Protein 4TND (pdb70)

B-factor: mean 36.07, std 17.12, range [12.35, 117.29]

CATH classification: 3.30.200.20 (+2 more: 1.10.167.10, 1.10.510.10)

GO terms:
  GO:0051726 regulation of cell cycle (P, IMP)
  GO:0008284 positive regulation of cell population proliferation (P, IMP)
  GO:0047696 beta-adrenergic receptor kinase activity (F, IMP)
  GO:0004674 protein serine/threonine kinase activity (F, IDA)
  GO:0005886 plasma membrane (C, IDA)
  GO:0043066 negative regulation of apoptotic process (P, IDA)
  GO:0005515 protein binding (F, IPI)
  GO:0005080 protein kinase C binding (F, TAS)
  GO:0005543 phospholipid binding (F, TAS)
  GO:0005737 cytoplasm (C, TAS)
  GO:0007188 adenylate cyclase-modulating G protein-coupled receptor signaling pathway (P, TAS)
  GO:0008277 regulation of G protein-coupled receptor signaling pathway (P, TAS)
  GO:0005886 plasma membrane (C, TAS)
  GO:0007186 G protein-coupled receptor signaling pathway (P, TAS)
  GO:0047696 beta-adrenergic receptor kinase activity (F, TAS)
  GO:0007217 tachykinin receptor signaling pathway (P, IDA)
  GO:0031965 nuclear membrane (C, IDA)
  GO:0016607 nuclear speck (C, IDA)

Secondary structure (DSSP, 8-state):
-----S---S-S-TTHHHHTPPPPGGGGHHHHHH----HHIIIIISHHHHHHHHHHHTT-HHHHHHHHHHHHHHHHHTS-GGGHHHHHHHHHHHHSSTTSTT--TTS-HHHHHHHHHHHHS---TTTTHHHHHHHHHHHTTHHHHHHHTSHHHHHHHHHHHHHTSPP-TTSEEEEEEEEEETTEEEEEEEETTT--EEEEEEEEHHHHHHTT-HHHHHHHHHHHHH---TTB--EEEEEE-SSEEEEEE----SEEHHHHHHHSSS-S--HHHHHHHHHHHHHHHHHHHHTTEE-----GGGEEE-TTS-EEE--GGG-EEPPTT--B----S-TTS--HHHHTT--B-STHHHHHHHHHHHHHHHSS-SS--SS----HHHHHHHHHH------TTS-HHHHHHHHHHT-SSGGGSTT-STTTHHHHHTSGGGTT--HHHHHTT-S--S--PPPP--------------PPP-SSS--HHHHHHHHH--EE-HHHHHHHHHHTTHHHHH----SSS---GGG-TTS--

Solvent-accessible surface area: 25940 Å² total; per-residue (Å²): 89,158,100,28,36,21,55,46,171,101,52,55,26,205,133,14,113,110,97,15,140,16,5,11,0,50,91,0,83,91,32,48,176,103,30,111,108,61,14,62,31,2,5,64,120,18,20,0,0,84,52,0,4,42,47,6,0,109,74,95,113,52,15,48,16,12,10,62,0,21,61,10,10,58,92,0,45,25,18,44,59,149,127,0,28,111,37,0,137,125,3,12,77,94,2,6,50,93,188,19,142,20,57,1,65,95,3,38,136,120,39,23,74,108,1,78,94,84,20,141,120,152,22,65,42,85,1,1,46,41,0,16,110,18,0,44,98,67,0,130,25,118,4,8,100,63,1,11,130,20,37,26,0,18,0,1,0,0,3,23,66,10,2,100,79,96,13,53,115,78,30,15,66,57,21,131,4,16,10,133,46,50,31,4,6,41,1,2,0,0,8,78,7,3,3,41,3,5,7,0,46,14,6,31,20,153,74,2,119,169,118,168,6,45,89,83,5,31,42,13,7,68,12,3,45,143,6,70,8,86,8,1,6,33,1,1,7,0,4,4,0,128,93,0,0,0,0,0,16,30,25,17,15,1,4,34,0,90,103,7,0,37,91,76,63,113,40,8,13,97,48,118,6,0,37,10,0,0,0,0,0,0,3,0,0,63,53,0,18,157,60,32,3,0,0,36,15,5,33,0,64,7,0,43,0,28,48,121,0,43,1,26,0,9,60,0,14,35,0,40,126,4,79,157,78,77,83,26,151,19,96,44,28,36,35,2,32,7,2,6,10,5,18,77,56,100,146,5,17,36,13,10,1,6,0,2,0,0,0,0,0,10,4,0,5,32,0,56,12,17,8,73,24,135,177,74,208,35,153,100,106,52,1,15,95,47,1,64,120,45,128,14,116,35,42,168,84,20,41,143,48,0,86,31,0,0,86,89,0,6,36,62,80,23,162,132,0,14,2,39,56,163,80,97,3,47,34,0,42,156,11,70,3,2,150,134,30,29,16,42,74,2,66,55,51,101,46,134,22,54,64,101,7,124,86,108,84,44,194,33,172,75,97,57,71,10,96,36,89,77,29,121,70,46,114,100,186,103,91,92,34,26,74,14,22,66,114,0,34,64,12,7,7,32,35,12,13,2,51,0,2,40,38,13,52,0,12,146,90,22,15,89,51,12,134,133,64,58,94,9,111,32,3,37,123,124,132,82,140

InterPro domains:
  IPR000239 GPCR kinase [PR00717] (167-179)
  IPR000239 GPCR kinase [PR00717] (225-243)
  IPR000239 GPCR kinase [PR00717] (463-480)
  IPR000239 GPCR kinase [PR00717] (486-499)
  IPR000239 GPCR kinase [PR00717] (501-518)
  IPR000719 Protein kinase domain [PF00069] (187-448)
  IPR000719 Protein kinase domain [PS50011] (186-448)
  IPR000719 Protein kinase domain [SM00220] (186-448)
  IPR000961 AGC-kinase, C-terminal [PS51285] (449-514)
  IPR000961 AGC-kinase, C-terminal [SM00133] (449-528)
  IPR011009 Protein kinase-like domain superfamily [SSF56112] (184-537)
  IPR016137 RGS domain [PF00615] (53-170)
  IPR016137 RGS domain [PS50132] (59-171)
  IPR016137 RGS domain [SM00315] (52-171)
  IPR017441 Protein kinase, ATP binding site [PS00107] (192-224)
  IPR036305 RGS domain superfamily [SSF48097] (32-181)
  IPR044926 RGS, subdomain 2 [G3DSA:1.10.167.10] (74-153)

Foldseek 3Di:
DADDDPPLPDFAAPCLCVLLPFFFLVVLVVVLVPPDLFCCVQCPLFVLSVVLLQVLQVVPLLSVLLVVLVVLLLVLLPDPQVCNLVSLVVSCVAAVDPVHPSHDPQQDVVLSVVLVVCSVPRHDSCSCVVVNVSSSVVCSPVVSVVSCVDVSVSVVSRVVVSQQDFAFLQQKDWDAWLAADDQGTWTWMAGRRLSHIWIKDKGFLVSCVVVVCLVLVLQLLVLLLPFDAPAAKHFFFWFDDPGTTITTIHDFQQAWQLCVQCVVVQGADALLQLLLQLLSLLRQLVSCCVQQKAQQEQDRRQWGHHQQGHIHGHDRSVIDRDDPPAWDWDQDYDQLLFALCSLVGHTHGNLSVLLSSLQSSQCNQNRAGQQDGPPDDDDSVVSSCCLVPHDGDDDPSDDPQSVVSSCQSSPRDSDRHQLSDPCRSVRVCVRPSNVVPSSSCSRVVNDGRPDGGDGDDDDDPDDDDPGGDQDDADPDVDGVSVVSNVSRGSTGRRNVVSVSCVNSCVCVVSVAFDDVVTHDPSHDPVDRD

Structure (mmCIF, N/CA/C/O backbone):
data_4TND
#
_entry.id   4TND
#
_cell.length_a   62.975
_cell.length_b   62.975
_cell.length_c   292.644
_cell.angle_alpha   90.00
_cell.angle_beta   90.00
_cell.angle_gamma   90.00
#
_symmetry.space_group_name_H-M   'P 43 21 2'
#
loop_
_entity.id
_entity.type
_entity.pdbx_description
1 polymer 'G protein-coupled receptor kinase 5'
2 non-polymer 'PHOSPHOAMINOPHOSPHONIC ACID-ADENYLATE ESTER'
3 non-polymer 'MAGNESIUM ION'
4 water water
#
loop_
_atom_site.group_PDB
_atom_site.id
_atom_site.type_symbol
_atom_site.label_atom_id
_atom_site.label_alt_id
_atom_site.label_comp_id
_atom_site.label_asym_id
_atom_site.label_entity_id
_atom_site.label_seq_id
_atom_site.pdbx_PDB_ins_code
_atom_site.Cartn_x
_atom_site.Cartn_y
_atom_site.Cartn_z
_atom_site.occupancy
_atom_site.B_iso_or_equiv
_atom_site.auth_seq_id
_atom_site.auth_comp_id
_atom_site.auth_asym_id
_atom_site.auth_atom_id
_atom_site.pdbx_PDB_model_num
ATOM 1 N N . ALA A 1 15 ? 21.662 -11.257 24.892 1.00 89.30 15 ALA A N 1
ATOM 2 C CA . ALA A 1 15 ? 22.081 -10.716 26.182 1.00 95.05 15 ALA A CA 1
ATOM 3 C C . ALA A 1 15 ? 22.151 -11.808 27.249 1.00 102.95 15 ALA A C 1
ATOM 4 O O . ALA A 1 15 ? 22.562 -11.549 28.384 1.00 103.81 15 ALA A O 1
ATOM 6 N N . ARG A 1 16 ? 21.740 -13.021 26.879 1.00 107.65 16 ARG A N 1
ATOM 7 C CA . ARG A 1 16 ? 21.837 -14.185 27.757 1.00 112.56 16 ARG A CA 1
ATOM 8 C C . ARG A 1 16 ? 23.247 -14.755 27.784 1.00 113.61 16 ARG A C 1
ATOM 9 O O . ARG A 1 16 ? 23.893 -14.895 26.740 1.00 115.18 16 ARG A O 1
ATOM 17 N N . GLU A 1 17 ? 23.740 -15.078 28.975 1.00 110.56 17 GLU A N 1
ATOM 18 C CA . GLU A 1 17 ? 24.873 -15.982 29.027 1.00 105.96 17 GLU A CA 1
ATOM 19 C C . GLU A 1 17 ? 24.988 -16.758 30.325 1.00 102.99 17 GLU A C 1
ATOM 20 O O . GLU A 1 17 ? 24.730 -16.246 31.404 1.00 108.56 17 GLU A O 1
ATOM 26 N N . GLY A 1 18 ? 25.497 -17.972 30.189 1.00 96.61 18 GLY A N 1
ATOM 27 C CA . GLY A 1 18 ? 25.951 -18.753 31.308 1.00 98.73 18 GLY A CA 1
ATOM 28 C C . GLY A 1 18 ? 27.188 -19.493 30.858 1.00 97.35 18 GLY A C 1
ATOM 29 O O . GLY A 1 18 ? 27.475 -19.559 29.667 1.00 90.38 18 GLY A O 1
ATOM 30 N N . GLY A 1 19 ? 27.960 -19.991 31.816 1.00 103.21 19 GLY A N 1
ATOM 31 C CA . GLY A 1 19 ? 29.274 -20.514 31.512 1.00 100.58 19 GLY A CA 1
ATOM 32 C C . GLY A 1 19 ? 29.385 -22.004 31.291 1.00 100.09 19 GLY A C 1
ATOM 33 O O . GLY A 1 19 ? 28.582 -22.802 31.779 1.00 102.03 19 GLY A O 1
ATOM 34 N N . GLY A 1 20 ? 30.403 -22.362 30.524 1.00 94.52 20 GLY A N 1
ATOM 35 C CA . GLY A 1 20 ? 30.971 -23.686 30.555 1.00 90.96 20 GLY A CA 1
ATOM 36 C C . GLY A 1 20 ? 32.225 -23.538 31.386 1.00 95.61 20 GLY A C 1
ATOM 37 O O . GLY A 1 20 ? 33.153 -24.338 31.277 1.00 99.06 20 GLY A O 1
ATOM 38 N N . GLY A 1 21 ? 32.233 -22.527 32.253 1.00 96.41 21 GLY A N 1
ATOM 39 C CA . GLY A 1 21 ? 33.479 -21.998 32.766 1.00 96.22 21 GLY A CA 1
ATOM 40 C C . GLY A 1 21 ? 34.209 -21.167 31.722 1.00 96.98 21 GLY A C 1
ATOM 41 O O . GLY A 1 21 ? 35.293 -21.553 31.278 1.00 97.82 21 GLY A O 1
ATOM 42 N N . LYS A 1 22 ? 33.625 -20.040 31.306 1.00 97.33 22 LYS A N 1
ATOM 43 C CA . LYS A 1 22 ? 34.257 -19.234 30.265 1.00 91.74 22 LYS A CA 1
ATOM 44 C C . LYS A 1 22 ? 35.274 -18.347 30.955 1.00 97.70 22 LYS A C 1
ATOM 45 O O . LYS A 1 22 ? 34.918 -17.311 31.515 1.00 102.31 22 LYS A O 1
ATOM 51 N N . ARG A 1 23 ? 36.546 -18.730 30.877 1.00 95.10 23 ARG A N 1
ATOM 52 C CA . ARG A 1 23 ? 37.569 -18.001 31.609 1.00 87.94 23 ARG A CA 1
ATOM 53 C C . ARG A 1 23 ? 38.041 -16.799 30.795 1.00 80.25 23 ARG A C 1
ATOM 54 O O . ARG A 1 23 ? 38.272 -15.727 31.358 1.00 84.62 23 ARG A O 1
ATOM 62 N N . LYS A 1 24 ? 38.182 -16.965 29.482 1.00 73.70 24 LYS A N 1
ATOM 63 C CA . LYS A 1 24 ? 38.443 -15.833 28.603 1.00 70.96 24 LYS A CA 1
ATOM 64 C C . LYS A 1 24 ? 37.109 -15.327 28.062 1.00 65.17 24 LYS A C 1
ATOM 65 O O . LYS A 1 24 ? 36.192 -16.119 27.861 1.00 65.90 24 LYS A O 1
ATOM 71 N N . GLY A 1 25 ? 36.988 -14.015 27.864 1.00 57.59 25 GLY A N 1
ATOM 72 C CA . GLY A 1 25 ? 35.799 -13.437 27.260 1.00 52.74 25 GLY A CA 1
ATOM 73 C C . GLY A 1 25 ? 35.997 -13.331 25.758 1.00 53.84 25 GLY A C 1
ATOM 74 O O . GLY A 1 25 ? 36.826 -14.044 25.202 1.00 56.57 25 GLY A O 1
ATOM 75 N N . LYS A 1 26 ? 35.270 -12.430 25.105 1.00 47.19 26 LYS A N 1
ATOM 76 C CA . LYS A 1 26 ? 35.456 -12.198 23.670 1.00 40.11 26 LYS A CA 1
ATOM 77 C C . LYS A 1 26 ? 36.883 -11.803 23.341 1.00 42.09 26 LYS A C 1
ATOM 78 O O . LYS A 1 26 ? 37.607 -11.265 24.182 1.00 41.83 26 LYS A O 1
ATOM 84 N N . SER A 1 27 ? 37.291 -12.105 22.116 1.00 42.32 27 SER A N 1
ATOM 85 C CA . SER A 1 27 ? 38.555 -11.629 21.578 1.00 46.32 27 SER A CA 1
ATOM 86 C C . SER A 1 27 ? 38.616 -10.110 21.677 1.00 43.65 27 SER A C 1
ATOM 87 O O . SER A 1 27 ? 37.623 -9.430 21.413 1.00 43.76 27 SER A O 1
ATOM 90 N N . LYS A 1 28 ? 39.770 -9.577 22.060 1.00 46.61 28 LYS A N 1
ATOM 91 C CA . LYS A 1 28 ? 39.946 -8.129 22.032 1.00 41.68 28 LYS A CA 1
ATOM 92 C C . LYS A 1 28 ? 39.738 -7.595 20.612 1.00 36.53 28 LYS A C 1
ATOM 93 O O . LYS A 1 28 ? 39.292 -6.467 20.427 1.00 44.88 28 LYS A O 1
ATOM 99 N N . LYS A 1 29 ? 40.073 -8.409 19.616 1.00 40.19 29 LYS A N 1
ATOM 100 C CA . LYS A 1 29 ? 39.905 -8.052 18.206 1.00 38.97 29 LYS A CA 1
ATOM 101 C C . LYS A 1 29 ? 38.577 -8.525 17.593 1.00 38.23 29 LYS A C 1
ATOM 102 O O . LYS A 1 29 ? 38.431 -8.549 16.371 1.00 37.14 29 LYS A O 1
ATOM 108 N N . TRP A 1 30 ? 37.644 -8.973 18.425 1.00 32.34 30 TRP A N 1
ATOM 109 C CA . TRP A 1 30 ? 36.413 -9.582 17.921 1.00 29.85 30 TRP A CA 1
ATOM 110 C C . TRP A 1 30 ? 35.665 -8.715 16.907 1.00 31.38 30 TRP A C 1
ATOM 111 O O . TRP A 1 30 ? 35.057 -9.242 15.973 1.00 29.65 30 TRP A O 1
ATOM 122 N N . LYS A 1 31 ? 35.725 -7.396 17.057 1.00 30.47 31 LYS A N 1
ATOM 123 C CA . LYS A 1 31 ? 35.010 -6.530 16.128 1.00 28.96 31 LYS A CA 1
ATOM 124 C C . LYS A 1 31 ? 35.676 -6.526 14.754 1.00 33.37 31 LYS A C 1
ATOM 125 O O . LYS A 1 31 ? 35.024 -6.240 13.748 1.00 30.72 31 LYS A O 1
ATOM 131 N N . GLU A 1 32 ? 36.965 -6.854 14.709 1.00 31.78 32 GLU A N 1
ATOM 132 C CA . GLU A 1 32 ? 37.642 -7.034 13.427 1.00 33.83 32 GLU A CA 1
ATOM 133 C C . GLU A 1 32 ? 37.296 -8.391 12.821 1.00 32.93 32 GLU A C 1
ATOM 134 O O . GLU A 1 32 ? 36.970 -8.483 11.638 1.00 31.77 32 GLU A O 1
ATOM 140 N N . ILE A 1 33 ? 37.356 -9.443 13.635 1.00 32.63 33 ILE A N 1
ATOM 141 C CA . ILE A 1 33 ? 37.015 -10.783 13.173 1.00 28.39 33 ILE A CA 1
ATOM 142 C C . ILE A 1 33 ? 35.612 -10.822 12.566 1.00 29.33 33 ILE A C 1
ATOM 143 O O . ILE A 1 33 ? 35.377 -11.444 11.535 1.00 27.38 33 ILE A O 1
ATOM 148 N N . LEU A 1 34 ? 34.681 -10.161 13.241 1.00 24.09 34 LEU A N 1
ATOM 149 C CA . LEU A 1 34 ? 33.281 -10.125 12.843 1.00 22.61 34 LEU A CA 1
ATOM 150 C C . LEU A 1 34 ? 32.896 -8.883 12.028 1.00 27.62 34 LEU A C 1
ATOM 151 O O . LEU A 1 34 ? 31.713 -8.561 11.927 1.00 28.08 34 LEU A O 1
ATOM 156 N N . LYS A 1 35 ? 33.883 -8.121 11.558 1.00 25.45 35 LYS A N 1
ATOM 157 C CA . LYS A 1 35 ? 33.599 -6.916 10.775 1.00 29.93 35 LYS A CA 1
ATOM 158 C C . LYS A 1 35 ? 32.718 -7.219 9.544 1.00 26.87 35 LYS A C 1
ATOM 159 O O . LYS A 1 35 ? 32.984 -8.160 8.797 1.00 25.51 35 LYS A O 1
ATOM 165 N N . PHE A 1 36 ? 31.657 -6.435 9.362 1.00 25.96 36 PHE A N 1
ATOM 166 C CA . PHE A 1 36 ? 30.744 -6.591 8.214 1.00 24.46 36 PHE A CA 1
ATOM 167 C C . PHE A 1 36 ? 31.484 -6.451 6.900 1.00 21.92 36 PHE A C 1
ATOM 168 O O . PHE A 1 36 ? 32.380 -5.623 6.778 1.00 23.37 36 PHE A O 1
ATOM 176 N N . PRO A 1 37 ? 31.104 -7.252 5.900 1.00 25.03 37 PRO A N 1
ATOM 177 C CA . PRO A 1 37 ? 31.552 -6.964 4.537 1.00 26.40 37 PRO A CA 1
ATOM 178 C C . PRO A 1 37 ? 30.883 -5.689 4.052 1.00 26.69 37 PRO A C 1
ATOM 179 O O . PRO A 1 37 ? 29.803 -5.355 4.544 1.00 27.35 37 PRO A O 1
ATOM 183 N N . HIS A 1 38 ? 31.493 -4.980 3.115 1.00 24.63 38 HIS A N 1
ATOM 184 C CA . HIS A 1 38 ? 30.770 -3.888 2.482 1.00 25.12 38 HIS A CA 1
ATOM 185 C C . HIS A 1 38 ? 29.601 -4.511 1.716 1.00 26.71 38 HIS A C 1
ATOM 186 O O . HIS A 1 38 ? 29.702 -5.647 1.272 1.00 28.49 38 HIS A O 1
ATOM 193 N N . ILE A 1 39 ? 28.495 -3.783 1.583 1.00 25.87 39 ILE A N 1
ATOM 194 C CA . ILE A 1 39 ? 27.272 -4.347 1.013 1.00 25.43 39 ILE A CA 1
ATOM 195 C C . ILE A 1 39 ? 27.502 -4.831 -0.429 1.00 28.26 39 ILE A C 1
ATOM 196 O O . ILE A 1 39 ? 26.823 -5.746 -0.908 1.00 26.67 39 ILE A O 1
ATOM 201 N N . SER A 1 40 ? 28.481 -4.237 -1.101 1.00 26.97 40 SER A N 1
ATOM 202 C CA . SER A 1 40 ? 28.787 -4.620 -2.477 1.00 29.82 40 SER A CA 1
ATOM 203 C C . SER A 1 40 ? 29.350 -6.043 -2.573 1.00 28.80 40 SER A C 1
ATOM 204 O O . SER A 1 40 ? 29.341 -6.641 -3.642 1.00 31.17 40 SER A O 1
ATOM 207 N N . GLN A 1 41 ? 29.839 -6.579 -1.455 1.00 25.72 41 GLN A N 1
ATOM 208 C CA . GLN A 1 41 ? 30.354 -7.952 -1.409 1.00 32.00 41 GLN A CA 1
ATOM 209 C C . GLN A 1 41 ? 29.245 -8.983 -1.139 1.00 26.02 41 GLN A C 1
ATOM 210 O O . GLN A 1 41 ? 29.512 -10.185 -1.072 1.00 28.51 41 GLN A O 1
ATOM 216 N N . CYS A 1 42 ? 28.017 -8.508 -0.951 1.00 24.80 42 CYS A N 1
ATOM 217 C CA . CYS A 1 42 ? 26.867 -9.381 -0.674 1.00 22.70 42 CYS A CA 1
ATOM 218 C C . CYS A 1 42 ? 25.996 -9.676 -1.902 1.00 24.17 42 CYS A C 1
ATOM 219 O O . CYS A 1 42 ? 24.894 -10.222 -1.777 1.00 23.73 42 CYS A O 1
ATOM 222 N N . GLU A 1 43 ? 26.451 -9.251 -3.073 1.00 25.84 43 GLU A N 1
ATOM 223 C CA . GLU A 1 43 ? 25.663 -9.432 -4.293 1.00 28.72 43 GLU A CA 1
ATOM 224 C C . GLU A 1 43 ? 25.340 -10.901 -4.602 1.00 26.53 43 GLU A C 1
ATOM 225 O O . GLU A 1 43 ? 24.222 -11.202 -5.009 1.00 27.03 43 GLU A O 1
ATOM 231 N N . ASP A 1 44 ? 26.301 -11.807 -4.434 1.00 26.71 44 ASP A N 1
ATOM 232 C CA . ASP A 1 44 ? 26.040 -13.227 -4.680 1.00 26.12 44 ASP A CA 1
ATOM 233 C C . ASP A 1 44 ? 24.974 -13.732 -3.706 1.00 26.73 44 ASP A C 1
ATOM 234 O O . ASP A 1 44 ? 24.085 -14.486 -4.102 1.00 23.54 44 ASP A O 1
ATOM 239 N N . LEU A 1 45 ? 25.065 -13.320 -2.436 1.00 24.34 45 LEU A N 1
ATOM 240 C CA . LEU A 1 45 ? 24.068 -13.710 -1.441 1.00 21.98 45 LEU A CA 1
ATOM 241 C C . LEU A 1 45 ? 22.694 -13.209 -1.829 1.00 22.98 45 LEU A C 1
ATOM 242 O O . LEU A 1 45 ? 21.722 -13.951 -1.782 1.00 24.74 45 LEU A O 1
ATOM 247 N N . ARG A 1 46 ? 22.628 -11.940 -2.223 1.00 25.18 46 ARG A N 1
ATOM 248 C CA . ARG A 1 46 ? 21.367 -11.305 -2.578 1.00 25.45 46 ARG A CA 1
ATOM 249 C C . ARG A 1 46 ? 20.688 -12.097 -3.690 1.00 24.69 46 ARG A C 1
ATOM 250 O O . ARG A 1 46 ? 19.469 -12.302 -3.679 1.00 24.86 46 ARG A O 1
ATOM 258 N N . ARG A 1 47 ? 21.501 -12.564 -4.629 1.00 23.10 47 ARG A N 1
ATOM 259 C CA . ARG A 1 47 ? 21.002 -13.271 -5.800 1.00 30.05 47 ARG A CA 1
ATOM 260 C C . ARG A 1 47 ? 20.546 -14.686 -5.475 1.00 27.22 47 ARG A C 1
ATOM 261 O O . ARG A 1 47 ? 19.565 -15.165 -6.035 1.00 26.97 47 ARG A O 1
ATOM 269 N N . THR A 1 48 ? 21.261 -15.365 -4.582 1.00 26.44 48 THR A N 1
ATOM 270 C CA . THR A 1 48 ? 20.967 -16.776 -4.326 1.00 24.86 48 THR A CA 1
ATOM 271 C C . THR A 1 48 ? 20.041 -17.066 -3.150 1.00 28.35 48 THR A C 1
ATOM 272 O O . THR A 1 48 ? 19.573 -18.194 -2.996 1.00 25.98 48 THR A O 1
ATOM 276 N N . ILE A 1 49 ? 19.767 -16.065 -2.324 1.00 22.93 49 ILE A N 1
ATOM 277 C CA . ILE A 1 49 ? 19.030 -16.324 -1.090 1.00 20.53 49 ILE A CA 1
ATOM 278 C C . ILE A 1 49 ? 17.550 -16.567 -1.413 1.00 25.66 49 ILE A C 1
ATOM 279 O O . ILE A 1 49 ? 16.968 -15.914 -2.290 1.00 23.64 49 ILE A O 1
ATOM 284 N N . ASP A 1 50 ? 16.963 -17.550 -0.734 1.00 22.33 50 ASP A N 1
ATOM 285 C CA . ASP A 1 50 ? 15.554 -17.882 -0.892 1.00 27.09 50 ASP A CA 1
ATOM 286 C C . ASP A 1 50 ? 14.724 -16.876 -0.109 1.00 22.64 50 ASP A C 1
ATOM 287 O O . ASP A 1 50 ? 14.816 -16.816 1.114 1.00 22.96 50 ASP A O 1
ATOM 292 N N . ARG A 1 51 ? 13.870 -16.119 -0.793 1.00 25.09 51 ARG A N 1
ATOM 293 C CA . ARG A 1 51 ? 13.194 -15.050 -0.087 1.00 24.58 51 ARG A CA 1
ATOM 294 C C . ARG A 1 51 ? 11.894 -15.633 0.434 1.00 28.24 51 ARG A C 1
ATOM 295 O O . ARG A 1 51 ? 10.815 -15.481 -0.142 1.00 29.11 51 ARG A O 1
ATOM 303 N N . ASP A 1 52 ? 12.006 -16.154 1.641 1.00 24.87 52 ASP A N 1
ATOM 304 C CA . ASP A 1 52 ? 10.959 -16.943 2.251 1.00 26.75 52 ASP A CA 1
ATOM 305 C C . ASP A 1 52 ? 10.688 -16.298 3.580 1.00 22.05 52 ASP A C 1
ATOM 306 O O . ASP A 1 52 ? 11.564 -16.265 4.454 1.00 23.91 52 ASP A O 1
ATOM 311 N N . TYR A 1 53 ? 9.484 -15.765 3.727 1.00 20.89 53 TYR A N 1
ATOM 312 C CA . TYR A 1 53 ? 9.157 -14.983 4.911 1.00 20.64 53 TYR A CA 1
ATOM 313 C C . TYR A 1 53 ? 9.348 -15.748 6.218 1.00 21.79 53 TYR A C 1
ATOM 314 O O . TYR A 1 53 ? 9.953 -15.236 7.159 1.00 20.60 53 TYR A O 1
ATOM 323 N N . CYS A 1 54 ? 8.829 -16.968 6.284 1.00 21.36 54 CYS A N 1
ATOM 324 C CA . CYS A 1 54 ? 8.908 -17.712 7.539 1.00 26.80 54 CYS A CA 1
ATOM 325 C C . CYS A 1 54 ? 10.355 -17.894 7.983 1.00 29.63 54 CYS A C 1
ATOM 326 O O . CYS A 1 54 ? 10.674 -17.711 9.161 1.00 27.64 54 CYS A O 1
ATOM 329 N N . SER A 1 55 ? 11.229 -18.212 7.035 1.00 22.42 55 SER A N 1
ATOM 330 C CA . SER A 1 55 ? 12.639 -18.403 7.350 1.00 22.67 55 SER A CA 1
ATOM 331 C C . SER A 1 55 ? 13.336 -17.102 7.705 1.00 20.20 55 SER A C 1
ATOM 332 O O . SER A 1 55 ? 13.966 -16.971 8.755 1.00 23.77 55 SER A O 1
ATOM 335 N N . LEU A 1 56 ? 13.214 -16.126 6.818 1.00 19.69 56 LEU A N 1
ATOM 336 C CA . LEU A 1 56 ? 13.957 -14.873 6.938 1.00 17.83 56 LEU A CA 1
ATOM 337 C C . LEU A 1 56 ? 13.470 -13.952 8.040 1.00 21.06 56 LEU A C 1
ATOM 338 O O . LEU A 1 56 ? 14.253 -13.157 8.549 1.00 26.17 56 LEU A O 1
ATOM 343 N N . CYS A 1 57 ? 12.164 -13.946 8.305 1.00 20.22 57 CYS A N 1
ATOM 344 C CA . CYS A 1 57 ? 11.604 -13.009 9.290 1.00 18.90 57 CYS A CA 1
ATOM 345 C C . CYS A 1 57 ? 11.126 -13.607 10.610 1.00 23.33 57 CYS A C 1
ATOM 346 O O . CYS A 1 57 ? 10.674 -12.869 11.505 1.00 23.74 57 CYS A O 1
ATOM 349 N N . ASP A 1 58 ? 11.183 -14.925 10.731 1.00 23.11 58 ASP A N 1
ATOM 350 C CA . ASP A 1 58 ? 10.721 -15.578 11.963 1.00 24.61 58 ASP A CA 1
ATOM 351 C C . ASP A 1 58 ? 11.706 -16.618 12.488 1.00 23.38 58 ASP A C 1
ATOM 352 O O . ASP A 1 58 ? 12.220 -16.480 13.596 1.00 25.18 58 ASP A O 1
ATOM 357 N N . LYS A 1 59 ? 11.945 -17.668 11.705 1.00 20.49 59 LYS A N 1
ATOM 358 C CA . LYS A 1 59 ? 12.769 -18.772 12.180 1.00 21.12 59 LYS A CA 1
ATOM 359 C C . LYS A 1 59 ? 14.226 -18.409 12.417 1.00 22.81 59 LYS A C 1
ATOM 360 O O . LYS A 1 59 ? 14.850 -18.912 13.358 1.00 20.22 59 LYS A O 1
ATOM 366 N N . GLN A 1 60 ? 14.788 -17.557 11.565 1.00 20.55 60 GLN A N 1
ATOM 367 C CA . GLN A 1 60 ? 16.172 -17.118 11.755 1.00 17.67 60 GLN A CA 1
ATOM 368 C C . GLN A 1 60 ? 16.234 -15.932 12.724 1.00 15.66 60 GLN A C 1
ATOM 369 O O . GLN A 1 60 ? 15.733 -14.857 12.417 1.00 16.72 60 GLN A O 1
ATOM 375 N N . PRO A 1 61 ? 16.856 -16.125 13.895 1.00 18.45 61 PRO A N 1
ATOM 376 C CA . PRO A 1 61 ? 16.773 -15.145 14.986 1.00 19.75 61 PRO A CA 1
ATOM 377 C C . PRO A 1 61 ? 17.224 -13.738 14.610 1.00 20.12 61 PRO A C 1
ATOM 378 O O . PRO A 1 61 ? 16.603 -12.774 15.068 1.00 18.75 61 PRO A O 1
ATOM 382 N N . ILE A 1 62 ? 18.288 -13.616 13.820 1.00 17.09 62 ILE A N 1
ATOM 383 C CA . ILE A 1 62 ? 18.767 -12.294 13.442 1.00 19.63 62 ILE A CA 1
ATOM 384 C C . ILE A 1 62 ? 17.835 -11.720 12.381 1.00 18.82 62 ILE A C 1
ATOM 385 O O . ILE A 1 62 ? 17.575 -10.513 12.362 1.00 19.54 62 ILE A O 1
ATOM 390 N N . GLY A 1 63 ? 17.324 -12.587 11.513 1.00 17.59 63 GLY A N 1
ATOM 391 C CA . GLY A 1 63 ? 16.357 -12.154 10.514 1.00 19.22 63 GLY A CA 1
ATOM 392 C C . GLY A 1 63 ? 15.094 -11.635 11.194 1.00 20.85 63 GLY A C 1
ATOM 393 O O . GLY A 1 63 ? 14.535 -10.613 10.805 1.00 21.89 63 GLY A O 1
ATOM 394 N N . ARG A 1 64 ? 14.644 -12.345 12.221 1.00 19.31 64 ARG A N 1
ATOM 395 C CA . ARG A 1 64 ? 13.472 -11.900 12.986 1.00 18.26 64 ARG A CA 1
ATOM 396 C C . ARG A 1 64 ? 13.714 -10.538 13.640 1.00 21.86 64 ARG A C 1
ATOM 397 O O . ARG A 1 64 ? 12.844 -9.659 13.623 1.00 24.11 64 ARG A O 1
ATOM 405 N N . LEU A 1 65 ? 14.902 -10.352 14.205 1.00 19.01 65 LEU A N 1
ATOM 406 C CA . LEU A 1 65 ? 15.238 -9.086 14.854 1.00 18.47 65 LEU A CA 1
ATOM 407 C C . LEU A 1 65 ? 15.291 -7.927 13.873 1.00 23.51 65 LEU A C 1
ATOM 408 O O . LEU A 1 65 ? 14.809 -6.836 14.166 1.00 23.75 65 LEU A O 1
ATOM 413 N N . LEU A 1 66 ? 15.864 -8.160 12.701 1.00 21.09 66 LEU A N 1
ATOM 414 C CA . LEU A 1 66 ? 15.977 -7.085 11.738 1.00 20.78 66 LEU A CA 1
ATOM 415 C C . LEU A 1 66 ? 14.642 -6.755 11.077 1.00 18.12 66 LEU A C 1
ATOM 416 O O . LEU A 1 66 ? 14.384 -5.594 10.770 1.00 22.15 66 LEU A O 1
ATOM 421 N N . PHE A 1 67 ? 13.808 -7.764 10.845 1.00 19.25 67 PHE A N 1
ATOM 422 C CA . PHE A 1 67 ? 12.466 -7.501 10.349 1.00 20.53 67 PHE A CA 1
ATOM 423 C C . PHE A 1 67 ? 11.683 -6.652 11.355 1.00 25.36 67 PHE A C 1
ATOM 424 O O . PHE A 1 67 ? 10.965 -5.729 10.983 1.00 23.11 67 PHE A O 1
ATOM 432 N N . ARG A 1 68 ? 11.827 -6.956 12.642 1.00 26.45 68 ARG A N 1
ATOM 433 C CA . ARG A 1 68 ? 11.137 -6.168 13.658 1.00 24.14 68 ARG A CA 1
ATOM 434 C C . ARG A 1 68 ? 11.665 -4.742 13.760 1.00 26.19 68 ARG A C 1
ATOM 435 O O . ARG A 1 68 ? 10.899 -3.818 14.042 1.00 27.49 68 ARG A O 1
ATOM 443 N N . GLN A 1 69 ? 12.962 -4.553 13.526 1.00 23.88 69 GLN A N 1
ATOM 444 C CA . GLN A 1 69 ? 13.534 -3.218 13.505 1.00 28.47 69 GLN A CA 1
ATOM 445 C C . GLN A 1 69 ? 12.958 -2.437 12.336 1.00 31.44 69 GLN A C 1
ATOM 446 O O . GLN A 1 69 ? 12.724 -1.240 12.447 1.00 33.46 69 GLN A O 1
ATOM 452 N N . PHE A 1 70 ? 12.737 -3.118 11.215 1.00 27.01 70 PHE A N 1
ATOM 453 C CA . PHE A 1 70 ? 12.114 -2.483 10.057 1.00 30.00 70 PHE A CA 1
ATOM 454 C C . PHE A 1 70 ? 10.672 -2.087 10.374 1.00 29.55 70 PHE A C 1
ATOM 455 O O . PHE A 1 70 ? 10.257 -0.959 10.113 1.00 31.76 70 PHE A O 1
ATOM 463 N N . CYS A 1 71 ? 9.917 -3.014 10.954 1.00 27.22 71 CYS A N 1
ATOM 464 C CA . CYS A 1 71 ? 8.527 -2.745 11.311 1.00 31.23 71 CYS A CA 1
ATOM 465 C C . CYS A 1 71 ? 8.366 -1.581 12.283 1.00 36.39 71 CYS A C 1
ATOM 466 O O . CYS A 1 71 ? 7.417 -0.818 12.170 1.00 37.06 71 CYS A O 1
ATOM 469 N N . GLU A 1 72 ? 9.289 -1.436 13.230 1.00 35.25 72 GLU A N 1
ATOM 470 C CA . GLU A 1 72 ? 9.189 -0.357 14.207 1.00 40.27 72 GLU A CA 1
ATOM 471 C C . GLU A 1 72 ? 9.516 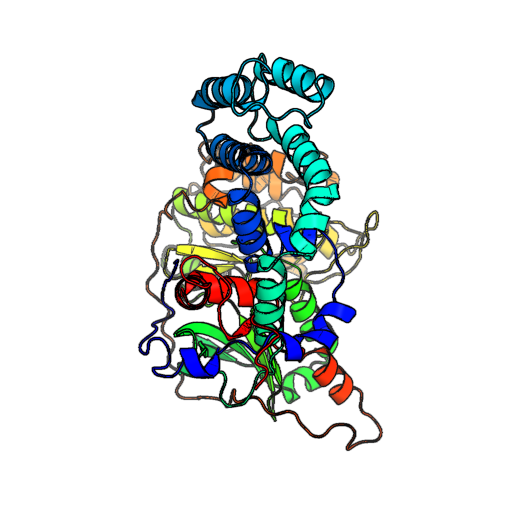1.007 13.602 1.00 39.88 72 GLU A C 1
ATOM 472 O O . GLU A 1 72 ? 9.366 2.023 14.267 1.00 46.38 72 GLU A O 1
ATOM 478 N N . THR A 1 73 ? 9.965 1.038 12.350 1.00 33.31 73 THR A N 1
ATOM 479 C CA . THR A 1 73 ? 10.105 2.314 11.651 1.00 38.25 73 THR A CA 1
ATOM 480 C C . THR A 1 73 ? 8.789 2.722 11.009 1.00 42.29 73 THR A C 1
ATOM 481 O O . THR A 1 73 ? 8.614 3.877 10.632 1.00 46.61 73 THR A O 1
ATOM 485 N N . ARG A 1 74 ? 7.866 1.775 10.884 1.00 37.93 74 ARG A N 1
ATOM 486 C CA . ARG A 1 74 ? 6.535 2.070 10.373 1.00 38.93 74 ARG A CA 1
ATOM 487 C C . ARG A 1 74 ? 5.484 1.866 11.462 1.00 43.37 74 ARG A C 1
ATOM 488 O O . ARG A 1 74 ? 5.176 0.731 11.810 1.00 37.63 74 ARG A O 1
ATOM 496 N N . PRO A 1 75 ? 4.931 2.961 12.017 1.00 53.72 75 PRO A N 1
ATOM 497 C CA . PRO A 1 75 ? 3.820 2.837 12.972 1.00 52.14 75 PRO A CA 1
ATOM 498 C C . PRO A 1 75 ? 2.657 1.961 12.476 1.00 52.43 75 PRO A C 1
ATOM 499 O O . PRO A 1 75 ? 1.984 1.335 13.301 1.00 52.08 75 PRO A O 1
ATOM 503 N N . GLY A 1 76 ? 2.440 1.912 11.161 1.00 49.13 76 GLY A N 1
ATOM 504 C CA . GLY A 1 76 ? 1.419 1.057 10.574 1.00 43.73 76 GLY A CA 1
ATOM 505 C C . GLY A 1 76 ? 1.716 -0.440 10.621 1.00 42.09 76 GLY A C 1
ATOM 506 O O . GLY A 1 76 ? 0.799 -1.257 10.620 1.00 46.92 76 GLY A O 1
ATOM 507 N N . LEU A 1 77 ? 2.988 -0.820 10.594 1.00 34.51 77 LEU A N 1
ATOM 508 C CA . LEU A 1 77 ? 3.341 -2.216 10.835 1.00 34.54 77 LEU A CA 1
ATOM 509 C C . LEU A 1 77 ? 3.618 -2.522 12.304 1.00 31.65 77 LEU A C 1
ATOM 510 O O . LEU A 1 77 ? 3.482 -3.660 12.745 1.00 28.60 77 LEU A O 1
ATOM 515 N N . GLU A 1 78 ? 3.949 -1.497 13.080 1.00 32.11 78 GLU A N 1
ATOM 516 C CA . GLU A 1 78 ? 4.408 -1.741 14.439 1.00 32.57 78 GLU A CA 1
ATOM 517 C C . GLU A 1 78 ? 3.278 -2.333 15.277 1.00 30.81 78 GLU A C 1
ATOM 518 O O . GLU A 1 78 ? 3.528 -3.128 16.185 1.00 30.28 78 GLU A O 1
ATOM 524 N N . CYS A 1 79 ? 2.037 -1.976 14.948 1.00 29.19 79 CYS A N 1
ATOM 525 C CA . CYS A 1 79 ? 0.882 -2.485 15.683 1.00 29.69 79 CYS A CA 1
ATOM 526 C C . CYS A 1 79 ? 0.767 -4.005 15.572 1.00 26.27 79 CYS A C 1
ATOM 527 O O . CYS A 1 79 ? 0.344 -4.655 16.517 1.00 28.56 79 CYS A O 1
ATOM 530 N N . TYR A 1 80 ? 1.162 -4.565 14.428 1.00 25.63 80 TYR A N 1
ATOM 531 C CA . TYR A 1 80 ? 1.140 -6.015 14.231 1.00 21.54 80 TYR A CA 1
ATOM 532 C C . TYR A 1 80 ? 2.175 -6.705 15.102 1.00 23.61 80 TYR A C 1
ATOM 533 O O . TYR A 1 80 ? 1.934 -7.786 15.643 1.00 21.60 80 TYR A O 1
ATOM 542 N N . ILE A 1 81 ? 3.337 -6.084 15.229 1.00 20.96 81 ILE A N 1
ATOM 543 C CA . ILE A 1 81 ? 4.385 -6.657 16.063 1.00 24.65 81 ILE A CA 1
ATOM 544 C C . ILE A 1 81 ? 3.968 -6.619 17.541 1.00 22.38 81 ILE A C 1
ATOM 545 O O . ILE A 1 81 ? 4.156 -7.602 18.273 1.00 20.38 81 ILE A O 1
ATOM 550 N N . GLN A 1 82 ? 3.392 -5.496 17.960 1.00 24.88 82 GLN A N 1
ATOM 551 C CA . GLN A 1 82 ? 2.856 -5.350 19.319 1.00 23.69 82 GLN A CA 1
ATOM 552 C C . GLN A 1 82 ? 1.825 -6.430 19.631 1.00 24.22 82 GLN A C 1
ATOM 553 O O . GLN A 1 82 ? 1.848 -7.029 20.706 1.00 24.48 82 GLN A O 1
ATOM 559 N N . PHE A 1 83 ? 0.907 -6.668 18.700 1.00 25.64 83 PHE A N 1
ATOM 560 C CA . PHE A 1 83 ? -0.074 -7.735 18.881 1.00 24.48 83 PHE A CA 1
ATOM 561 C C . PHE A 1 83 ? 0.604 -9.082 19.100 1.00 23.18 83 PHE A C 1
ATOM 562 O O . PHE A 1 83 ? 0.275 -9.798 20.055 1.00 22.47 83 PHE A O 1
ATOM 570 N N . LEU A 1 84 ? 1.546 -9.431 18.227 1.00 20.89 84 LEU A N 1
ATOM 571 C CA . LEU A 1 84 ? 2.209 -10.721 18.344 1.00 20.63 84 LEU A CA 1
ATOM 572 C C . LEU A 1 84 ? 2.893 -10.849 19.700 1.00 22.19 84 LEU A C 1
ATOM 573 O O . LEU A 1 84 ? 2.886 -11.918 20.302 1.00 21.12 84 LEU A O 1
ATOM 578 N N . ASP A 1 85 ? 3.473 -9.754 20.175 1.00 21.53 85 ASP A N 1
ATOM 579 C CA . ASP A 1 85 ? 4.151 -9.753 21.464 1.00 21.54 85 ASP A CA 1
ATOM 580 C C . ASP A 1 85 ? 3.140 -9.908 22.605 1.00 22.92 85 ASP A C 1
ATOM 581 O O . ASP A 1 85 ? 3.418 -10.583 23.591 1.00 20.67 85 ASP A O 1
ATOM 586 N N . SER A 1 86 ? 1.969 -9.283 22.468 1.00 22.61 86 SER A N 1
ATOM 587 C CA . SER A 1 86 ? 0.898 -9.439 23.451 1.00 23.06 86 SER A CA 1
ATOM 588 C C . SER A 1 86 ? 0.395 -10.870 23.532 1.00 22.31 86 SER A C 1
ATOM 589 O O . SER A 1 86 ? 0.122 -11.378 24.620 1.00 20.61 86 SER A O 1
ATOM 592 N N . VAL A 1 87 ? 0.254 -11.509 22.372 1.00 17.27 87 VAL A N 1
ATOM 593 C CA . VAL A 1 87 ? -0.137 -12.905 22.322 1.00 17.34 87 VAL A CA 1
ATOM 594 C C . VAL A 1 87 ? 0.880 -13.788 23.036 1.00 19.22 87 VAL A C 1
ATOM 595 O O . VAL A 1 87 ? 0.509 -14.724 23.738 1.00 20.25 87 VAL A O 1
ATOM 599 N N . ALA A 1 88 ? 2.161 -13.481 22.873 1.00 22.63 88 ALA A N 1
ATOM 600 C CA . ALA A 1 88 ? 3.209 -14.186 23.607 1.00 25.03 88 ALA A CA 1
ATOM 601 C C . ALA A 1 88 ? 3.017 -14.051 25.112 1.00 24.07 88 ALA A C 1
ATOM 602 O O . ALA A 1 88 ? 3.207 -15.013 25.847 1.00 21.54 88 ALA A O 1
ATOM 604 N N . GLU A 1 89 ? 2.637 -12.853 25.556 1.00 22.79 89 GLU A N 1
ATOM 605 C CA . GLU A 1 89 ? 2.378 -12.589 26.965 1.00 23.47 89 GLU A CA 1
ATOM 606 C C . GLU A 1 89 ? 1.160 -13.362 27.446 1.00 20.68 89 GLU A C 1
ATOM 607 O O . GLU A 1 89 ? 1.146 -13.898 28.557 1.00 22.71 89 GLU A O 1
ATOM 613 N N . TYR A 1 90 ? 0.135 -13.406 26.604 1.00 21.62 90 TYR A N 1
ATOM 614 C CA . TYR A 1 90 ? -1.082 -14.143 26.905 1.00 21.92 90 TYR A CA 1
ATOM 615 C C . TYR A 1 90 ? -0.796 -15.632 27.153 1.00 21.90 90 TYR A C 1
ATOM 616 O O . TYR A 1 90 ? -1.327 -16.219 28.093 1.00 22.47 90 TYR A O 1
ATOM 625 N N . GLU A 1 91 ? 0.043 -16.237 26.313 1.00 22.61 91 GLU A N 1
ATOM 626 C CA . GLU A 1 91 ? 0.325 -17.667 26.424 1.00 20.30 91 GLU A CA 1
ATOM 627 C C . GLU A 1 91 ? 0.918 -18.049 27.774 1.00 24.13 91 GLU A C 1
ATOM 628 O O . GLU A 1 91 ? 0.631 -19.122 28.285 1.00 28.73 91 GLU A O 1
ATOM 634 N N . VAL A 1 92 ? 1.725 -17.170 28.359 1.00 24.92 92 VAL A N 1
ATOM 635 C CA . VAL A 1 92 ? 2.340 -17.457 29.661 1.00 24.22 92 VAL A CA 1
ATOM 636 C C . VAL A 1 92 ? 1.586 -16.859 30.863 1.00 26.42 92 VAL A C 1
ATOM 637 O O . VAL A 1 92 ? 2.063 -16.909 31.993 1.00 33.18 92 VAL A O 1
ATOM 641 N N . THR A 1 93 ? 0.419 -16.278 30.618 1.00 25.22 93 THR A N 1
ATOM 642 C CA . THR A 1 93 ? -0.439 -15.764 31.692 1.00 24.77 93 THR A CA 1
ATOM 643 C C . THR A 1 93 ? -1.026 -16.928 32.495 1.00 29.03 93 THR A C 1
ATOM 644 O O . THR A 1 93 ? -1.414 -17.945 31.915 1.00 29.93 93 THR A O 1
ATOM 648 N N . PRO A 1 94 ? -1.081 -16.800 33.831 1.00 32.11 94 PRO A N 1
ATOM 649 C CA . PRO A 1 94 ? -1.687 -17.860 34.648 1.00 38.01 94 PRO A CA 1
ATOM 650 C C . PRO A 1 94 ? -3.107 -18.188 34.201 1.00 41.71 94 PRO A C 1
ATOM 651 O O . PRO A 1 94 ? -3.858 -17.289 33.822 1.00 40.02 94 PRO A O 1
ATOM 655 N N . ASP A 1 95 ? -3.459 -19.467 34.242 1.00 42.17 95 ASP A N 1
ATOM 656 C CA . ASP A 1 95 ? -4.717 -19.943 33.683 1.00 46.32 95 ASP A CA 1
ATOM 657 C C . ASP A 1 95 ? -5.930 -19.145 34.176 1.00 47.57 95 ASP A C 1
ATOM 658 O O . ASP A 1 95 ? -6.893 -18.918 33.430 1.00 41.31 95 ASP A O 1
ATOM 663 N N . GLU A 1 96 ? -5.869 -18.690 35.422 1.00 43.41 96 GLU A N 1
ATOM 664 C CA . GLU A 1 96 ? -6.993 -17.980 36.019 1.00 49.67 96 GLU A CA 1
ATOM 665 C C . GLU A 1 96 ? -7.146 -16.563 35.492 1.00 45.49 96 GLU A C 1
ATOM 666 O O . GLU A 1 96 ? -8.220 -15.970 35.596 1.00 49.71 96 GLU A O 1
ATOM 672 N N . LYS A 1 97 ? -6.060 -15.999 34.977 1.00 34.51 97 LYS A N 1
ATOM 673 C CA . LYS A 1 97 ? -6.079 -14.622 34.498 1.00 31.29 97 LYS A CA 1
ATOM 674 C C . LYS A 1 97 ? -6.214 -14.491 32.973 1.00 32.70 97 LYS A C 1
ATOM 675 O O . LYS A 1 97 ? -6.139 -13.382 32.437 1.00 31.00 97 LYS A O 1
ATOM 681 N N . LEU A 1 98 ? -6.386 -15.613 32.280 1.00 27.46 98 LEU A N 1
ATOM 682 C CA . LEU A 1 98 ? -6.437 -15.580 30.814 1.00 32.82 98 LEU A CA 1
ATOM 683 C C . LEU A 1 98 ? -7.611 -14.746 30.303 1.00 30.40 98 LEU A C 1
ATOM 684 O O . LEU A 1 98 ? -7.471 -14.006 29.330 1.00 29.82 98 LEU A O 1
ATOM 689 N N . GLY A 1 99 ? -8.760 -14.867 30.961 1.00 28.76 99 GLY A N 1
ATOM 690 C CA . GLY A 1 99 ? -9.940 -14.093 30.609 1.00 35.19 99 GLY A CA 1
ATOM 691 C C . GLY A 1 99 ? -9.683 -12.591 30.547 1.00 37.50 99 GLY A C 1
ATOM 692 O O . GLY A 1 99 ? -10.107 -11.917 29.597 1.00 33.75 99 GLY A O 1
ATOM 693 N N . GLU A 1 100 ? -8.984 -12.065 31.552 1.00 29.46 100 GLU A N 1
ATOM 694 C CA . GLU A 1 100 ? -8.651 -10.641 31.587 1.00 32.72 100 GLU A CA 1
ATOM 695 C C . GLU A 1 100 ? -7.637 -10.250 30.529 1.00 27.86 100 GLU A C 1
ATOM 696 O O . GLU A 1 100 ? -7.786 -9.215 29.881 1.00 25.11 100 GLU A O 1
ATOM 702 N N . LYS A 1 101 ? -6.599 -11.068 30.360 1.00 27.95 101 LYS A N 1
ATOM 703 C CA . LYS A 1 101 ? -5.554 -10.752 29.400 1.00 27.33 101 LYS A CA 1
ATOM 704 C C . LYS A 1 101 ? -6.135 -10.825 28.002 1.00 24.93 101 LYS A C 1
ATOM 705 O O . LYS A 1 101 ? -5.843 -9.969 27.168 1.00 24.75 101 LYS A O 1
ATOM 711 N N . GLY A 1 102 ? -6.978 -11.829 27.755 1.00 23.00 102 GLY A N 1
ATOM 712 C CA . GLY A 1 102 ? -7.609 -11.980 26.450 1.00 22.39 102 GLY A CA 1
ATOM 713 C C . GLY A 1 102 ? -8.537 -10.825 26.124 1.00 24.01 102 GLY A C 1
ATOM 714 O O . GLY A 1 102 ? -8.531 -10.308 25.006 1.00 25.96 102 GLY A O 1
ATOM 715 N N . LYS A 1 103 ? -9.340 -10.418 27.104 1.00 23.12 103 LYS A N 1
ATOM 716 C CA . LYS A 1 103 ? -10.239 -9.284 26.940 1.00 23.67 103 LYS A CA 1
ATOM 717 C C . LYS A 1 103 ? -9.454 -8.010 26.624 1.00 31.70 103 LYS A C 1
ATOM 718 O O . LYS A 1 103 ? -9.864 -7.210 25.759 1.00 27.13 103 LYS A O 1
ATOM 724 N N . LYS A 1 104 ? -8.323 -7.829 27.307 1.00 27.14 104 LYS A N 1
ATOM 725 C CA . LYS A 1 104 ? -7.462 -6.677 27.058 1.00 29.97 104 LYS A CA 1
ATOM 726 C C . LYS A 1 104 ? -6.910 -6.660 25.639 1.00 27.48 104 LYS A C 1
ATOM 727 O O . LYS A 1 104 ? -6.821 -5.599 25.022 1.00 26.39 104 LYS A O 1
ATOM 733 N N . ILE A 1 105 ? -6.519 -7.826 25.133 1.00 25.96 105 ILE A N 1
ATOM 734 C CA . ILE A 1 105 ? -5.995 -7.936 23.762 1.00 22.57 105 ILE A CA 1
ATOM 735 C C . ILE A 1 105 ? -7.102 -7.646 22.749 1.00 24.51 105 ILE A C 1
ATOM 736 O O . ILE A 1 105 ? -6.900 -6.918 21.781 1.00 26.05 105 ILE A O 1
ATOM 741 N N . MET A 1 106 ? -8.283 -8.193 22.995 1.00 22.51 106 MET A N 1
ATOM 742 C CA . MET A 1 106 ? -9.435 -7.953 22.139 1.00 36.80 106 MET A CA 1
ATOM 743 C C . MET A 1 106 ? -9.722 -6.455 21.991 1.00 35.24 106 MET A C 1
ATOM 744 O O . MET A 1 106 ? -9.870 -5.938 20.877 1.00 26.36 106 MET A O 1
ATOM 749 N N . THR A 1 107 ? -9.782 -5.769 23.130 1.00 25.43 107 THR A N 1
ATOM 750 C CA . THR A 1 107 ? -10.080 -4.344 23.186 1.00 33.94 107 THR A CA 1
ATOM 751 C C . THR A 1 107 ? -9.002 -3.511 22.508 1.00 34.32 107 THR A C 1
ATOM 752 O O . THR A 1 107 ? -9.293 -2.560 21.776 1.00 31.20 107 THR A O 1
ATOM 756 N N . LYS A 1 108 ? -7.755 -3.868 22.772 1.00 26.20 108 LYS A N 1
ATOM 757 C CA . LYS A 1 108 ? -6.622 -3.113 22.267 1.00 28.92 108 LYS A CA 1
ATOM 758 C C . LYS A 1 108 ? -6.429 -3.297 20.754 1.00 30.50 108 LYS A C 1
ATOM 759 O O . LYS A 1 108 ? -6.336 -2.335 20.003 1.00 34.46 108 LYS A O 1
ATOM 765 N N . TYR A 1 109 ? -6.284 -4.539 20.325 1.00 26.66 109 TYR A N 1
ATOM 766 C CA . TYR A 1 109 ? -5.983 -4.832 18.913 1.00 29.04 109 TYR A CA 1
ATOM 767 C C . TYR A 1 109 ? -7.134 -5.132 17.944 1.00 32.81 109 TYR A C 1
ATOM 768 O O . TYR A 1 109 ? -7.036 -4.846 16.749 1.00 30.73 109 TYR A O 1
ATOM 777 N N . LEU A 1 110 ? -8.151 -5.835 18.437 1.00 30.65 110 LEU A N 1
ATOM 778 C CA . LEU A 1 110 ? -9.175 -6.417 17.575 1.00 28.51 110 LEU A CA 1
ATOM 779 C C . LEU A 1 110 ? -10.491 -5.633 17.557 1.00 37.29 110 LEU A C 1
ATOM 780 O O . LEU A 1 110 ? -11.493 -6.117 17.041 1.00 46.09 110 LEU A O 1
ATOM 785 N N . THR A 1 111 ? -10.507 -4.465 18.189 1.00 34.83 111 THR A N 1
ATOM 786 C CA . THR A 1 111 ? -11.664 -3.575 18.129 1.00 41.87 111 THR A CA 1
ATOM 787 C C . THR A 1 111 ? -11.311 -2.316 17.328 1.00 50.49 111 THR A C 1
ATOM 788 O O . THR A 1 111 ? -10.394 -1.573 17.701 1.00 51.57 111 THR A O 1
ATOM 792 N N . PRO A 1 112 ? -12.037 -2.079 16.222 1.00 53.16 112 PRO A N 1
ATOM 793 C CA . PRO A 1 112 ? -11.773 -0.962 15.299 1.00 58.52 112 PRO A CA 1
ATOM 794 C C . PRO A 1 112 ? -11.719 0.408 15.976 1.00 56.95 112 PRO A C 1
ATOM 795 O O . PRO A 1 112 ? -11.092 1.320 15.444 1.00 55.33 112 PRO A O 1
ATOM 799 N N . LYS A 1 113 ? -12.353 0.542 17.135 1.00 56.76 113 LYS A N 1
ATOM 800 C CA . LYS A 1 113 ? -12.307 1.787 17.893 1.00 65.33 113 LYS A CA 1
ATOM 801 C C . LYS A 1 113 ? -10.887 2.127 18.373 1.00 64.32 113 LYS A C 1
ATOM 802 O O . LYS A 1 113 ? -10.506 3.296 18.419 1.00 68.17 113 LYS A O 1
ATOM 808 N N . SER A 1 114 ? -10.099 1.106 18.700 1.00 56.74 114 SER A N 1
ATOM 809 C CA . SER A 1 114 ? -8.764 1.315 19.264 1.00 52.20 114 SER A CA 1
ATOM 810 C C . SER A 1 114 ? -7.760 1.863 18.246 1.00 55.19 114 SER A C 1
ATOM 811 O O . SER A 1 114 ? -7.862 1.564 17.059 1.00 47.32 114 SER A O 1
ATOM 814 N N . PRO A 1 115 ? -6.789 2.675 18.712 1.00 61.61 115 PRO A N 1
ATOM 815 C CA . PRO A 1 115 ? -5.758 3.261 17.839 1.00 63.00 115 PRO A CA 1
ATOM 816 C C . PRO A 1 115 ? -4.744 2.242 17.315 1.00 57.47 115 PRO A C 1
ATOM 817 O O . PRO A 1 115 ? -4.143 2.443 16.257 1.00 56.37 115 PRO A O 1
ATOM 821 N N . VAL A 1 116 ? -4.541 1.175 18.079 1.00 51.75 116 VAL A N 1
ATOM 822 C CA . VAL A 1 116 ? -3.617 0.102 17.717 1.00 48.17 116 VAL A CA 1
ATOM 823 C C . VAL A 1 116 ? -4.375 -1.060 17.029 1.00 37.30 116 VAL A C 1
ATOM 824 O O . VAL A 1 116 ? -3.871 -2.172 16.911 1.00 35.18 116 VAL A O 1
ATOM 828 N N . PHE A 1 117 ? -5.617 -0.796 16.631 1.00 38.36 117 PHE A N 1
ATOM 829 C CA . PHE A 1 117 ? -6.425 -1.743 15.856 1.00 37.76 117 PHE A CA 1
ATOM 830 C C . PHE A 1 117 ? -5.679 -2.324 14.644 1.00 34.61 117 PHE A C 1
ATOM 831 O O . PHE A 1 117 ? -5.060 -1.591 13.869 1.00 35.08 117 PHE A O 1
ATOM 839 N N . ILE A 1 118 ? -5.723 -3.646 14.491 1.00 32.12 118 ILE A N 1
ATOM 840 C CA . ILE A 1 118 ? -5.079 -4.286 13.340 1.00 37.11 118 ILE A CA 1
ATOM 841 C C . ILE A 1 118 ? -6.139 -4.861 12.381 1.00 38.91 118 ILE A C 1
ATOM 842 O O . ILE A 1 118 ? -6.753 -5.900 12.634 1.00 37.26 118 ILE A O 1
ATOM 847 N N . ALA A 1 119 ? -6.314 -4.184 11.252 1.00 39.46 119 ALA A N 1
ATOM 848 C CA . ALA A 1 119 ? -7.447 -4.438 10.368 1.00 38.77 119 ALA A CA 1
ATOM 849 C C . ALA A 1 119 ? -7.319 -5.732 9.566 1.00 39.23 119 ALA A C 1
ATOM 850 O O . ALA A 1 119 ? -8.323 -6.281 9.104 1.00 38.15 119 ALA A O 1
ATOM 852 N N . GLN A 1 120 ? -6.091 -6.210 9.390 1.00 32.66 120 GLN A N 1
ATOM 853 C CA . GLN A 1 120 ? -5.858 -7.363 8.530 1.00 34.92 120 GLN A CA 1
ATOM 854 C C . GLN A 1 120 ? -6.232 -8.702 9.173 1.00 38.22 120 GLN A C 1
ATOM 855 O O . GLN A 1 120 ? -6.193 -9.738 8.515 1.00 37.05 120 GLN A O 1
ATOM 861 N N . VAL A 1 121 ? -6.599 -8.694 10.451 1.00 34.86 121 VAL A N 1
ATOM 862 C CA . VAL A 1 121 ? -7.242 -9.871 11.018 1.00 34.73 121 VAL A CA 1
ATOM 863 C C . VAL A 1 121 ? -8.716 -9.791 10.647 1.00 40.66 121 VAL A C 1
ATOM 864 O O . VAL A 1 121 ? -9.397 -8.827 10.999 1.00 47.32 121 VAL A O 1
ATOM 868 N N . GLY A 1 122 ? -9.209 -10.789 9.923 1.00 43.45 122 GLY A N 1
ATOM 869 C CA . GLY A 1 122 ? -10.572 -10.746 9.422 1.00 47.14 122 GLY A CA 1
ATOM 870 C C . GLY A 1 122 ? -11.583 -10.749 10.551 1.00 43.33 122 GLY A C 1
ATOM 871 O O . GLY A 1 122 ? -11.370 -11.399 11.567 1.00 43.67 122 GLY A O 1
ATOM 872 N N . GLN A 1 123 ? -12.683 -10.027 10.387 1.00 45.43 123 GLN A N 1
ATOM 873 C CA . GLN A 1 123 ? -13.637 -9.910 11.483 1.00 53.73 123 GLN A CA 1
ATOM 874 C C . GLN A 1 123 ? -14.325 -11.244 11.786 1.00 48.27 123 GLN A C 1
ATOM 875 O O . GLN A 1 123 ? -14.863 -11.426 12.873 1.00 44.82 123 GLN A O 1
ATOM 881 N N . ASP A 1 124 ? -14.275 -12.184 10.847 1.00 48.90 124 ASP A N 1
ATOM 882 C CA . ASP A 1 124 ? -14.773 -13.533 11.105 1.00 52.47 124 ASP A CA 1
ATOM 883 C C . ASP A 1 124 ? -13.862 -14.284 12.077 1.00 43.43 124 ASP A C 1
ATOM 884 O O . ASP A 1 124 ? -14.337 -15.050 12.915 1.00 41.45 124 ASP A O 1
ATOM 889 N N . LEU A 1 125 ? -12.554 -14.063 11.961 1.00 37.67 125 LEU A N 1
ATOM 890 C CA . LEU A 1 125 ? -11.598 -14.616 12.916 1.00 36.54 125 LEU A CA 1
ATOM 891 C C . LEU A 1 125 ? -11.781 -13.983 14.284 1.00 32.68 125 LEU A C 1
ATOM 892 O O . LEU A 1 125 ? -11.686 -14.653 15.307 1.00 33.99 125 LEU A O 1
ATOM 897 N N . VAL A 1 126 ? -12.059 -12.685 14.292 1.00 33.28 126 VAL A N 1
ATOM 898 C CA . VAL A 1 126 ? -12.247 -11.963 15.536 1.00 32.86 126 VAL A CA 1
ATOM 899 C C . VAL A 1 126 ? -13.499 -12.478 16.259 1.00 32.50 126 VAL A C 1
ATOM 900 O O . VAL A 1 126 ? -13.473 -12.726 17.472 1.00 30.88 126 VAL A O 1
ATOM 904 N N . SER A 1 127 ? -14.580 -12.674 15.510 1.00 30.67 127 SER A N 1
ATOM 905 C CA . SER A 1 127 ? -15.814 -13.204 16.087 1.00 32.53 127 SER A CA 1
ATOM 906 C C . SER A 1 127 ? -15.635 -14.598 16.674 1.00 30.58 127 SER A C 1
ATOM 907 O O . SER A 1 127 ? -16.185 -14.906 17.733 1.00 33.62 127 SER A O 1
ATOM 910 N N . GLN A 1 128 ? -14.902 -15.449 15.964 1.00 32.20 128 GLN A N 1
ATOM 911 C CA . GLN A 1 128 ? -14.540 -16.772 16.470 1.00 38.11 128 GLN A CA 1
ATOM 912 C C . GLN A 1 128 ? -13.836 -16.659 17.798 1.00 33.54 128 GLN A C 1
ATOM 913 O O . GLN A 1 128 ? -14.146 -17.373 18.756 1.00 32.47 128 GLN A O 1
ATOM 919 N N . THR A 1 129 ? -12.862 -15.759 17.828 1.00 30.24 129 THR A N 1
ATOM 920 C CA . THR A 1 129 ? -12.005 -15.570 18.991 1.00 31.99 129 THR A CA 1
ATOM 921 C C . THR A 1 129 ? -12.776 -14.982 20.160 1.00 28.55 129 THR A C 1
ATOM 922 O O . THR A 1 129 ? -12.582 -15.374 21.311 1.00 31.31 129 THR A O 1
ATOM 926 N N . GLU A 1 130 ? -13.657 -14.037 19.859 1.00 32.99 130 GLU A N 1
ATOM 927 C CA . GLU A 1 130 ? -14.519 -13.444 20.870 1.00 34.77 130 GLU A CA 1
ATOM 928 C C . GLU A 1 130 ? -15.434 -14.486 21.519 1.00 34.32 130 GLU A C 1
ATOM 929 O O . GLU A 1 130 ? -15.725 -14.403 22.715 1.00 31.90 130 GLU A O 1
ATOM 935 N N . GLU A 1 131 ? -15.886 -15.467 20.741 1.00 35.14 131 GLU A N 1
ATOM 936 C CA . GLU A 1 131 ? -16.742 -16.528 21.284 1.00 34.34 131 GLU A CA 1
ATOM 937 C C . GLU A 1 131 ? -15.959 -17.516 22.152 1.00 32.94 131 GLU A C 1
ATOM 938 O O . GLU A 1 131 ? -16.446 -17.936 23.207 1.00 34.44 131 GLU A O 1
ATOM 944 N N . LYS A 1 132 ? -14.759 -17.888 21.714 1.00 33.33 132 LYS A N 1
ATOM 945 C CA . LYS A 1 132 ? -13.923 -18.792 22.507 1.00 38.69 132 LYS A CA 1
ATOM 946 C C . LYS A 1 132 ? -13.547 -18.121 23.823 1.00 41.50 132 LYS A C 1
ATOM 947 O O . LYS A 1 132 ? -13.458 -18.773 24.866 1.00 42.48 132 LYS A O 1
ATOM 953 N N . LEU A 1 133 ? -13.370 -16.806 23.770 1.00 37.96 133 LEU A N 1
ATOM 954 C CA . LEU A 1 133 ? -13.006 -16.025 24.947 1.00 39.09 133 LEU A CA 1
ATOM 955 C C . LEU A 1 133 ? -14.139 -15.972 25.967 1.00 43.77 133 LEU A C 1
ATOM 956 O O . LEU A 1 133 ? -13.892 -15.880 27.168 1.00 46.20 133 LEU A O 1
ATOM 961 N N . LEU A 1 134 ? -15.379 -16.043 25.486 1.00 47.52 134 LEU A N 1
ATOM 962 C CA . LEU A 1 134 ? -16.559 -16.104 26.351 1.00 52.53 134 LEU A CA 1
ATOM 963 C C . LEU A 1 134 ? -16.601 -17.397 27.162 1.00 59.18 134 LEU A C 1
ATOM 964 O O . LEU A 1 134 ? -16.995 -17.409 28.331 1.00 55.42 134 LEU A O 1
ATOM 969 N N . GLN A 1 135 ? -16.206 -18.482 26.509 1.00 64.45 135 GLN A N 1
ATOM 970 C CA . GLN A 1 135 ? -16.149 -19.810 27.106 1.00 71.15 135 GLN A CA 1
ATOM 971 C C . GLN A 1 135 ? -14.864 -19.955 27.910 1.00 76.82 135 GLN A C 1
ATOM 972 O O . GLN A 1 135 ? -14.234 -18.960 28.262 1.00 79.97 135 GLN A O 1
ATOM 978 N N . LYS A 1 136 ? -14.510 -21.189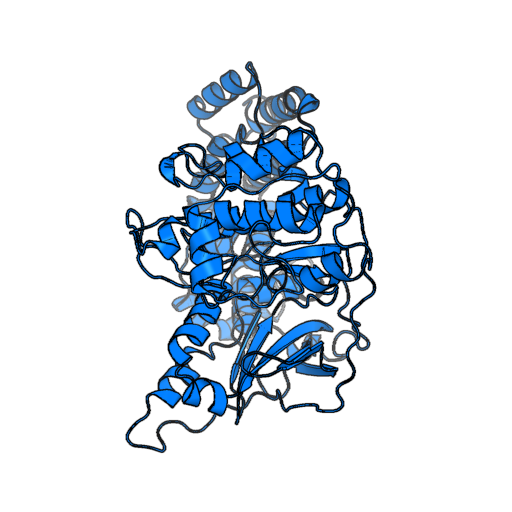 28.250 1.00 78.85 136 LYS A N 1
ATOM 979 C CA . LYS A 1 136 ? -13.223 -21.453 28.885 1.00 77.74 136 LYS A CA 1
ATOM 980 C C . LYS A 1 136 ? -12.085 -21.063 27.942 1.00 73.01 136 LYS A C 1
ATOM 981 O O . LYS A 1 136 ? -11.910 -21.680 26.890 1.00 72.81 136 LYS A O 1
ATOM 987 N N . PRO A 1 137 ? -11.305 -20.033 28.317 1.00 68.00 137 PRO A N 1
ATOM 988 C CA . PRO A 1 137 ? -10.188 -19.624 27.460 1.00 60.40 137 PRO A CA 1
ATOM 989 C C . PRO A 1 137 ? -9.038 -20.604 27.584 1.00 48.30 137 PRO A C 1
ATOM 990 O O . PRO A 1 137 ? -8.782 -21.126 28.665 1.00 50.40 137 PRO A O 1
ATOM 994 N N . CYS A 1 138 ? -8.344 -20.841 26.486 1.00 38.86 138 CYS A N 1
ATOM 995 C CA . CYS A 1 138 ? -7.202 -21.730 26.497 1.00 40.23 138 CYS A CA 1
ATOM 996 C C . CYS A 1 138 ? -5.993 -20.937 26.032 1.00 30.77 138 CYS A C 1
ATOM 997 O O . CYS A 1 138 ? -6.138 -19.831 25.507 1.00 31.11 138 CYS A O 1
ATOM 1000 N N . LYS A 1 139 ? -4.802 -21.479 26.257 1.00 29.37 139 LYS A N 1
ATOM 1001 C CA . LYS A 1 139 ? -3.566 -20.769 25.964 1.00 28.61 139 LYS A CA 1
ATOM 1002 C C . LYS A 1 139 ? -3.408 -20.445 24.485 1.00 29.49 139 LYS A C 1
ATOM 1003 O O . LYS A 1 139 ? -2.686 -19.525 24.134 1.00 26.98 139 LYS A O 1
ATOM 1009 N N . GLU A 1 140 ? -4.073 -21.227 23.633 1.00 31.32 140 GLU A N 1
ATOM 1010 C CA . GLU A 1 140 ? -3.920 -21.141 22.179 1.00 32.61 140 GLU A CA 1
ATOM 1011 C C . GLU A 1 140 ? -4.974 -20.242 21.524 1.00 31.42 140 GLU A C 1
ATOM 1012 O O . GLU A 1 140 ? -5.125 -20.236 20.302 1.00 29.63 140 GLU A O 1
ATOM 1018 N N . LEU A 1 141 ? -5.730 -19.528 22.351 1.00 30.15 141 LEU A N 1
ATOM 1019 C CA . LEU A 1 141 ? -6.859 -18.712 21.897 1.00 25.89 141 LEU A CA 1
ATOM 1020 C C . LEU A 1 141 ? -6.566 -17.833 20.673 1.00 24.86 141 LEU A C 1
ATOM 1021 O O . LEU A 1 141 ? -7.410 -17.685 19.785 1.00 26.46 141 LEU A O 1
ATOM 1026 N N . PHE A 1 142 ? -5.386 -17.228 20.651 1.00 21.21 142 PHE A N 1
ATOM 1027 C CA . PHE A 1 142 ? -5.058 -16.241 19.625 1.00 23.52 142 PHE A CA 1
ATOM 1028 C C . PHE A 1 142 ? -4.222 -16.788 18.472 1.00 24.87 142 PHE A C 1
ATOM 1029 O O . PHE A 1 142 ? -3.756 -16.020 17.613 1.00 25.04 142 PHE A O 1
ATOM 1037 N N . SER A 1 143 ? -3.987 -18.097 18.467 1.00 24.44 143 SER A N 1
ATOM 1038 C CA . SER A 1 143 ? -3.118 -18.688 17.450 1.00 26.44 143 SER A CA 1
ATOM 1039 C C . SER A 1 143 ? -3.623 -18.452 16.026 1.00 28.73 143 SER A C 1
ATOM 1040 O O . SER A 1 143 ? -2.832 -18.184 15.118 1.00 29.04 143 SER A O 1
ATOM 1043 N N . ALA A 1 144 ? -4.934 -18.538 15.820 1.00 27.34 144 ALA A N 1
ATOM 1044 C CA . ALA A 1 144 ? -5.459 -18.331 14.468 1.00 31.88 144 ALA A CA 1
ATOM 1045 C C . ALA A 1 144 ? -5.273 -16.868 14.050 1.00 30.53 144 ALA A C 1
ATOM 1046 O O . ALA A 1 144 ? -4.916 -16.587 12.910 1.00 28.02 144 ALA A O 1
ATOM 1048 N N . CYS A 1 145 ? -5.514 -15.942 14.978 1.00 26.48 145 CYS A N 1
ATOM 1049 C CA . CYS A 1 145 ? -5.283 -14.521 14.717 1.00 27.08 145 CYS A CA 1
ATOM 1050 C C . CYS A 1 145 ? -3.824 -14.256 14.389 1.00 25.26 145 CYS A C 1
ATOM 1051 O O . CYS A 1 145 ? -3.510 -13.458 13.502 1.00 25.72 145 CYS A O 1
ATOM 1054 N N . ALA A 1 146 ? -2.930 -14.907 15.126 1.00 21.90 146 ALA A N 1
ATOM 1055 C CA . ALA A 1 146 ? -1.500 -14.706 14.913 1.00 21.27 146 ALA A CA 1
ATOM 1056 C C . ALA A 1 146 ? -1.104 -15.157 13.507 1.00 26.80 146 ALA A C 1
ATOM 1057 O O . ALA A 1 146 ? -0.335 -14.488 12.813 1.00 25.84 146 ALA A O 1
ATOM 1059 N N . GLN A 1 147 ? -1.656 -16.287 13.081 1.00 25.22 147 GLN A N 1
ATOM 1060 C CA . GLN A 1 147 ? -1.365 -16.802 11.752 1.00 28.16 147 GLN A CA 1
ATOM 1061 C C . GLN A 1 147 ? -1.867 -15.837 10.692 1.00 25.94 147 GLN A C 1
ATOM 1062 O O . GLN A 1 147 ? -1.197 -15.615 9.680 1.00 26.92 147 GLN A O 1
ATOM 1068 N N . SER A 1 148 ? -3.043 -15.262 10.930 1.00 25.74 148 SER A N 1
ATOM 1069 C CA . SER A 1 148 ? -3.605 -14.270 10.023 1.00 26.73 148 SER A CA 1
ATOM 1070 C C . SER A 1 148 ? -2.678 -13.058 9.892 1.00 27.06 148 SER A C 1
ATOM 1071 O O . SER A 1 148 ? -2.498 -12.508 8.792 1.00 30.66 148 SER A O 1
ATOM 1074 N N . VAL A 1 149 ? -2.091 -12.644 11.012 1.00 24.31 149 VAL A N 1
ATOM 1075 C CA . VAL A 1 149 ? -1.132 -11.542 11.010 1.00 24.40 149 VAL A CA 1
ATOM 1076 C C . VAL A 1 149 ? 0.081 -11.869 10.132 1.00 26.04 149 VAL A C 1
ATOM 1077 O O . VAL A 1 149 ? 0.495 -11.050 9.305 1.00 25.19 149 VAL A O 1
ATOM 1081 N N . HIS A 1 150 ? 0.624 -13.073 10.277 1.00 22.79 150 HIS A N 1
ATOM 1082 C CA . HIS A 1 150 ? 1.789 -13.449 9.466 1.00 25.46 150 HIS A CA 1
ATOM 1083 C C . HIS A 1 150 ? 1.428 -13.550 7.997 1.00 28.31 150 HIS A C 1
ATOM 1084 O O . HIS A 1 150 ? 2.271 -13.290 7.134 1.00 32.04 150 HIS A O 1
ATOM 1091 N N . GLU A 1 151 ? 0.190 -13.934 7.697 1.00 28.79 151 GLU A N 1
ATOM 1092 C CA . GLU A 1 151 ? -0.231 -14.002 6.300 1.00 31.55 151 GLU A CA 1
ATOM 1093 C C . GLU A 1 151 ? -0.287 -12.605 5.706 1.00 33.21 151 GLU A C 1
ATOM 1094 O O . GLU A 1 151 ? -0.051 -12.421 4.515 1.00 34.44 151 GLU A O 1
ATOM 1100 N N . TYR A 1 152 ? -0.586 -11.611 6.535 1.00 30.02 152 TYR A N 1
ATOM 1101 C CA . TYR A 1 152 ? -0.508 -10.236 6.074 1.00 29.71 152 TYR A CA 1
ATOM 1102 C C . TYR A 1 152 ? 0.953 -9.783 5.892 1.00 30.03 152 TYR A C 1
ATOM 1103 O O . TYR A 1 152 ? 1.319 -9.226 4.850 1.00 29.96 152 TYR A O 1
ATOM 1112 N N . LEU A 1 153 ? 1.770 -10.022 6.912 1.00 28.39 153 LEU A N 1
ATOM 1113 C CA . LEU A 1 153 ? 3.160 -9.560 6.927 1.00 26.12 153 LEU A CA 1
ATOM 1114 C C . LEU A 1 153 ? 4.005 -10.175 5.818 1.00 27.40 153 LEU A C 1
ATOM 1115 O O . LEU A 1 153 ? 4.907 -9.509 5.292 1.00 29.50 153 LEU A O 1
ATOM 1120 N N . ARG A 1 154 ? 3.703 -11.416 5.423 1.00 25.80 154 ARG A N 1
ATOM 1121 C CA . ARG A 1 154 ? 4.505 -12.085 4.383 1.00 26.96 154 ARG A CA 1
ATOM 1122 C C . ARG A 1 154 ? 4.273 -11.502 2.985 1.00 32.06 154 ARG A C 1
ATOM 1123 O O . ARG A 1 154 ? 4.955 -11.871 2.025 1.00 30.93 154 ARG A O 1
ATOM 1131 N N . GLY A 1 155 ? 3.327 -10.574 2.903 1.00 28.44 155 GLY A N 1
ATOM 1132 C CA . GLY A 1 155 ? 2.933 -9.888 1.685 1.00 35.03 155 GLY A CA 1
ATOM 1133 C C . GLY A 1 155 ? 3.743 -8.622 1.498 1.00 34.05 155 GLY A C 1
ATOM 1134 O O . GLY A 1 155 ? 4.969 -8.643 1.501 1.00 30.78 155 GLY A O 1
ATOM 1135 N N . GLU A 1 156 ? 3.056 -7.537 1.186 1.00 38.13 156 GLU A N 1
ATOM 1136 C CA . GLU A 1 156 ? 3.720 -6.247 1.011 1.00 47.82 156 GLU A CA 1
ATOM 1137 C C . GLU A 1 156 ? 4.711 -5.815 2.122 1.00 31.87 156 GLU A C 1
ATOM 1138 O O . GLU A 1 156 ? 5.753 -5.246 1.798 1.00 35.01 156 GLU A O 1
ATOM 1144 N N . PRO A 1 157 ? 4.407 -6.061 3.419 1.00 31.01 157 PRO A N 1
ATOM 1145 C CA . PRO A 1 157 ? 5.423 -5.662 4.407 1.00 31.78 157 PRO A CA 1
ATOM 1146 C C . PRO A 1 157 ? 6.767 -6.366 4.222 1.00 29.30 157 PRO A C 1
ATOM 1147 O O . PRO A 1 157 ? 7.816 -5.728 4.302 1.00 26.18 157 PRO A O 1
ATOM 1151 N N . PHE A 1 158 ? 6.717 -7.669 3.978 1.00 24.72 158 PHE A N 1
ATOM 1152 C CA . PHE A 1 158 ? 7.914 -8.461 3.692 1.00 27.87 158 PHE A CA 1
ATOM 1153 C C . PHE A 1 158 ? 8.654 -7.906 2.471 1.00 27.52 158 PHE A C 1
ATOM 1154 O O . PHE A 1 158 ? 9.876 -7.755 2.479 1.00 27.25 158 PHE A O 1
ATOM 1162 N N . HIS A 1 159 ? 7.914 -7.591 1.420 1.00 29.69 159 HIS A N 1
ATOM 1163 C CA . HIS A 1 159 ? 8.558 -7.141 0.190 1.00 34.59 159 HIS A CA 1
ATOM 1164 C C . HIS A 1 159 ? 9.187 -5.773 0.369 1.00 33.44 159 HIS A C 1
ATOM 1165 O O . HIS A 1 159 ? 10.255 -5.508 -0.178 1.00 31.50 159 HIS A O 1
ATOM 1172 N N . GLU A 1 160 ? 8.550 -4.922 1.166 1.00 31.78 160 GLU A N 1
ATOM 1173 C CA . GLU A 1 160 ? 9.166 -3.659 1.563 1.00 35.86 160 GLU A CA 1
ATOM 1174 C C . GLU A 1 160 ? 10.453 -3.900 2.368 1.00 29.52 160 GLU A C 1
ATOM 1175 O O . GLU A 1 160 ? 11.482 -3.253 2.139 1.00 31.89 160 GLU A O 1
ATOM 1181 N N . TYR A 1 161 ? 10.382 -4.823 3.315 1.00 25.75 161 TYR A N 1
ATOM 1182 C CA . TYR A 1 161 ? 11.550 -5.182 4.119 1.00 21.62 161 TYR A CA 1
ATOM 1183 C C . TYR A 1 161 ? 12.734 -5.591 3.247 1.00 27.42 161 TYR A C 1
ATOM 1184 O O . TYR A 1 161 ? 13.876 -5.171 3.480 1.00 29.32 161 TYR A O 1
ATOM 1193 N N . LEU A 1 162 ? 12.461 -6.409 2.238 1.00 26.57 162 LEU A N 1
ATOM 1194 C CA . LEU A 1 162 ? 13.531 -6.923 1.379 1.00 26.10 162 LEU A CA 1
ATOM 1195 C C . LEU A 1 162 ? 14.248 -5.801 0.642 1.00 30.15 162 LEU A C 1
ATOM 1196 O O . LEU A 1 162 ? 15.414 -5.940 0.247 1.00 31.77 162 LEU A O 1
ATOM 1201 N N . ASP A 1 163 ? 13.557 -4.684 0.463 1.00 29.97 163 ASP A N 1
ATOM 1202 C CA . ASP A 1 163 ? 14.145 -3.534 -0.210 1.00 33.98 163 ASP A CA 1
ATOM 1203 C C . ASP A 1 163 ? 14.789 -2.529 0.747 1.00 35.55 163 ASP A C 1
ATOM 1204 O O . ASP A 1 163 ? 15.274 -1.487 0.310 1.00 36.84 163 ASP A O 1
ATOM 1209 N N . SER A 1 164 ? 14.807 -2.835 2.041 1.00 29.48 164 SER A N 1
ATOM 1210 C CA . SER A 1 164 ? 15.286 -1.876 3.035 1.00 30.40 164 SER A CA 1
ATOM 1211 C C . SER A 1 164 ? 16.728 -2.114 3.479 1.00 28.03 164 SER A C 1
ATOM 1212 O O . SER A 1 164 ? 17.315 -3.158 3.195 1.00 25.98 164 SER A O 1
ATOM 1215 N N . MET A 1 165 ? 17.259 -1.178 4.260 1.00 27.97 165 MET A N 1
ATOM 1216 C CA . MET A 1 165 ? 18.628 -1.275 4.738 1.00 28.88 165 MET A CA 1
ATOM 1217 C C . MET A 1 165 ? 18.714 -2.375 5.782 1.00 21.93 165 MET A C 1
ATOM 1218 O O . MET A 1 165 ? 19.798 -2.876 6.085 1.00 21.88 165 MET A O 1
ATOM 1223 N N . PHE A 1 166 ? 17.565 -2.748 6.335 1.00 22.23 166 PHE A N 1
ATOM 1224 C CA . PHE A 1 166 ? 17.541 -3.805 7.342 1.00 24.92 166 PHE A CA 1
ATOM 1225 C C . PHE A 1 166 ? 17.766 -5.172 6.694 1.00 24.68 166 PHE A C 1
ATOM 1226 O O . PHE A 1 166 ? 18.415 -6.023 7.279 1.00 20.75 166 PHE A O 1
ATOM 1234 N N . PHE A 1 167 ? 17.262 -5.388 5.485 1.00 21.04 167 PHE A N 1
ATOM 1235 C CA . PHE A 1 167 ? 17.569 -6.652 4.818 1.00 20.86 167 PHE A CA 1
ATOM 1236 C C . PHE A 1 167 ? 19.005 -6.640 4.278 1.00 20.32 167 PHE A C 1
ATOM 1237 O O . PHE A 1 167 ? 19.660 -7.676 4.250 1.00 21.03 167 PHE A O 1
ATOM 1245 N N . ASP A 1 168 ? 19.477 -5.478 3.837 1.00 23.68 168 ASP A N 1
ATOM 1246 C CA . ASP A 1 168 ? 20.887 -5.316 3.461 1.00 25.38 168 ASP A CA 1
ATOM 1247 C C . ASP A 1 168 ? 21.785 -5.754 4.612 1.00 24.54 168 ASP A C 1
ATOM 1248 O O . ASP A 1 168 ? 22.772 -6.467 4.426 1.00 21.27 168 ASP A O 1
ATOM 1253 N N . ARG A 1 169 ? 21.424 -5.316 5.814 1.00 25.10 169 ARG A N 1
ATOM 1254 C CA . ARG A 1 169 ? 22.187 -5.661 6.998 1.00 23.88 169 ARG A CA 1
ATOM 1255 C C . ARG A 1 169 ? 22.048 -7.150 7.278 1.00 22.45 169 ARG A C 1
ATOM 1256 O O . ARG A 1 169 ? 23.004 -7.791 7.718 1.00 21.25 169 ARG A O 1
ATOM 1264 N N . PHE A 1 170 ? 20.881 -7.727 6.993 1.00 20.41 170 PHE A N 1
ATOM 1265 C CA . PHE A 1 170 ? 20.745 -9.175 7.164 1.00 20.58 170 PHE A CA 1
ATOM 1266 C C . PHE A 1 170 ? 21.722 -9.940 6.282 1.00 18.49 170 PHE A C 1
ATOM 1267 O O . PHE A 1 170 ? 22.266 -10.959 6.703 1.00 19.02 170 PHE A O 1
ATOM 1275 N N . LEU A 1 171 ? 21.926 -9.460 5.058 1.00 20.36 171 LEU A N 1
ATOM 1276 C CA . LEU A 1 171 ? 22.832 -10.131 4.133 1.00 20.65 171 LEU A CA 1
ATOM 1277 C C . LEU A 1 171 ? 24.263 -10.086 4.661 1.00 18.19 171 LEU A C 1
ATOM 1278 O O . LEU A 1 171 ? 25.053 -11.021 4.452 1.00 18.21 171 LEU A O 1
ATOM 1283 N N . GLN A 1 172 ? 24.599 -8.979 5.317 1.00 16.96 172 GLN A N 1
ATOM 1284 C CA . GLN A 1 172 ? 25.912 -8.824 5.923 1.00 21.04 172 GLN A CA 1
ATOM 1285 C C . GLN A 1 172 ? 26.097 -9.826 7.051 1.00 19.76 172 GLN A C 1
ATOM 1286 O O . GLN A 1 172 ? 27.158 -10.443 7.166 1.00 19.18 172 GLN A O 1
ATOM 1292 N N . TRP A 1 173 ? 25.070 -9.987 7.879 1.00 18.25 173 TRP A N 1
ATOM 1293 C CA . TRP A 1 173 ? 25.123 -11.023 8.912 1.00 16.33 173 TRP A CA 1
ATOM 1294 C C . TRP A 1 173 ? 25.198 -12.422 8.296 1.00 16.34 173 TRP A C 1
ATOM 1295 O O . TRP A 1 173 ? 25.885 -13.303 8.822 1.00 18.15 173 TRP A O 1
ATOM 1306 N N . LYS A 1 174 ? 24.474 -12.641 7.198 1.00 18.65 174 LYS A N 1
ATOM 1307 C CA . LYS A 1 174 ? 24.507 -13.950 6.535 1.00 16.98 174 LYS A CA 1
ATOM 1308 C C . LYS A 1 174 ? 25.898 -14.234 5.964 1.00 17.76 174 LYS A C 1
ATOM 1309 O O . LYS A 1 174 ? 26.392 -15.358 6.032 1.00 15.82 174 LYS A O 1
ATOM 1315 N N . TRP A 1 175 ? 26.529 -13.210 5.400 1.00 17.04 175 TRP A N 1
ATOM 1316 C CA . TRP A 1 175 ? 27.913 -13.321 4.928 1.00 19.48 175 TRP A CA 1
ATOM 1317 C C . TRP A 1 175 ? 28.859 -13.802 6.048 1.00 16.33 175 TRP A C 1
ATOM 1318 O O . TRP A 1 175 ? 29.669 -14.725 5.869 1.00 15.48 175 TRP A O 1
ATOM 1329 N N . LEU A 1 176 ? 28.749 -13.179 7.207 1.00 17.68 176 LEU A N 1
ATOM 1330 C CA . LEU A 1 176 ? 29.521 -13.577 8.372 1.00 18.85 176 LEU A CA 1
ATOM 1331 C C . LEU A 1 176 ? 29.213 -15.018 8.773 1.00 16.91 176 LEU A C 1
ATOM 1332 O O . LEU A 1 176 ? 30.111 -15.799 9.080 1.00 16.11 176 LEU A O 1
ATOM 1337 N N . GLU A 1 177 ? 27.929 -15.352 8.785 1.00 16.30 177 GLU A N 1
ATOM 1338 C CA . GLU A 1 177 ? 27.491 -16.683 9.197 1.00 15.78 177 GLU A CA 1
ATOM 1339 C C . GLU A 1 177 ? 28.140 -17.768 8.351 1.00 17.54 177 GLU A C 1
ATOM 1340 O O . GLU A 1 177 ? 28.552 -18.809 8.851 1.00 18.22 177 GLU A O 1
ATOM 1346 N N . ARG A 1 178 ? 28.253 -17.509 7.058 1.00 16.04 178 ARG A N 1
ATOM 1347 C CA . ARG A 1 178 ? 28.700 -18.558 6.157 1.00 17.95 178 ARG A CA 1
ATOM 1348 C C . ARG A 1 178 ? 30.218 -18.591 6.055 1.00 19.06 178 ARG A C 1
ATOM 1349 O O . ARG A 1 178 ? 30.762 -19.355 5.253 1.00 20.49 178 ARG A O 1
ATOM 1357 N N . GLN A 1 179 ? 30.923 -17.781 6.841 1.00 20.11 179 GLN A N 1
ATOM 1358 C CA . GLN A 1 179 ? 32.388 -17.826 6.744 1.00 22.84 179 GLN A CA 1
ATOM 1359 C C . GLN A 1 179 ? 32.876 -19.204 7.200 1.00 20.72 179 GLN A C 1
ATOM 1360 O O . GLN A 1 179 ? 32.235 -19.856 8.014 1.00 19.43 179 GLN A O 1
ATOM 1366 N N . PRO A 1 180 ? 33.987 -19.679 6.635 1.00 21.62 180 PRO A N 1
ATOM 1367 C CA . PRO A 1 180 ? 34.394 -21.032 7.025 1.00 22.36 180 PRO A CA 1
ATOM 1368 C C . PRO A 1 180 ? 34.855 -21.160 8.475 1.00 19.64 180 PRO A C 1
ATOM 1369 O O . PRO A 1 180 ? 35.397 -20.233 9.085 1.00 17.56 180 PRO A O 1
ATOM 1373 N N . VAL A 1 181 ? 34.610 -22.340 9.029 1.00 18.65 181 VAL A N 1
ATOM 1374 C CA . VAL A 1 181 ? 35.283 -22.750 10.249 1.00 21.54 181 VAL A CA 1
ATOM 1375 C C . VAL A 1 181 ? 36.764 -23.011 9.926 1.00 21.91 181 VAL A C 1
ATOM 1376 O O . VAL A 1 181 ? 37.094 -23.671 8.942 1.00 20.93 181 VAL A O 1
ATOM 1380 N N . THR A 1 182 ? 37.662 -22.477 10.741 1.00 18.45 182 THR A N 1
ATOM 1381 C CA . THR A 1 182 ? 39.092 -22.671 10.518 1.00 21.49 182 THR A CA 1
ATOM 1382 C C . THR A 1 182 ? 39.769 -23.084 11.810 1.00 21.49 182 THR A C 1
ATOM 1383 O O . THR A 1 182 ? 39.147 -23.131 12.878 1.00 21.46 182 THR A O 1
ATOM 1387 N N . LYS A 1 183 ? 41.075 -23.317 11.718 1.00 18.34 183 LYS A N 1
ATOM 1388 C CA . LYS A 1 183 ? 41.863 -23.674 12.892 1.00 20.65 183 LYS A CA 1
ATOM 1389 C C . LYS A 1 183 ? 41.854 -22.567 13.943 1.00 23.20 183 LYS A C 1
ATOM 1390 O O . LYS A 1 183 ? 42.174 -22.805 15.104 1.00 24.62 183 LYS A O 1
ATOM 1396 N N . ASN A 1 184 ? 41.469 -21.359 13.545 1.00 20.79 184 ASN A N 1
ATOM 1397 C CA . ASN A 1 184 ? 41.438 -20.239 14.474 1.00 23.12 184 ASN A CA 1
ATOM 1398 C C . ASN A 1 184 ? 40.063 -19.950 15.094 1.00 23.50 184 ASN A C 1
ATOM 1399 O O . ASN A 1 184 ? 39.922 -19.019 15.877 1.00 25.59 184 ASN A O 1
ATOM 1404 N N . THR A 1 185 ? 39.055 -20.723 14.722 1.00 21.19 185 THR A N 1
ATOM 1405 C CA . THR A 1 185 ? 37.695 -20.401 15.146 1.00 19.27 185 THR A CA 1
ATOM 1406 C C . THR A 1 185 ? 37.509 -20.637 16.653 1.00 20.49 185 THR A C 1
ATOM 1407 O O . THR A 1 185 ? 36.858 -19.842 17.356 1.00 19.32 185 THR A O 1
ATOM 1411 N N . PHE A 1 186 ? 38.114 -21.701 17.162 1.00 18.07 186 PHE A N 1
ATOM 1412 C CA . PHE A 1 186 ? 37.851 -22.122 18.543 1.00 17.24 186 PHE A CA 1
ATOM 1413 C C . PHE A 1 186 ? 39.095 -22.118 19.421 1.00 21.11 186 PHE A C 1
ATOM 1414 O O . PHE A 1 186 ? 40.222 -22.125 18.932 1.00 21.82 186 PHE A O 1
ATOM 1422 N N . ARG A 1 187 ? 38.874 -22.130 20.725 1.00 18.61 187 ARG A N 1
ATOM 1423 C CA . ARG A 1 187 ? 39.937 -22.532 21.639 1.00 23.31 187 ARG A CA 1
ATOM 1424 C C . ARG A 1 187 ? 39.448 -23.705 22.481 1.00 24.66 187 ARG A C 1
ATOM 1425 O O . ARG A 1 187 ? 38.240 -23.889 22.686 1.00 20.89 187 ARG A O 1
ATOM 1433 N N . GLN A 1 188 ? 40.390 -24.501 22.957 1.00 23.04 188 GLN A N 1
ATOM 1434 C CA . GLN A 1 188 ? 40.062 -25.759 23.606 1.00 27.25 188 GLN A CA 1
ATOM 1435 C C . GLN A 1 188 ? 40.285 -25.707 25.108 1.00 25.92 188 GLN A C 1
ATOM 1436 O O . GLN A 1 188 ? 41.300 -25.205 25.584 1.00 26.15 188 GLN A O 1
ATOM 1442 N N . TYR A 1 189 ? 39.311 -26.229 25.841 1.00 21.71 189 TYR A N 1
ATOM 1443 C CA . TYR A 1 189 ? 39.359 -26.361 27.297 1.00 25.19 189 TYR A CA 1
ATOM 1444 C C . TYR A 1 189 ? 39.363 -27.845 27.644 1.00 28.75 189 TYR A C 1
ATOM 1445 O O . TYR A 1 189 ? 39.619 -28.686 26.781 1.00 33.61 189 TYR A O 1
ATOM 1454 N N . ARG A 1 190 ? 39.136 -28.169 28.908 1.00 25.53 190 ARG A N 1
ATOM 1455 C CA . ARG A 1 190 ? 39.289 -29.544 29.376 1.00 25.79 190 ARG A CA 1
ATOM 1456 C C . ARG A 1 190 ? 38.304 -30.559 28.790 1.00 23.60 190 ARG A C 1
ATOM 1457 O O . ARG A 1 190 ? 37.229 -30.214 28.318 1.00 23.68 190 ARG A O 1
ATOM 1465 N N . VAL A 1 191 ? 38.699 -31.829 28.837 1.00 27.91 191 VAL A N 1
ATOM 1466 C CA . VAL A 1 191 ? 37.814 -32.943 28.514 1.00 24.44 191 VAL A CA 1
ATOM 1467 C C . VAL A 1 191 ? 36.603 -32.966 29.454 1.00 20.45 191 VAL A C 1
ATOM 1468 O O . VAL A 1 191 ? 36.749 -32.784 30.662 1.00 24.29 191 VAL A O 1
ATOM 1472 N N . LEU A 1 192 ? 35.414 -33.049 28.879 1.00 21.18 192 LEU A N 1
ATOM 1473 C CA . LEU A 1 192 ? 34.171 -33.204 29.637 1.00 20.52 192 LEU A CA 1
ATOM 1474 C C . LEU A 1 192 ? 33.770 -34.649 29.864 1.00 22.67 192 LEU A C 1
ATOM 1475 O O . LEU A 1 192 ? 33.169 -35.004 30.886 1.00 23.24 192 LEU A O 1
ATOM 1480 N N . GLY A 1 193 ? 34.025 -35.477 28.862 1.00 22.23 193 GLY A N 1
ATOM 1481 C CA . GLY A 1 193 ? 33.687 -36.879 28.986 1.00 23.51 193 GLY A CA 1
ATOM 1482 C C . GLY A 1 193 ? 34.269 -37.696 27.861 1.00 23.06 193 GLY A C 1
ATOM 1483 O O . GLY A 1 193 ? 34.778 -37.166 26.864 1.00 24.72 193 GLY A O 1
ATOM 1484 N N . LYS A 1 194 ? 34.181 -39.005 28.011 1.00 24.24 194 LYS A N 1
ATOM 1485 C CA . LYS A 1 194 ? 34.772 -39.902 27.035 1.00 24.98 194 LYS A CA 1
ATOM 1486 C C . LYS A 1 194 ? 33.849 -41.090 26.807 1.00 25.33 194 LYS A C 1
ATOM 1487 O O . LYS A 1 194 ? 33.338 -41.671 27.764 1.00 27.93 194 LYS A O 1
ATOM 1493 N N . GLY A 1 195 ? 33.632 -41.458 25.543 1.00 24.63 195 GLY A N 1
ATOM 1494 C CA . GLY A 1 195 ? 32.857 -42.647 25.233 1.00 27.51 195 GLY A CA 1
ATOM 1495 C C . GLY A 1 195 ? 32.415 -42.656 23.783 1.00 26.95 195 GLY A C 1
ATOM 1496 O O . GLY A 1 195 ? 32.730 -41.730 23.043 1.00 24.47 195 GLY A O 1
ATOM 1497 N N . GLY A 1 196 ? 31.655 -43.670 23.385 1.00 27.21 196 GLY A N 1
ATOM 1498 C CA . GLY A 1 196 ? 31.093 -43.677 22.042 1.00 28.27 196 GLY A CA 1
ATOM 1499 C C . GLY A 1 196 ? 32.186 -43.763 20.995 1.00 25.09 196 GLY A C 1
ATOM 1500 O O . GLY A 1 196 ? 32.981 -44.698 21.007 1.00 29.38 196 GLY A O 1
ATOM 1501 N N . PHE A 1 197 ? 32.232 -42.788 20.092 1.00 26.91 197 PHE A N 1
ATOM 1502 C CA . PHE A 1 197 ? 33.263 -42.773 19.045 1.00 27.88 197 PHE A CA 1
ATOM 1503 C C . PHE A 1 197 ? 34.507 -41.956 19.401 1.00 28.65 197 PHE A C 1
ATOM 1504 O O . PHE A 1 197 ? 35.382 -41.750 18.568 1.00 25.97 197 PHE A O 1
ATOM 1512 N N . GLY A 1 198 ? 34.616 -41.495 20.642 1.00 27.49 198 GLY A N 1
ATOM 1513 C CA . GLY A 1 198 ? 35.579 -40.443 20.883 1.00 22.04 198 GLY A CA 1
ATOM 1514 C C . GLY A 1 198 ? 35.506 -39.855 22.269 1.00 24.21 198 GLY A C 1
ATOM 1515 O O . GLY A 1 198 ? 35.377 -40.576 23.272 1.00 22.45 198 GLY A O 1
ATOM 1516 N N . GLU A 1 199 ? 35.737 -38.553 22.330 1.00 24.50 199 GLU A N 1
ATOM 1517 C CA . GLU A 1 199 ? 35.616 -37.841 23.598 1.00 25.32 199 GLU A CA 1
ATOM 1518 C C . GLU A 1 199 ? 34.870 -36.537 23.379 1.00 21.62 199 GLU A C 1
ATOM 1519 O O . GLU A 1 199 ? 34.656 -36.115 22.248 1.00 21.42 199 GLU A O 1
ATOM 1525 N N . VAL A 1 200 ? 34.456 -35.912 24.472 1.00 20.71 200 VAL A N 1
ATOM 1526 C CA . VAL A 1 200 ? 33.819 -34.608 24.404 1.00 18.22 200 VAL A CA 1
ATOM 1527 C C . VAL A 1 200 ? 34.682 -33.655 25.207 1.00 19.20 200 VAL A C 1
ATOM 1528 O O . VAL A 1 200 ? 35.054 -33.987 26.318 1.00 21.12 200 VAL A O 1
ATOM 1532 N N . CYS A 1 201 ? 35.028 -32.498 24.650 1.00 20.96 201 CYS A N 1
ATOM 1533 C CA . CYS A 1 201 ? 35.773 -31.503 25.434 1.00 24.53 201 CYS A CA 1
ATOM 1534 C C . CYS A 1 201 ? 35.068 -30.158 25.383 1.00 24.83 201 CYS A C 1
ATOM 1535 O O . CYS A 1 201 ? 34.263 -29.904 24.497 1.00 24.31 201 CYS A O 1
ATOM 1538 N N . ALA A 1 202 ? 35.361 -29.297 26.347 1.00 22.44 202 ALA A N 1
ATOM 1539 C CA . ALA A 1 202 ? 34.834 -27.953 26.298 1.00 21.13 202 ALA A CA 1
ATOM 1540 C C . ALA A 1 202 ? 35.609 -27.163 25.256 1.00 22.99 202 ALA A C 1
ATOM 1541 O O . ALA A 1 202 ? 36.814 -27.360 25.053 1.00 24.24 202 ALA A O 1
ATOM 1543 N N . CYS A 1 203 ? 34.906 -26.279 24.575 1.00 19.81 203 CYS A N 1
ATOM 1544 C CA . CYS A 1 203 ? 35.563 -25.412 23.625 1.00 24.33 203 CYS A CA 1
ATOM 1545 C C . CYS A 1 203 ? 34.835 -24.079 23.587 1.00 28.62 203 CYS A C 1
ATOM 1546 O O . CYS A 1 203 ? 33.725 -23.952 24.116 1.00 31.91 203 CYS A O 1
ATOM 1549 N N . GLN A 1 204 ? 35.479 -23.076 23.006 1.00 18.71 204 GLN A N 1
ATOM 1550 C CA . GLN A 1 204 ? 34.954 -21.723 23.049 1.00 16.58 204 GLN A CA 1
ATOM 1551 C C . GLN A 1 204 ? 35.221 -21.031 21.734 1.00 18.81 204 GLN A C 1
ATOM 1552 O O . GLN A 1 204 ? 36.309 -21.164 21.182 1.00 20.70 204 GLN A O 1
ATOM 1558 N N . VAL A 1 205 ? 34.228 -20.311 21.227 1.00 17.99 205 VAL A N 1
ATOM 1559 C CA . VAL A 1 205 ? 34.416 -19.525 20.005 1.00 18.59 205 VAL A CA 1
ATOM 1560 C C . VAL A 1 205 ? 35.209 -18.290 20.398 1.00 21.44 205 VAL A C 1
ATOM 1561 O O . VAL A 1 205 ? 34.810 -17.537 21.288 1.00 20.06 205 VAL A O 1
ATOM 1565 N N . ARG A 1 206 ? 36.353 -18.096 19.765 1.00 19.16 206 ARG A N 1
ATOM 1566 C CA . ARG A 1 206 ? 37.238 -17.006 20.174 1.00 21.85 206 ARG A CA 1
ATOM 1567 C C . ARG A 1 206 ? 36.579 -15.633 20.069 1.00 23.74 206 ARG A C 1
ATOM 1568 O O . ARG A 1 206 ? 36.659 -14.820 20.986 1.00 21.66 206 ARG A O 1
ATOM 1576 N N . ALA A 1 207 ? 35.920 -15.370 18.949 1.00 20.92 207 ALA A N 1
ATOM 1577 C CA . ALA A 1 207 ? 35.368 -14.044 18.726 1.00 22.16 207 ALA A CA 1
ATOM 1578 C C . ALA A 1 207 ? 34.285 -13.686 19.749 1.00 23.32 207 ALA A C 1
ATOM 1579 O O . ALA A 1 207 ? 34.290 -12.577 20.287 1.00 26.01 207 ALA A O 1
ATOM 1581 N N . THR A 1 208 ? 33.363 -14.617 20.009 1.00 20.37 208 THR A N 1
ATOM 1582 C CA . THR A 1 208 ? 32.195 -14.330 20.841 1.00 20.81 208 THR A CA 1
ATOM 1583 C C . THR A 1 208 ? 32.312 -14.706 22.315 1.00 21.19 208 THR A C 1
ATOM 1584 O O . THR A 1 208 ? 31.526 -14.233 23.140 1.00 19.25 208 THR A O 1
ATOM 1588 N N . GLY A 1 209 ? 33.293 -15.545 22.638 1.00 18.01 209 GLY A N 1
ATOM 1589 C CA . GLY A 1 209 ? 33.415 -16.068 23.984 1.00 20.02 209 GLY A CA 1
ATOM 1590 C C . GLY A 1 209 ? 32.441 -17.183 24.332 1.00 18.87 209 GLY A C 1
ATOM 1591 O O . GLY A 1 209 ? 32.498 -17.711 25.443 1.00 20.27 209 GLY A O 1
ATOM 1592 N N . LYS A 1 210 ? 31.551 -17.571 23.419 1.00 18.44 210 LYS A N 1
ATOM 1593 C CA . LYS A 1 210 ? 30.546 -18.569 23.806 1.00 20.76 210 LYS A CA 1
ATOM 1594 C C . LYS A 1 210 ? 31.162 -19.965 23.963 1.00 19.53 210 LYS A C 1
ATOM 1595 O O . LYS A 1 210 ? 31.926 -20.433 23.098 1.00 18.36 210 LYS A O 1
ATOM 1601 N N . MET A 1 211 ? 30.799 -20.628 25.061 1.00 16.11 211 MET A N 1
ATOM 1602 C CA . MET A 1 211 ? 31.292 -21.966 25.382 1.00 16.32 211 MET A CA 1
ATOM 1603 C C . MET A 1 211 ? 30.390 -23.032 24.799 1.00 20.39 211 MET A C 1
ATOM 1604 O O . MET A 1 211 ? 29.166 -22.886 24.798 1.00 22.15 211 MET A O 1
ATOM 1609 N N . TYR A 1 212 ? 31.003 -24.100 24.306 1.00 16.41 212 TYR A N 1
ATOM 1610 C CA . TYR A 1 212 ? 30.284 -25.227 23.730 1.00 14.15 212 TYR A CA 1
ATOM 1611 C C . TYR A 1 212 ? 30.931 -26.521 24.168 1.00 19.33 212 TYR A C 1
ATOM 1612 O O . TYR A 1 212 ? 32.007 -26.505 24.764 1.00 18.85 212 TYR A O 1
ATOM 1621 N N . ALA A 1 213 ? 30.264 -27.635 23.870 1.00 16.66 213 ALA A N 1
ATOM 1622 C CA . ALA A 1 213 ? 30.881 -28.949 23.989 1.00 16.32 213 ALA A CA 1
ATOM 1623 C C . ALA A 1 213 ? 31.275 -29.400 22.585 1.00 18.35 213 ALA A C 1
ATOM 1624 O O . ALA A 1 213 ? 30.488 -29.315 21.659 1.00 22.71 213 ALA A O 1
ATOM 1626 N N . CYS A 1 214 ? 32.494 -29.879 22.442 1.00 17.19 214 CYS A N 1
ATOM 1627 C CA . CYS A 1 214 ? 32.937 -30.388 21.158 1.00 16.66 214 CYS A CA 1
ATOM 1628 C C . CYS A 1 214 ? 32.963 -31.905 21.232 1.00 18.11 214 CYS A C 1
ATOM 1629 O O . CYS A 1 214 ? 33.783 -32.483 21.938 1.00 19.43 214 CYS A O 1
ATOM 1632 N N . LYS A 1 215 ? 32.050 -32.543 20.515 1.00 18.35 215 LYS A N 1
ATOM 1633 C CA . LYS A 1 215 ? 32.007 -33.991 20.463 1.00 20.89 215 LYS A CA 1
ATOM 1634 C C . LYS A 1 215 ? 32.889 -34.418 19.301 1.00 18.78 215 LYS A C 1
ATOM 1635 O O . LYS A 1 215 ? 32.601 -34.126 18.141 1.00 18.99 215 LYS A O 1
ATOM 1641 N N . ARG A 1 216 ? 33.977 -35.103 19.624 1.00 18.97 216 ARG A N 1
ATOM 1642 C CA . ARG A 1 216 ? 35.008 -35.432 18.658 1.00 17.68 216 ARG A CA 1
ATOM 1643 C C . ARG A 1 216 ? 34.858 -36.890 18.284 1.00 20.96 216 ARG A C 1
ATOM 1644 O O . ARG A 1 216 ? 35.069 -37.760 19.118 1.00 24.48 216 ARG A O 1
ATOM 1652 N N . LEU A 1 217 ? 34.449 -37.155 17.041 1.00 18.60 217 LEU A N 1
ATOM 1653 C CA . LEU A 1 217 ? 34.257 -38.525 16.565 1.00 21.60 217 LEU A CA 1
ATOM 1654 C C . LEU A 1 217 ? 35.482 -38.989 15.807 1.00 22.77 217 LEU A C 1
ATOM 1655 O O . LEU A 1 217 ? 35.825 -38.401 14.782 1.00 24.32 217 LEU A O 1
ATOM 1660 N N . GLU A 1 218 ? 36.149 -40.033 16.288 1.00 21.55 218 GLU A N 1
ATOM 1661 C CA . GLU A 1 218 ? 37.353 -40.500 15.605 1.00 23.26 218 GLU A CA 1
ATOM 1662 C C . GLU A 1 218 ? 36.985 -41.195 14.305 1.00 21.87 218 GLU A C 1
ATOM 1663 O O . GLU A 1 218 ? 36.182 -42.123 14.305 1.00 22.09 218 GLU A O 1
ATOM 1669 N N . LYS A 1 219 ? 37.576 -40.749 13.204 1.00 20.92 219 LYS A N 1
ATOM 1670 C CA . LYS A 1 219 ? 37.288 -41.350 11.907 1.00 19.62 219 LYS A CA 1
ATOM 1671 C C . LYS A 1 219 ? 37.545 -42.854 11.864 1.00 24.03 219 LYS A C 1
ATOM 1672 O O . LYS A 1 219 ? 36.792 -43.610 11.231 1.00 24.95 219 LYS A O 1
ATOM 1678 N N . LYS A 1 220 ? 38.611 -43.306 12.514 1.00 27.69 220 LYS A N 1
ATOM 1679 C CA . LYS A 1 220 ? 38.933 -44.730 12.453 1.00 29.11 220 LYS A CA 1
ATOM 1680 C C . LYS A 1 220 ? 37.873 -45.550 13.188 1.00 25.95 220 LYS A C 1
ATOM 1681 O O . LYS A 1 220 ? 37.581 -46.686 12.806 1.00 26.35 220 LYS A O 1
ATOM 1687 N N . ARG A 1 221 ? 37.292 -44.983 14.235 1.00 23.33 221 ARG A N 1
ATOM 1688 C CA . ARG A 1 221 ? 36.296 -45.715 15.005 1.00 28.87 221 ARG A CA 1
ATOM 1689 C C . ARG A 1 221 ? 34.958 -45.738 14.264 1.00 25.60 221 ARG A C 1
ATOM 1690 O O . ARG A 1 221 ? 34.286 -46.767 14.232 1.00 28.24 221 ARG A O 1
ATOM 1698 N N . ILE A 1 222 ? 34.586 -44.615 13.650 1.00 23.91 222 ILE A N 1
ATOM 1699 C CA . ILE A 1 222 ? 33.406 -44.594 12.783 1.00 25.86 222 ILE A CA 1
ATOM 1700 C C . ILE A 1 222 ? 33.532 -45.638 11.673 1.00 28.33 222 ILE A C 1
ATOM 1701 O O . ILE A 1 222 ? 32.575 -46.359 11.368 1.00 32.09 222 ILE A O 1
ATOM 1706 N N . LYS A 1 223 ? 34.721 -45.738 11.083 1.00 24.70 223 LYS A N 1
ATOM 1707 C CA . LYS A 1 223 ? 34.926 -46.641 9.950 1.00 28.91 223 LYS A CA 1
ATOM 1708 C C . LYS A 1 223 ? 34.805 -48.100 10.385 1.00 35.44 223 LYS A C 1
ATOM 1709 O O . LYS A 1 223 ? 34.085 -48.890 9.763 1.00 36.12 223 LYS A O 1
ATOM 1715 N N . LYS A 1 224 ? 35.499 -48.444 11.467 1.00 34.74 224 LYS A N 1
ATOM 1716 C CA . LYS A 1 224 ? 35.498 -49.806 11.988 1.00 37.90 224 LYS A CA 1
ATOM 1717 C C . LYS A 1 224 ? 34.080 -50.300 12.286 1.00 35.20 224 LYS A C 1
ATOM 1718 O O . LYS A 1 224 ? 33.711 -51.415 11.922 1.00 34.39 224 LYS A O 1
ATOM 1724 N N . ARG A 1 225 ? 33.285 -49.445 12.919 1.00 35.58 225 ARG A N 1
ATOM 1725 C CA . ARG A 1 225 ? 31.944 -49.807 13.383 1.00 38.96 225 ARG A CA 1
ATOM 1726 C C . ARG A 1 225 ? 30.867 -49.468 12.356 1.00 42.57 225 ARG A C 1
ATOM 1727 O O . ARG A 1 225 ? 29.675 -49.589 12.635 1.00 42.99 225 ARG A O 1
ATOM 1735 N N . LYS A 1 226 ? 31.305 -49.040 11.171 1.00 40.47 226 LYS A N 1
ATOM 1736 C CA . LYS A 1 226 ? 30.409 -48.671 10.075 1.00 39.52 226 LYS A CA 1
ATOM 1737 C C . LYS A 1 226 ? 29.338 -47.685 10.532 1.00 37.93 226 LYS A C 1
ATOM 1738 O O . LYS A 1 226 ? 28.156 -47.854 10.219 1.00 38.28 226 LYS A O 1
ATOM 1744 N N . GLY A 1 227 ? 29.761 -46.662 11.273 1.00 33.00 227 GLY A N 1
ATOM 1745 C CA . GLY A 1 227 ? 28.837 -45.714 11.869 1.00 32.10 227 GLY A CA 1
ATOM 1746 C C . GLY A 1 227 ? 28.610 -44.437 11.073 1.00 30.54 227 GLY A C 1
ATOM 1747 O O . GLY A 1 227 ? 28.141 -43.441 11.631 1.00 31.24 227 GLY A O 1
ATOM 1748 N N . GLU A 1 228 ? 28.935 -44.459 9.781 1.00 29.94 228 GLU A N 1
ATOM 1749 C CA . GLU A 1 228 ? 28.829 -43.260 8.941 1.00 29.43 228 GLU A CA 1
ATOM 1750 C C . GLU A 1 228 ? 27.395 -42.752 8.844 1.00 33.56 228 GLU A C 1
ATOM 1751 O O . GLU A 1 228 ? 27.120 -41.582 9.093 1.00 33.96 228 GLU A O 1
ATOM 1757 N N . SER A 1 229 ? 26.480 -43.642 8.477 1.00 36.73 229 SER A N 1
ATOM 1758 C CA . SER A 1 229 ? 25.097 -43.242 8.301 1.00 38.78 229 SER A CA 1
ATOM 1759 C C . SER A 1 229 ? 24.483 -42.782 9.625 1.00 34.94 229 SER A C 1
ATOM 1760 O O . SER A 1 229 ? 23.653 -41.878 9.631 1.00 39.08 229 SER A O 1
ATOM 1763 N N . MET A 1 230 ? 24.901 -43.362 10.750 1.00 31.07 230 MET A N 1
ATOM 1764 C CA . MET A 1 230 ? 24.367 -42.921 12.039 1.00 29.72 230 MET A CA 1
ATOM 1765 C C . MET A 1 230 ? 24.949 -41.576 12.471 1.00 34.82 230 MET A C 1
ATOM 1766 O O . MET A 1 230 ? 24.254 -40.736 13.057 1.00 32.24 230 MET A O 1
ATOM 1771 N N . ALA A 1 231 ? 26.236 -41.375 12.209 1.00 31.73 231 ALA A N 1
ATOM 1772 C CA . ALA A 1 231 ? 26.880 -40.112 12.554 1.00 29.80 231 ALA A CA 1
ATOM 1773 C C . ALA A 1 231 ? 26.267 -38.986 11.729 1.00 28.72 231 ALA A C 1
ATOM 1774 O O . ALA A 1 231 ? 26.027 -37.880 12.221 1.00 29.04 231 ALA A O 1
ATOM 1776 N N . LEU A 1 232 ? 26.016 -39.282 10.465 1.00 29.21 232 LEU A N 1
ATOM 1777 C CA . LEU A 1 232 ? 25.431 -38.323 9.549 1.00 30.83 232 LEU A CA 1
ATOM 1778 C C . LEU A 1 232 ? 23.990 -38.030 9.943 1.00 33.38 232 LEU A C 1
ATOM 1779 O O . LEU A 1 232 ? 23.543 -36.882 9.897 1.00 24.46 232 LEU A O 1
ATOM 1784 N N . ASN A 1 233 ? 23.264 -39.081 10.314 1.00 29.64 233 ASN A N 1
ATOM 1785 C CA . ASN A 1 233 ? 21.893 -38.930 10.784 1.00 30.41 233 ASN A CA 1
ATOM 1786 C C . ASN A 1 233 ? 21.793 -38.049 12.021 1.00 24.00 233 ASN A C 1
ATOM 1787 O O . ASN A 1 233 ? 20.913 -37.188 12.102 1.00 26.87 233 ASN A O 1
ATOM 1792 N N . GLU A 1 234 ? 22.666 -38.266 13.004 1.00 23.62 234 GLU A N 1
ATOM 1793 C CA . GLU A 1 234 ? 22.630 -37.437 14.192 1.00 23.50 234 GLU A CA 1
ATOM 1794 C C . GLU A 1 234 ? 22.857 -35.975 13.799 1.00 28.28 234 GLU A C 1
ATOM 1795 O O . GLU A 1 234 ? 22.131 -35.089 14.250 1.00 22.99 234 GLU A O 1
ATOM 1801 N N . LYS A 1 235 ? 23.855 -35.733 12.950 1.00 23.62 235 LYS A N 1
ATOM 1802 C CA . LYS A 1 235 ? 24.162 -34.368 12.512 1.00 21.92 235 LYS A CA 1
ATOM 1803 C C . LYS A 1 235 ? 22.935 -33.717 11.852 1.00 20.03 235 LYS A C 1
ATOM 1804 O O . LYS A 1 235 ? 22.565 -32.588 12.178 1.00 22.54 235 LYS A O 1
ATOM 1810 N N . GLN A 1 236 ? 22.311 -34.433 10.921 1.00 23.62 236 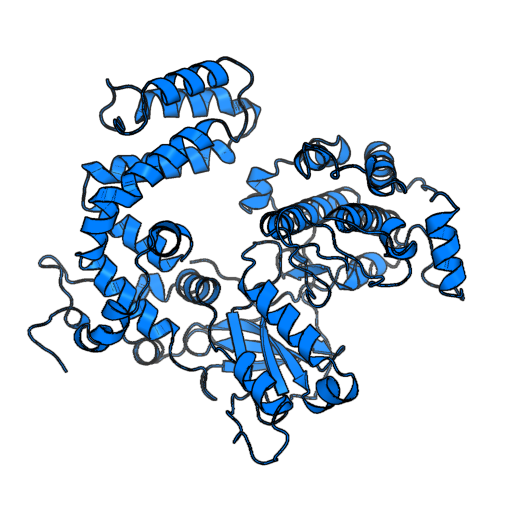GLN A N 1
ATOM 1811 C CA . GLN A 1 236 ? 21.196 -33.879 10.157 1.00 25.25 236 GLN A CA 1
ATOM 1812 C C . GLN A 1 236 ? 19.933 -33.638 10.989 1.00 28.16 236 GLN A C 1
ATOM 1813 O O . GLN A 1 236 ? 19.201 -32.678 10.748 1.00 24.13 236 GLN A O 1
ATOM 1819 N N . ILE A 1 237 ? 19.666 -34.484 11.977 1.00 21.58 237 ILE A N 1
ATOM 1820 C CA . ILE A 1 237 ? 18.502 -34.224 12.832 1.00 22.06 237 ILE A CA 1
ATOM 1821 C C . ILE A 1 237 ? 18.792 -33.091 13.805 1.00 22.04 237 ILE A C 1
ATOM 1822 O O . ILE A 1 237 ? 17.951 -32.215 14.001 1.00 24.46 237 ILE A O 1
ATOM 1827 N N . LEU A 1 238 ? 19.988 -33.087 14.388 1.00 21.67 238 LEU A N 1
ATOM 1828 C CA . LEU A 1 238 ? 20.391 -32.006 15.290 1.00 21.55 238 LEU A CA 1
ATOM 1829 C C . LEU A 1 238 ? 20.277 -30.638 14.638 1.00 22.71 238 LEU A C 1
ATOM 1830 O O . LEU A 1 238 ? 19.869 -29.657 15.269 1.00 24.70 238 LEU A O 1
ATOM 1835 N N . GLU A 1 239 ? 20.672 -30.580 13.375 1.00 18.40 239 GLU A N 1
ATOM 1836 C CA . GLU A 1 239 ? 20.619 -29.341 12.631 1.00 25.65 239 GLU A CA 1
ATOM 1837 C C . GLU A 1 239 ? 19.180 -28.849 12.452 1.00 26.23 239 GLU A C 1
ATOM 1838 O O . GLU A 1 239 ? 18.918 -27.653 12.527 1.00 32.75 239 GLU A O 1
ATOM 1844 N N . LYS A 1 240 ? 18.240 -29.760 12.223 1.00 21.61 240 LYS A N 1
ATOM 1845 C CA . LYS A 1 240 ? 16.854 -29.353 11.936 1.00 21.35 240 LYS A CA 1
ATOM 1846 C C . LYS A 1 240 ? 15.960 -29.117 13.160 1.00 27.91 240 LYS A C 1
ATOM 1847 O O . LYS A 1 240 ? 14.889 -28.520 13.050 1.00 31.19 240 LYS A O 1
ATOM 1853 N N . VAL A 1 241 ? 16.379 -29.590 14.323 1.00 23.33 241 VAL A N 1
ATOM 1854 C CA . VAL A 1 241 ? 15.575 -29.410 15.525 1.00 26.49 241 VAL A CA 1
ATOM 1855 C C . VAL A 1 241 ? 16.124 -28.208 16.253 1.00 23.16 241 VAL A C 1
ATOM 1856 O O . VAL A 1 241 ? 17.319 -28.098 16.448 1.00 29.03 241 VAL A O 1
ATOM 1860 N N . ASN A 1 242 ? 15.262 -27.254 16.560 1.00 23.58 242 ASN A N 1
ATOM 1861 C CA . ASN A 1 242 ? 15.672 -26.166 17.411 1.00 23.29 242 ASN A CA 1
ATOM 1862 C C . ASN A 1 242 ? 14.732 -26.120 18.584 1.00 23.03 242 ASN A C 1
ATOM 1863 O O . ASN A 1 242 ? 13.658 -25.527 18.514 1.00 27.77 242 ASN A O 1
ATOM 1868 N N . SER A 1 243 ? 15.200 -26.669 19.687 1.00 18.70 243 SER A N 1
ATOM 1869 C CA . SER A 1 243 ? 14.398 -26.831 20.890 1.00 19.88 243 SER A CA 1
ATOM 1870 C C . SER A 1 243 ? 15.251 -26.439 22.080 1.00 22.46 243 SER A C 1
ATOM 1871 O O . SER A 1 243 ? 16.460 -26.675 22.088 1.00 18.40 243 SER A O 1
ATOM 1874 N N . GLN A 1 244 ? 14.622 -25.850 23.093 1.00 16.52 244 GLN A N 1
ATOM 1875 C CA . GLN A 1 244 ? 15.324 -25.514 24.322 1.00 16.97 244 GLN A CA 1
ATOM 1876 C C . GLN A 1 244 ? 15.669 -26.788 25.109 1.00 17.16 244 GLN A C 1
ATOM 1877 O O . GLN A 1 244 ? 16.468 -26.755 26.064 1.00 16.73 244 GLN A O 1
ATOM 1883 N N . PHE A 1 245 ? 14.997 -27.880 24.759 1.00 16.42 245 PHE A N 1
ATOM 1884 C CA . PHE A 1 245 ? 15.112 -29.158 25.500 1.00 16.31 245 PHE A CA 1
ATOM 1885 C C . PHE A 1 245 ? 15.823 -30.284 24.763 1.00 17.20 245 PHE A C 1
ATOM 1886 O O . PHE A 1 245 ? 15.741 -31.457 25.164 1.00 17.78 245 PHE A O 1
ATOM 1894 N N . VAL A 1 246 ? 16.431 -29.935 23.630 1.00 16.20 246 VAL A N 1
ATOM 1895 C CA . VAL A 1 246 ? 17.257 -30.873 22.879 1.00 16.97 246 VAL A CA 1
ATOM 1896 C C . VAL A 1 246 ? 18.599 -30.203 22.653 1.00 16.25 246 VAL A C 1
ATOM 1897 O O . VAL A 1 246 ? 18.651 -29.008 22.361 1.00 15.95 246 VAL A O 1
ATOM 1901 N N . VAL A 1 247 ? 19.683 -30.951 22.796 1.00 15.79 247 VAL A N 1
ATOM 1902 C CA . VAL A 1 247 ? 21.002 -30.374 22.541 1.00 14.73 247 VAL A CA 1
ATOM 1903 C C . VAL A 1 247 ? 21.019 -29.787 21.122 1.00 17.13 247 VAL A C 1
ATOM 1904 O O . VAL A 1 247 ? 20.519 -30.409 20.205 1.00 21.85 247 VAL A O 1
ATOM 1908 N N . ASN A 1 248 ? 21.525 -28.562 20.984 1.00 16.81 248 ASN A N 1
ATOM 1909 C CA . ASN A 1 248 ? 21.622 -27.857 19.693 1.00 16.90 248 ASN A CA 1
ATOM 1910 C C . ASN A 1 248 ? 22.990 -28.053 19.059 1.00 20.89 248 ASN A C 1
ATOM 1911 O O . ASN A 1 248 ? 23.985 -28.158 19.764 1.00 17.25 248 ASN A O 1
ATOM 1916 N N . LEU A 1 249 ? 23.031 -28.104 17.733 1.00 18.54 249 LEU A N 1
ATOM 1917 C CA . LEU A 1 249 ? 24.289 -28.182 16.979 1.00 19.23 249 LEU A CA 1
ATOM 1918 C C . LEU A 1 249 ? 24.643 -26.826 16.360 1.00 17.21 249 LEU A C 1
ATOM 1919 O O . LEU A 1 249 ? 23.857 -26.327 15.567 1.00 15.76 249 LEU A O 1
ATOM 1924 N N . ALA A 1 250 ? 25.733 -26.191 16.801 1.00 14.63 250 ALA A N 1
ATOM 1925 C CA . ALA A 1 250 ? 26.176 -24.896 16.224 1.00 16.07 250 ALA A CA 1
ATOM 1926 C C . ALA A 1 250 ? 27.176 -24.969 15.074 1.00 15.83 250 ALA A C 1
ATOM 1927 O O . ALA A 1 250 ? 27.188 -24.093 14.206 1.00 16.76 250 ALA A O 1
ATOM 1929 N N . TYR A 1 251 ? 28.061 -25.964 15.102 1.00 15.05 251 TYR A N 1
ATOM 1930 C CA . TYR A 1 251 ? 29.057 -26.134 14.026 1.00 15.96 251 TYR A CA 1
ATOM 1931 C C . TYR A 1 251 ? 29.341 -27.598 13.805 1.00 18.51 251 TYR A C 1
ATOM 1932 O O . TYR A 1 251 ? 29.381 -28.374 14.761 1.00 15.99 251 TYR A O 1
ATOM 1941 N N . ALA A 1 252 ? 29.590 -27.956 12.552 1.00 16.46 252 ALA A N 1
ATOM 1942 C CA . ALA A 1 252 ? 30.042 -29.303 12.211 1.00 15.01 252 ALA A CA 1
ATOM 1943 C C . ALA A 1 252 ? 31.253 -29.168 11.302 1.00 18.08 252 ALA A C 1
ATOM 1944 O O . ALA A 1 252 ? 31.155 -28.520 10.281 1.00 17.94 252 ALA A O 1
ATOM 1946 N N . TYR A 1 253 ? 32.389 -29.755 11.661 1.00 17.10 253 TYR A N 1
ATOM 1947 C CA . TYR A 1 253 ? 33.573 -29.605 10.820 1.00 17.28 253 TYR A CA 1
ATOM 1948 C C . TYR A 1 253 ? 34.500 -30.792 10.901 1.00 18.96 253 TYR A C 1
ATOM 1949 O O . TYR A 1 253 ? 34.312 -31.693 11.719 1.00 18.31 253 TYR A O 1
ATOM 1958 N N . GLU A 1 254 ? 35.532 -30.749 10.064 1.00 17.92 254 GLU A N 1
ATOM 1959 C CA . GLU A 1 254 ? 36.481 -31.831 9.926 1.00 16.74 254 GLU A CA 1
ATOM 1960 C C . GLU A 1 254 ? 37.849 -31.502 10.549 1.00 20.80 254 GLU A C 1
ATOM 1961 O O . GLU A 1 254 ? 38.275 -30.350 10.525 1.00 18.37 254 GLU A O 1
ATOM 1967 N N . THR A 1 255 ? 38.516 -32.512 11.119 1.00 19.81 255 THR A N 1
ATOM 1968 C CA . THR A 1 255 ? 39.943 -32.429 11.451 1.00 18.33 255 THR A CA 1
ATOM 1969 C C . THR A 1 255 ? 40.660 -33.564 10.737 1.00 21.28 255 THR A C 1
ATOM 1970 O O . THR A 1 255 ? 40.016 -34.364 10.054 1.00 22.50 255 THR A O 1
ATOM 1974 N N . LYS A 1 256 ? 41.984 -33.664 10.893 1.00 19.87 256 LYS A N 1
ATOM 1975 C CA . LYS A 1 256 ? 42.720 -34.723 10.217 1.00 24.84 256 LYS A CA 1
ATOM 1976 C C . LYS A 1 256 ? 42.206 -36.112 10.568 1.00 24.20 256 LYS A C 1
ATOM 1977 O O . LYS A 1 256 ? 42.067 -36.977 9.692 1.00 21.77 256 LYS A O 1
ATOM 1983 N N . ASP A 1 257 ? 42.034 -36.347 11.866 1.00 22.15 257 ASP A N 1
ATOM 1984 C CA . ASP A 1 257 ? 41.643 -37.655 12.383 1.00 24.44 257 ASP A CA 1
ATOM 1985 C C . ASP A 1 257 ? 40.198 -37.808 12.841 1.00 18.40 257 ASP A C 1
ATOM 1986 O O . ASP A 1 257 ? 39.804 -38.901 13.268 1.00 20.02 257 ASP A O 1
ATOM 1991 N N . ALA A 1 258 ? 39.424 -36.730 12.806 1.00 19.24 258 ALA A N 1
ATOM 1992 C CA . ALA A 1 258 ? 38.131 -36.748 13.486 1.00 20.59 258 ALA A CA 1
ATOM 1993 C C . ALA A 1 258 ? 37.099 -35.889 12.809 1.00 21.71 258 ALA A C 1
ATOM 1994 O O . ALA A 1 258 ? 37.423 -35.072 11.949 1.00 23.72 258 ALA A O 1
ATOM 1996 N N . LEU A 1 259 ? 35.841 -36.104 13.176 1.00 17.31 259 LEU A N 1
ATOM 1997 C CA . LEU A 1 259 ? 34.767 -35.191 12.825 1.00 18.49 259 LEU A CA 1
ATOM 1998 C C . LEU A 1 259 ? 34.264 -34.552 14.120 1.00 21.00 259 LEU A C 1
ATOM 1999 O O . LEU A 1 259 ? 34.158 -35.229 15.140 1.00 21.46 259 LEU A O 1
ATOM 2004 N N . CYS A 1 260 ? 33.951 -33.262 14.080 1.00 15.29 260 CYS A N 1
ATOM 2005 C CA . CYS A 1 260 ? 33.546 -32.551 15.289 1.00 16.53 260 CYS A CA 1
ATOM 2006 C C . CYS A 1 260 ? 32.130 -32.006 15.193 1.00 16.61 260 CYS A C 1
ATOM 2007 O O . CYS A 1 260 ? 31.759 -31.366 14.208 1.00 16.45 260 CYS A O 1
ATOM 2010 N N . LEU A 1 261 ? 31.343 -32.303 16.225 1.00 16.66 261 LEU A N 1
ATOM 2011 C CA . LEU A 1 261 ? 30.037 -31.707 16.425 1.00 19.30 261 LEU A CA 1
ATOM 2012 C C . LEU A 1 261 ? 30.153 -30.729 17.584 1.00 16.12 261 LEU A C 1
ATOM 2013 O O . LEU A 1 261 ? 30.456 -31.134 18.710 1.00 18.02 261 LEU A O 1
ATOM 2018 N N . VAL A 1 262 ? 29.908 -29.452 17.318 1.00 14.03 262 VAL A N 1
ATOM 2019 C CA . VAL A 1 262 ? 29.988 -28.449 18.370 1.00 15.91 262 VAL A CA 1
ATOM 2020 C C . VAL A 1 262 ? 28.569 -28.228 18.882 1.00 19.90 262 VAL A C 1
ATOM 2021 O O . VAL A 1 262 ? 27.717 -27.701 18.175 1.00 18.22 262 VAL A O 1
ATOM 2025 N N . LEU A 1 263 ? 28.344 -28.639 20.123 1.00 18.39 263 LEU A N 1
ATOM 2026 C CA . LEU A 1 263 ? 27.016 -28.806 20.691 1.00 15.77 263 LEU A CA 1
ATOM 2027 C C . LEU A 1 263 ? 26.831 -27.923 21.903 1.00 18.16 263 LEU A C 1
ATOM 2028 O O . LEU A 1 263 ? 27.824 -27.517 22.530 1.00 16.81 263 LEU A O 1
ATOM 2033 N N . THR A 1 264 ? 25.568 -27.698 22.275 1.00 17.75 264 THR A N 1
ATOM 2034 C CA . THR A 1 264 ? 25.245 -27.070 23.562 1.00 17.69 264 THR A CA 1
ATOM 2035 C C . THR A 1 264 ? 26.038 -27.723 24.689 1.00 14.20 264 THR A C 1
ATOM 2036 O O . THR A 1 264 ? 26.054 -28.944 24.823 1.00 18.82 264 THR A O 1
ATOM 2040 N N . ILE A 1 265 ? 26.706 -26.921 25.507 1.00 17.08 265 ILE A N 1
ATOM 2041 C CA . ILE A 1 265 ? 27.472 -27.523 26.584 1.00 15.00 265 ILE A CA 1
ATOM 2042 C C . ILE A 1 265 ? 26.512 -27.848 27.730 1.00 21.04 265 ILE A C 1
ATOM 2043 O O . ILE A 1 265 ? 25.769 -26.988 28.204 1.00 19.58 265 ILE A O 1
ATOM 2048 N N . MET A 1 266 ? 26.422 -29.135 28.062 1.00 20.52 266 MET A N 1
ATOM 2049 C CA . MET A 1 266 ? 25.595 -29.556 29.177 1.00 20.52 266 MET A CA 1
ATOM 2050 C C . MET A 1 266 ? 26.455 -30.276 30.171 1.00 21.17 266 MET A C 1
ATOM 2051 O O . MET A 1 266 ? 26.522 -31.498 30.156 1.00 25.71 266 MET A O 1
ATOM 2056 N N . ASN A 1 267 ? 27.020 -29.533 31.101 1.00 17.48 267 ASN A N 1
ATOM 2057 C CA . ASN A 1 267 ? 28.018 -30.102 32.001 1.00 24.92 267 ASN A CA 1
ATOM 2058 C C . ASN A 1 267 ? 27.516 -30.364 33.421 1.00 24.89 267 ASN A C 1
ATOM 2059 O O . ASN A 1 267 ? 28.316 -30.445 34.348 1.00 26.02 267 ASN A O 1
ATOM 2064 N N . GLY A 1 268 ? 26.203 -30.336 33.620 1.00 22.26 268 GLY A N 1
ATOM 2065 C CA . GLY A 1 268 ? 25.632 -30.621 34.926 1.00 22.36 268 GLY A CA 1
ATOM 2066 C C . GLY A 1 268 ? 25.573 -32.081 35.370 1.00 22.75 268 GLY A C 1
ATOM 2067 O O . GLY A 1 268 ? 25.183 -32.368 36.510 1.00 27.30 268 GLY A O 1
ATOM 2068 N N . GLY A 1 269 ? 25.962 -33.004 34.495 1.00 23.20 269 GLY A N 1
ATOM 2069 C CA . GLY A 1 269 ? 25.898 -34.421 34.823 1.00 27.02 269 GLY A CA 1
ATOM 2070 C C . GLY A 1 269 ? 24.685 -35.055 34.170 1.00 29.53 269 GLY A C 1
ATOM 2071 O O . GLY A 1 269 ? 23.698 -34.368 33.893 1.00 28.85 269 GLY A O 1
ATOM 2072 N N . ASP A 1 270 ? 24.742 -36.353 33.886 1.00 28.71 270 ASP A N 1
ATOM 2073 C CA . ASP A 1 270 ? 23.633 -36.937 33.150 1.00 26.39 270 ASP A CA 1
ATOM 2074 C C . ASP A 1 270 ? 22.645 -37.440 34.161 1.00 28.28 270 ASP A C 1
ATOM 2075 O O . ASP A 1 270 ? 22.933 -37.450 35.351 1.00 26.91 270 ASP A O 1
ATOM 2080 N N . LEU A 1 271 ? 21.492 -37.897 33.702 1.00 27.03 271 LEU A N 1
ATOM 2081 C CA . LEU A 1 271 ? 20.444 -38.275 34.636 1.00 28.31 271 LEU A CA 1
ATOM 2082 C C . LEU A 1 271 ? 20.744 -39.606 35.305 1.00 32.13 271 LEU A C 1
ATOM 2083 O O . LEU A 1 271 ? 20.269 -39.874 36.411 1.00 30.68 271 LEU A O 1
ATOM 2088 N N . LYS A 1 272 ? 21.520 -40.453 34.640 1.00 31.30 272 LYS A N 1
ATOM 2089 C CA . LYS A 1 272 ? 21.938 -41.689 35.272 1.00 33.26 272 LYS A CA 1
ATOM 2090 C C . LYS A 1 272 ? 22.790 -41.363 36.503 1.00 32.54 272 LYS A C 1
ATOM 2091 O O . LYS A 1 272 ? 22.575 -41.916 37.580 1.00 35.19 272 LYS A O 1
ATOM 2097 N N . PHE A 1 273 ? 23.751 -40.454 36.345 1.00 28.91 273 PHE A N 1
ATOM 2098 C CA . PHE A 1 273 ? 24.577 -40.035 37.484 1.00 34.70 273 PHE A CA 1
ATOM 2099 C C . PHE A 1 273 ? 23.717 -39.512 38.622 1.00 35.11 273 PHE A C 1
ATOM 2100 O O . PHE A 1 273 ? 23.911 -39.882 39.779 1.00 40.71 273 PHE A O 1
ATOM 2108 N N . HIS A 1 274 ? 22.754 -38.660 38.296 1.00 31.84 274 HIS A N 1
ATOM 2109 C CA . HIS A 1 274 ? 21.957 -38.012 39.326 1.00 29.81 274 HIS A CA 1
ATOM 2110 C C . HIS A 1 274 ? 20.989 -38.956 40.021 1.00 36.05 274 HIS A C 1
ATOM 2111 O O . HIS A 1 274 ? 20.777 -38.841 41.227 1.00 35.82 274 HIS A O 1
ATOM 2118 N N . ILE A 1 275 ? 20.415 -39.894 39.277 1.00 31.09 275 ILE A N 1
ATOM 2119 C CA . ILE A 1 275 ? 19.533 -40.876 39.897 1.00 33.27 275 ILE A CA 1
ATOM 2120 C C . ILE A 1 275 ? 20.308 -41.755 40.893 1.00 35.69 275 ILE A C 1
ATOM 2121 O O . ILE A 1 275 ? 19.811 -42.059 41.980 1.00 38.19 275 ILE A O 1
ATOM 2126 N N . TYR A 1 276 ? 21.520 -42.157 40.521 1.00 40.57 276 TYR A N 1
ATOM 2127 C CA . TYR A 1 276 ? 22.330 -43.055 41.349 1.00 45.45 276 TYR A CA 1
ATOM 2128 C C . TYR A 1 276 ? 23.419 -42.375 42.203 1.00 55.87 276 TYR A C 1
ATOM 2129 O O . TYR A 1 276 ? 24.176 -43.051 42.897 1.00 53.89 276 TYR A O 1
ATOM 2138 N N . ASN A 1 277 ? 23.499 -41.049 42.151 1.00 66.79 277 ASN A N 1
ATOM 2139 C CA . ASN A 1 277 ? 24.461 -40.308 42.971 1.00 69.75 277 ASN A CA 1
ATOM 2140 C C . ASN A 1 277 ? 24.020 -40.311 44.423 1.00 68.24 277 ASN A C 1
ATOM 2141 O O . ASN A 1 277 ? 24.828 -40.284 45.366 1.00 73.97 277 ASN A O 1
ATOM 2146 N N . MET A 1 278 ? 22.704 -40.339 44.576 1.00 62.64 278 MET A N 1
ATOM 2147 C CA . MET A 1 278 ? 22.099 -40.306 45.897 1.00 66.83 278 MET A CA 1
ATOM 2148 C C . MET A 1 278 ? 22.710 -41.289 46.881 1.00 74.78 278 MET A C 1
ATOM 2149 O O . MET A 1 278 ? 23.011 -40.942 48.029 1.00 81.01 278 MET A O 1
ATOM 2154 N N . GLY A 1 279 ? 22.943 -42.496 46.400 1.00 73.68 279 GLY A N 1
ATOM 2155 C CA . GLY A 1 279 ? 23.340 -43.592 47.233 1.00 75.39 279 GLY A CA 1
ATOM 2156 C C . GLY A 1 279 ? 22.065 -44.203 47.774 1.00 74.93 279 GLY A C 1
ATOM 2157 O O . GLY A 1 279 ? 21.984 -45.382 48.118 1.00 75.40 279 GLY A O 1
ATOM 2158 N N . ASN A 1 280 ? 21.037 -43.372 47.781 1.00 72.90 280 ASN A N 1
ATOM 2159 C CA . ASN A 1 280 ? 19.676 -43.797 47.976 1.00 67.44 280 ASN A CA 1
ATOM 2160 C C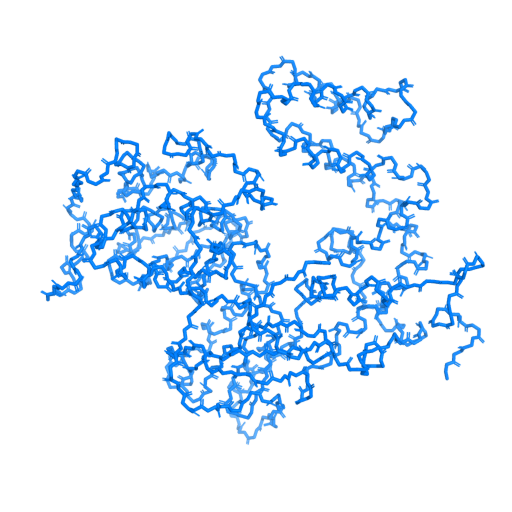 . ASN A 1 280 ? 18.982 -43.482 46.665 1.00 60.49 280 ASN A C 1
ATOM 2161 O O . ASN A 1 280 ? 18.312 -42.452 46.550 1.00 56.27 280 ASN A O 1
ATOM 2166 N N . PRO A 1 281 ? 19.154 -44.374 45.670 1.00 52.39 281 PRO A N 1
ATOM 2167 C CA . PRO A 1 281 ? 18.752 -44.127 44.285 1.00 48.52 281 PRO A CA 1
ATOM 2168 C C . PRO A 1 281 ? 17.324 -43.630 44.196 1.00 47.83 281 PRO A C 1
ATOM 2169 O O . PRO A 1 281 ? 16.479 -43.977 45.032 1.00 46.18 281 PRO A O 1
ATOM 2173 N N . GLY A 1 282 ? 17.079 -42.792 43.198 1.00 43.78 282 GLY A N 1
ATOM 2174 C CA . GLY A 1 282 ? 15.795 -42.157 43.021 1.00 47.09 282 GLY A CA 1
ATOM 2175 C C . GLY A 1 282 ? 15.783 -40.879 43.824 1.00 49.70 282 GLY A C 1
ATOM 2176 O O . GLY A 1 282 ? 16.368 -40.820 44.913 1.00 54.32 282 GLY A O 1
ATOM 2177 N N . PHE A 1 283 ? 15.095 -39.858 43.321 1.00 36.12 283 PHE A N 1
ATOM 2178 C CA . PHE A 1 283 ? 15.012 -38.619 44.074 1.00 37.37 283 PHE A CA 1
ATOM 2179 C C . PHE A 1 283 ? 13.572 -38.127 44.220 1.00 36.25 283 PHE A C 1
ATOM 2180 O O . PHE A 1 283 ? 12.624 -38.835 43.861 1.00 31.77 283 PHE A O 1
ATOM 2188 N N . GLU A 1 284 ? 13.423 -36.934 44.790 1.00 34.31 284 GLU A N 1
ATOM 2189 C CA . GLU A 1 284 ? 12.118 -36.419 45.190 1.00 41.45 284 GLU A CA 1
ATOM 2190 C C . GLU A 1 284 ? 11.220 -36.234 43.986 1.00 36.88 284 GLU A C 1
ATOM 2191 O O . GLU A 1 284 ? 11.691 -35.903 42.895 1.00 34.19 284 GLU A O 1
ATOM 2197 N N . GLU A 1 285 ? 9.926 -36.441 44.191 1.00 38.33 285 GLU A N 1
ATOM 2198 C CA . GLU A 1 285 ? 8.980 -36.387 43.092 1.00 41.81 285 GLU A CA 1
ATOM 2199 C C . GLU A 1 285 ? 8.980 -35.006 42.433 1.00 41.63 285 GLU A C 1
ATOM 2200 O O . GLU A 1 285 ? 8.859 -34.903 41.215 1.00 35.49 285 GLU A O 1
ATOM 2206 N N . GLU A 1 286 ? 9.138 -33.950 43.231 1.00 38.01 286 GLU A N 1
ATOM 2207 C CA . GLU A 1 286 ? 9.215 -32.600 42.676 1.00 34.48 286 GLU A CA 1
ATOM 2208 C C . GLU A 1 286 ? 10.320 -32.473 41.608 1.00 28.89 286 GLU A C 1
ATOM 2209 O O . GLU A 1 286 ? 10.136 -31.784 40.589 1.00 33.18 286 GLU A O 1
ATOM 2215 N N . ARG A 1 287 ? 11.455 -33.133 41.833 1.00 28.99 287 ARG A N 1
ATOM 2216 C CA . ARG A 1 287 ? 12.532 -33.154 40.836 1.00 32.42 287 ARG A CA 1
ATOM 2217 C C . ARG A 1 287 ? 12.137 -33.954 39.614 1.00 27.28 287 ARG A C 1
ATOM 2218 O O . ARG A 1 287 ? 12.297 -33.494 38.484 1.00 26.78 287 ARG A O 1
ATOM 2226 N N . ALA A 1 288 ? 11.650 -35.169 39.845 1.00 29.52 288 ALA A N 1
ATOM 2227 C CA . ALA A 1 288 ? 11.292 -36.068 38.747 1.00 27.54 288 ALA A CA 1
ATOM 2228 C C . ALA A 1 288 ? 10.235 -35.429 37.860 1.00 26.54 288 ALA A C 1
ATOM 2229 O O . ALA A 1 288 ? 10.258 -35.584 36.634 1.00 22.98 288 ALA A O 1
ATOM 2231 N N . LEU A 1 289 ? 9.303 -34.731 38.505 1.00 26.68 289 LEU A N 1
ATOM 2232 C CA . LEU A 1 289 ? 8.224 -34.002 37.839 1.00 29.17 289 LEU A CA 1
ATOM 2233 C C . LEU A 1 289 ? 8.764 -32.965 36.867 1.00 29.08 289 LEU A C 1
ATOM 2234 O O . LEU A 1 289 ? 8.350 -32.895 35.697 1.00 24.96 289 LEU A O 1
ATOM 2239 N N . PHE A 1 290 ? 9.680 -32.145 37.370 1.00 24.53 290 PHE A N 1
ATOM 2240 C CA . PHE A 1 290 ? 10.292 -31.090 36.577 1.00 21.84 290 PHE A CA 1
ATOM 2241 C C . PHE A 1 290 ? 11.068 -31.664 35.402 1.00 23.86 290 PHE A C 1
ATOM 2242 O O . PHE A 1 290 ? 10.936 -31.188 34.278 1.00 21.98 290 PHE A O 1
ATOM 2250 N N . TYR A 1 291 ? 11.881 -32.688 35.655 1.00 21.65 291 TYR A N 1
ATOM 2251 C CA . TYR A 1 291 ? 12.644 -33.293 34.563 1.00 21.11 291 TYR A CA 1
ATOM 2252 C C . TYR A 1 291 ? 11.707 -33.919 33.532 1.00 20.50 291 TYR A C 1
ATOM 2253 O O . TYR A 1 291 ? 11.929 -33.777 32.334 1.00 20.09 291 TYR A O 1
ATOM 2262 N N . ALA A 1 292 ? 10.678 -34.628 33.996 1.00 20.61 292 ALA A N 1
ATOM 2263 C CA . ALA A 1 292 ? 9.750 -35.284 33.078 1.00 21.16 292 ALA A CA 1
ATOM 2264 C C . ALA A 1 292 ? 9.039 -34.252 32.212 1.00 21.86 292 ALA A C 1
ATOM 2265 O O . ALA A 1 292 ? 8.806 -34.484 31.027 1.00 21.94 292 ALA A O 1
ATOM 2267 N N . ALA A 1 293 ? 8.719 -33.107 32.798 1.00 23.89 293 ALA A N 1
ATOM 2268 C CA . ALA A 1 293 ? 8.032 -32.050 32.068 1.00 24.00 293 ALA A CA 1
ATOM 2269 C C . ALA A 1 293 ? 8.923 -31.492 30.967 1.00 23.06 293 ALA A C 1
ATOM 2270 O O . ALA A 1 293 ? 8.470 -31.263 29.842 1.00 24.15 293 ALA A O 1
ATOM 2272 N N . GLU A 1 294 ? 10.199 -31.274 31.276 1.00 19.10 294 GLU A N 1
ATOM 2273 C CA . GLU A 1 294 ? 11.124 -30.761 30.247 1.00 18.55 294 GLU A CA 1
ATOM 2274 C C . GLU A 1 294 ? 11.409 -31.807 29.179 1.00 18.52 294 GLU A C 1
ATOM 2275 O O . GLU A 1 294 ? 11.505 -31.472 27.997 1.00 18.61 294 GLU A O 1
ATOM 2281 N N . ILE A 1 295 ? 11.539 -33.069 29.587 1.00 19.44 295 ILE A N 1
ATOM 2282 C CA . ILE A 1 295 ? 11.756 -34.148 28.614 1.00 22.42 295 ILE A CA 1
ATOM 2283 C C . ILE A 1 295 ? 10.568 -34.222 27.651 1.00 23.35 295 ILE A C 1
ATOM 2284 O O . ILE A 1 295 ? 10.742 -34.356 26.435 1.00 20.08 295 ILE A O 1
ATOM 2289 N N . LEU A 1 296 ? 9.360 -34.113 28.205 1.00 22.10 296 LEU A N 1
ATOM 2290 C CA . LEU A 1 296 ? 8.146 -34.110 27.390 1.00 23.72 296 LEU A CA 1
ATOM 2291 C C . LEU A 1 296 ? 8.153 -32.974 26.371 1.00 24.60 296 LEU A C 1
ATOM 2292 O O . LEU A 1 296 ? 7.753 -33.156 25.216 1.00 26.73 296 LEU A O 1
ATOM 2297 N N . CYS A 1 297 ? 8.581 -31.793 26.795 1.00 21.66 297 CYS A N 1
ATOM 2298 C CA . CYS A 1 297 ? 8.648 -30.676 25.860 1.00 25.24 297 CYS A CA 1
ATOM 2299 C C . CYS A 1 297 ? 9.647 -30.958 24.741 1.00 24.04 297 CYS A C 1
ATOM 2300 O O . CYS A 1 297 ? 9.399 -30.613 23.578 1.00 21.69 297 CYS A O 1
ATOM 2303 N N . GLY A 1 298 ? 10.762 -31.589 25.091 1.00 18.80 298 GLY A N 1
ATOM 2304 C CA . GLY A 1 298 ? 11.766 -31.958 24.099 1.00 17.15 298 GLY A CA 1
ATOM 2305 C C . GLY A 1 298 ? 11.207 -32.951 23.097 1.00 22.88 298 GLY A C 1
ATOM 2306 O O . GLY A 1 298 ? 11.453 -32.842 21.881 1.00 19.85 298 GLY A O 1
ATOM 2307 N N . LEU A 1 299 ? 10.444 -33.913 23.607 1.00 19.37 299 LEU A N 1
ATOM 2308 C CA . LEU A 1 299 ? 9.823 -34.918 22.757 1.00 22.17 299 LEU A CA 1
ATOM 2309 C C . LEU A 1 299 ? 8.809 -34.277 21.819 1.00 23.16 299 LEU A C 1
ATOM 2310 O O . LEU A 1 299 ? 8.775 -34.582 20.638 1.00 23.03 299 LEU A O 1
ATOM 2315 N N . GLU A 1 300 ? 7.981 -33.384 22.349 1.00 21.85 300 GLU A N 1
ATOM 2316 C CA . GLU A 1 300 ? 7.007 -32.702 21.517 1.00 24.31 300 GLU A CA 1
ATOM 2317 C C . GLU A 1 300 ? 7.692 -31.942 20.372 1.00 24.23 300 GLU A C 1
ATOM 2318 O O . GLU A 1 300 ? 7.197 -31.939 19.239 1.00 25.59 300 GLU A O 1
ATOM 2324 N N . ASP A 1 301 ? 8.837 -31.324 20.665 1.00 23.18 301 ASP A N 1
ATOM 2325 C CA . ASP A 1 301 ? 9.592 -30.571 19.657 1.00 24.14 301 ASP A CA 1
ATOM 2326 C C . ASP A 1 301 ? 10.128 -31.485 18.561 1.00 26.96 301 ASP A C 1
ATOM 2327 O O . ASP A 1 301 ? 10.057 -31.152 17.357 1.00 23.60 301 ASP A O 1
ATOM 2332 N N . LEU A 1 302 ? 10.652 -32.639 18.956 1.00 20.40 302 LEU A N 1
ATOM 2333 C CA . LEU A 1 302 ? 11.057 -33.649 17.977 1.00 21.19 302 LEU A CA 1
ATOM 2334 C C . LEU A 1 302 ? 9.866 -34.168 17.177 1.00 25.86 302 LEU A C 1
ATOM 2335 O O . LEU A 1 302 ? 9.934 -34.321 15.948 1.00 20.97 302 LEU A O 1
ATOM 2340 N N . HIS A 1 303 ? 8.773 -34.450 17.873 1.00 21.79 303 HIS A N 1
ATOM 2341 C CA . HIS A 1 303 ? 7.604 -35.024 17.222 1.00 20.88 303 HIS A CA 1
ATOM 2342 C C . HIS A 1 303 ? 6.967 -34.023 16.269 1.00 27.07 303 HIS A C 1
ATOM 2343 O O . HIS A 1 303 ? 6.308 -34.403 15.290 1.00 23.24 303 HIS A O 1
ATOM 2350 N N . HIS A 1 304 ? 7.171 -32.738 16.537 1.00 21.16 304 HIS A N 1
ATOM 2351 C CA . HIS A 1 304 ? 6.677 -31.718 15.612 1.00 28.86 304 HIS A CA 1
ATOM 2352 C C . HIS A 1 304 ? 7.378 -31.841 14.253 1.00 33.48 304 HIS A C 1
ATOM 2353 O O . HIS A 1 304 ? 6.802 -31.491 13.214 1.00 32.64 304 HIS A O 1
ATOM 2360 N N . GLU A 1 305 ? 8.602 -32.362 14.265 1.00 27.17 305 GLU A N 1
ATOM 2361 C CA . GLU A 1 305 ? 9.356 -32.659 13.042 1.00 29.10 305 GLU A CA 1
ATOM 2362 C C . GLU A 1 305 ? 9.088 -34.088 12.555 1.00 28.15 305 GLU A C 1
ATOM 2363 O O . GLU A 1 305 ? 9.867 -34.633 11.768 1.00 29.30 305 GLU A O 1
ATOM 2369 N N . ASN A 1 306 ? 8.057 -34.715 13.121 1.00 27.48 306 ASN A N 1
ATOM 2370 C CA . ASN A 1 306 ? 7.733 -36.135 12.915 1.00 30.97 306 ASN A CA 1
ATOM 2371 C C . ASN A 1 306 ? 8.975 -36.996 13.100 1.00 27.24 306 ASN A C 1
ATOM 2372 O O . ASN A 1 306 ? 9.213 -37.954 12.379 1.00 27.10 306 ASN A O 1
ATOM 2377 N N . THR A 1 307 ? 9.773 -36.641 14.095 1.00 23.34 307 THR A N 1
ATOM 2378 C CA . THR A 1 307 ? 10.985 -37.392 14.365 1.00 18.51 307 THR A CA 1
ATOM 2379 C C . THR A 1 307 ? 10.824 -38.143 15.692 1.00 23.75 307 THR A C 1
ATOM 2380 O O . THR A 1 307 ? 10.563 -37.526 16.722 1.00 20.44 307 THR A O 1
ATOM 2384 N N . VAL A 1 308 ? 11.013 -39.458 15.636 1.00 24.74 308 VAL A N 1
ATOM 2385 C CA . VAL A 1 308 ? 10.931 -40.314 16.791 1.00 27.11 308 VAL A CA 1
ATOM 2386 C C . VAL A 1 308 ? 12.323 -40.501 17.334 1.00 26.39 308 VAL A C 1
ATOM 2387 O O . VAL A 1 308 ? 13.225 -40.791 16.597 1.00 23.20 308 VAL A O 1
ATOM 2391 N N . TYR A 1 309 ? 12.485 -40.260 18.631 1.00 21.90 309 TYR A N 1
ATOM 2392 C CA . TYR A 1 309 ? 13.786 -40.385 19.275 1.00 22.55 309 TYR A CA 1
ATOM 2393 C C . TYR A 1 309 ? 14.304 -41.834 19.347 1.00 24.40 309 TYR A C 1
ATOM 2394 O O . TYR A 1 309 ? 15.369 -42.116 18.923 1.00 24.03 309 TYR A O 1
ATOM 2403 N N . ARG A 1 310 ? 13.512 -42.697 19.955 1.00 23.05 310 ARG A N 1
ATOM 2404 C CA . ARG A 1 310 ? 13.802 -44.124 20.115 1.00 24.70 310 ARG A CA 1
ATOM 2405 C C . ARG A 1 310 ? 14.824 -44.556 21.120 1.00 27.18 310 ARG A C 1
ATOM 2406 O O . ARG A 1 310 ? 14.974 -45.717 21.334 1.00 30.42 310 ARG A O 1
ATOM 2414 N N . ASP A 1 311 ? 15.525 -43.635 21.736 1.00 27.82 311 ASP A N 1
ATOM 2415 C CA . ASP A 1 311 ? 16.566 -43.986 22.666 1.00 27.57 311 ASP A CA 1
ATOM 2416 C C . ASP A 1 311 ? 16.476 -43.385 24.057 1.00 31.18 311 ASP A C 1
ATOM 2417 O O . ASP A 1 311 ? 17.458 -43.206 24.684 1.00 31.27 311 ASP A O 1
ATOM 2422 N N . LEU A 1 312 ? 15.304 -43.058 24.525 1.00 26.50 312 LEU A N 1
ATOM 2423 C CA . LEU A 1 312 ? 15.216 -42.475 25.878 1.00 24.81 312 LEU A CA 1
ATOM 2424 C C . LEU A 1 312 ? 15.737 -43.397 26.991 1.00 25.59 312 LEU A C 1
ATOM 2425 O O . LEU A 1 312 ? 15.325 -44.538 27.119 1.00 27.34 312 LEU A O 1
ATOM 2430 N N . LYS A 1 313 ? 16.607 -42.846 27.828 1.00 27.23 313 LYS A N 1
ATOM 2431 C CA . LYS A 1 313 ? 17.226 -43.552 28.945 1.00 29.19 313 LYS A CA 1
ATOM 2432 C C . LYS A 1 313 ? 18.020 -42.492 29.696 1.00 27.31 313 LYS A C 1
ATOM 2433 O O . LYS A 1 313 ? 18.381 -41.477 29.112 1.00 23.64 313 LYS A O 1
ATOM 2439 N N . PRO A 1 314 ? 18.262 -42.706 30.995 1.00 26.33 314 PRO A N 1
ATOM 2440 C CA . PRO A 1 314 ? 18.846 -41.630 31.804 1.00 24.63 314 PRO A CA 1
ATOM 2441 C C . PRO A 1 314 ? 20.190 -41.124 31.275 1.00 26.10 314 PRO A C 1
ATOM 2442 O O . PRO A 1 314 ? 20.423 -39.921 31.335 1.00 26.42 314 PRO A O 1
ATOM 2446 N N . GLU A 1 315 ? 21.038 -41.994 30.730 1.00 27.06 315 GLU A N 1
ATOM 2447 C CA . GLU A 1 315 ? 22.336 -41.533 30.232 1.00 30.58 315 GLU A CA 1
ATOM 2448 C C . GLU A 1 315 ? 22.203 -40.511 29.104 1.00 28.47 315 GLU A C 1
ATOM 2449 O O . GLU A 1 315 ? 23.119 -39.722 28.863 1.00 25.65 315 GLU A O 1
ATOM 2455 N N . ASN A 1 316 ? 21.073 -40.527 28.401 1.00 21.23 316 ASN A N 1
ATOM 2456 C CA . ASN A 1 316 ? 20.912 -39.649 27.243 1.00 19.14 316 ASN A CA 1
ATOM 2457 C C . ASN A 1 316 ? 20.241 -38.329 27.605 1.00 22.22 316 ASN A C 1
ATOM 2458 O O . ASN A 1 316 ? 19.937 -37.529 26.735 1.00 23.98 316 ASN A O 1
ATOM 2463 N N . ILE A 1 317 ? 20.003 -38.108 28.897 1.00 20.84 317 ILE A N 1
ATOM 2464 C CA . ILE A 1 317 ? 19.453 -36.838 29.359 1.00 20.54 317 ILE A CA 1
ATOM 2465 C C . ILE A 1 317 ? 20.534 -36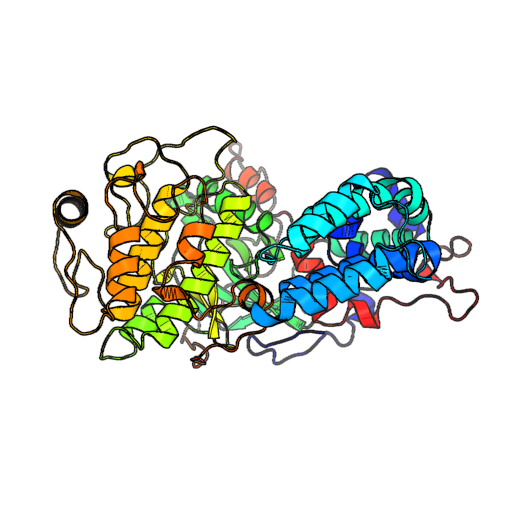.114 30.149 1.00 20.93 317 ILE A C 1
ATOM 2466 O O . ILE A 1 317 ? 21.047 -36.651 31.132 1.00 25.11 317 ILE A O 1
ATOM 2471 N N . LEU A 1 318 ? 20.877 -34.903 29.726 1.00 18.65 318 LEU A N 1
ATOM 2472 C CA . LEU A 1 318 ? 21.933 -34.138 30.369 1.00 19.33 318 LEU A CA 1
ATOM 2473 C C . LEU A 1 318 ? 21.387 -32.893 31.068 1.00 21.06 318 LEU A C 1
ATOM 2474 O O . LEU A 1 318 ? 20.416 -32.301 30.611 1.00 20.15 318 LEU A O 1
ATOM 2479 N N . LEU A 1 319 ? 22.032 -32.497 32.163 1.00 18.84 319 LEU A N 1
ATOM 2480 C CA . LEU A 1 319 ? 21.709 -31.253 32.876 1.00 18.39 319 LEU A CA 1
ATOM 2481 C C . LEU A 1 319 ? 22.709 -30.163 32.484 1.00 19.46 319 LEU A C 1
ATOM 2482 O O . LEU A 1 319 ? 23.841 -30.472 32.123 1.00 25.31 319 LEU A O 1
ATOM 2487 N N . ASP A 1 320 ? 22.278 -28.898 32.501 1.00 22.84 320 ASP A N 1
ATOM 2488 C CA . ASP A 1 320 ? 23.210 -27.772 32.410 1.00 21.01 320 ASP A CA 1
ATOM 2489 C C . ASP A 1 320 ? 23.486 -27.223 33.808 1.00 21.41 320 ASP A C 1
ATOM 2490 O O . ASP A 1 320 ? 22.972 -27.743 34.791 1.00 24.92 320 ASP A O 1
ATOM 2495 N N . ASP A 1 321 ? 24.301 -26.180 33.892 1.00 23.35 321 ASP A N 1
ATOM 2496 C CA . ASP A 1 321 ? 24.718 -25.648 35.188 1.00 27.11 321 ASP A CA 1
ATOM 2497 C C . ASP A 1 321 ? 23.551 -25.044 35.966 1.00 28.06 321 ASP A C 1
ATOM 2498 O O . ASP A 1 321 ? 23.643 -24.830 37.178 1.00 30.79 321 ASP A O 1
ATOM 2503 N N . TYR A 1 322 ? 22.450 -24.777 35.270 1.00 24.25 322 TYR A N 1
ATOM 2504 C CA . TYR A 1 322 ? 21.276 -24.171 35.906 1.00 23.26 322 TYR A CA 1
ATOM 2505 C C . TYR A 1 322 ? 20.291 -25.208 36.417 1.00 22.51 322 TYR A C 1
ATOM 2506 O O . TYR A 1 322 ? 19.374 -24.880 37.173 1.00 27.48 322 TYR A O 1
ATOM 2515 N N . GLY A 1 323 ? 20.504 -26.463 36.034 1.00 23.19 323 GLY A N 1
ATOM 2516 C CA . GLY A 1 323 ? 19.637 -27.550 36.463 1.00 22.59 323 GLY A CA 1
ATOM 2517 C C . GLY A 1 323 ? 18.501 -27.861 35.498 1.00 24.14 323 GLY A C 1
ATOM 2518 O O . GLY A 1 323 ? 17.592 -28.635 35.836 1.00 20.49 323 GLY A O 1
ATOM 2519 N N . HIS A 1 324 ? 18.531 -27.223 34.323 1.00 21.28 324 HIS A N 1
ATOM 2520 C CA . HIS A 1 324 ? 17.635 -27.552 33.211 1.00 19.74 324 HIS A CA 1
ATOM 2521 C C . HIS A 1 324 ? 18.181 -28.761 32.467 1.00 22.88 324 HIS A C 1
ATOM 2522 O O . HIS A 1 324 ? 19.370 -29.066 32.576 1.00 22.72 324 HIS A O 1
ATOM 2529 N N . ILE A 1 325 ? 17.326 -29.467 31.734 1.00 20.99 325 ILE A N 1
ATOM 2530 C CA . ILE A 1 325 ? 17.798 -30.640 30.990 1.00 20.87 325 ILE A CA 1
ATOM 2531 C C . ILE A 1 325 ? 17.634 -30.505 29.490 1.00 16.75 325 ILE A C 1
ATOM 2532 O O . ILE A 1 325 ? 16.869 -29.669 29.002 1.00 17.32 325 ILE A O 1
ATOM 2537 N N . ARG A 1 326 ? 18.386 -31.322 28.756 1.00 16.64 326 ARG A N 1
ATOM 2538 C CA . ARG A 1 326 ? 18.164 -31.508 27.323 1.00 17.07 326 ARG A CA 1
ATOM 2539 C C . ARG A 1 326 ? 18.330 -32.965 26.973 1.00 20.21 326 ARG A C 1
ATOM 2540 O O . ARG A 1 326 ? 19.151 -33.672 27.560 1.00 21.65 326 ARG A O 1
ATOM 2548 N N . ILE A 1 327 ? 17.553 -33.399 25.989 1.00 17.46 327 ILE A N 1
ATOM 2549 C CA . ILE A 1 327 ? 17.755 -34.689 25.359 1.00 20.08 327 ILE A CA 1
ATOM 2550 C C . ILE A 1 327 ? 19.033 -34.634 24.526 1.00 21.72 327 ILE A C 1
ATOM 2551 O O . ILE A 1 327 ? 19.247 -33.687 23.766 1.00 20.89 327 ILE A O 1
ATOM 2556 N N . SER A 1 328 ? 19.875 -35.646 24.685 1.00 20.52 328 SER A N 1
ATOM 2557 C CA . SER A 1 328 ? 21.156 -35.707 24.008 1.00 23.04 328 SER A CA 1
ATOM 2558 C C . SER A 1 328 ? 21.181 -36.964 23.134 1.00 26.23 328 SER A C 1
ATOM 2559 O O . SER A 1 328 ? 20.256 -37.787 23.217 1.00 28.67 328 SER A O 1
ATOM 2562 N N . ASP A 1 329 ? 22.232 -37.136 22.328 1.00 21.73 329 ASP A N 1
ATOM 2563 C CA . ASP A 1 329 ? 22.446 -38.395 21.586 1.00 24.39 329 ASP A CA 1
ATOM 2564 C C . ASP A 1 329 ? 21.337 -38.798 20.610 1.00 22.63 329 ASP A C 1
ATOM 2565 O O . ASP A 1 329 ? 20.586 -39.759 20.847 1.00 28.47 329 ASP A O 1
ATOM 2570 N N . LEU A 1 330 ? 21.282 -38.087 19.499 1.00 18.22 330 LEU A N 1
ATOM 2571 C CA . LEU A 1 330 ? 20.208 -38.212 18.527 1.00 23.68 330 LEU A CA 1
ATOM 2572 C C . LEU A 1 330 ? 20.468 -39.271 17.442 1.00 25.79 330 LEU A C 1
ATOM 2573 O O . LEU A 1 330 ? 19.730 -39.350 16.448 1.00 24.28 330 LEU A O 1
ATOM 2578 N N . GLY A 1 331 ? 21.539 -40.044 17.608 1.00 26.68 331 GLY A N 1
ATOM 2579 C CA . GLY A 1 331 ? 21.938 -41.015 16.596 1.00 26.83 331 GLY A CA 1
ATOM 2580 C C . GLY A 1 331 ? 20.873 -42.016 16.177 1.00 30.36 331 GLY A C 1
ATOM 2581 O O . GLY A 1 331 ? 20.825 -42.424 15.015 1.00 30.25 331 GLY A O 1
ATOM 2582 N N . LEU A 1 332 ? 20.006 -42.419 17.103 1.00 25.15 332 LEU A N 1
ATOM 2583 C CA . LEU A 1 332 ? 18.972 -43.402 16.763 1.00 26.76 332 LEU A CA 1
ATOM 2584 C C . LEU A 1 332 ? 17.645 -42.764 16.355 1.00 24.97 332 LEU A C 1
ATOM 2585 O O . LEU A 1 332 ? 16.674 -43.461 16.058 1.00 28.29 332 LEU A O 1
ATOM 2590 N N . ALA A 1 333 ? 17.596 -41.438 16.377 1.00 23.06 333 ALA A N 1
ATOM 2591 C CA . ALA A 1 333 ? 16.386 -40.725 15.992 1.00 24.21 333 ALA A CA 1
ATOM 2592 C C . ALA A 1 333 ? 16.105 -40.915 14.502 1.00 25.38 333 ALA A C 1
ATOM 2593 O O . ALA A 1 333 ? 17.033 -41.055 13.703 1.00 24.77 333 ALA A O 1
ATOM 2595 N N . VAL A 1 334 ? 14.827 -40.948 14.132 1.00 23.17 334 VAL A N 1
ATOM 2596 C CA . VAL A 1 334 ? 14.451 -41.069 12.730 1.00 25.25 334 VAL A CA 1
ATOM 2597 C C . VAL A 1 334 ? 13.342 -40.101 12.365 1.00 28.82 334 VAL A C 1
ATOM 2598 O O . VAL A 1 334 ? 12.305 -40.052 13.039 1.00 21.71 334 VAL A O 1
ATOM 2602 N N . LYS A 1 335 ? 13.539 -39.358 11.278 1.00 25.59 335 LYS A N 1
ATOM 2603 C CA . LYS A 1 335 ? 12.467 -38.529 10.757 1.00 30.90 335 LYS A CA 1
ATOM 2604 C C . LYS A 1 335 ? 11.537 -39.419 9.952 1.00 33.65 335 LYS A C 1
ATOM 2605 O O . LYS A 1 335 ? 11.945 -39.996 8.946 1.00 37.65 335 LYS A O 1
ATOM 2611 N N . ILE A 1 336 ? 10.290 -39.526 10.393 1.00 30.26 336 ILE A N 1
ATOM 2612 C CA . ILE A 1 336 ? 9.316 -40.394 9.737 1.00 30.79 336 ILE A CA 1
ATOM 2613 C C . ILE A 1 336 ? 8.622 -39.622 8.628 1.00 37.66 336 ILE A C 1
ATOM 2614 O O . ILE A 1 336 ? 8.137 -38.514 8.863 1.00 31.19 336 ILE A O 1
ATOM 2619 N N . PRO A 1 337 ? 8.594 -40.188 7.401 1.00 40.51 337 PRO A N 1
ATOM 2620 C CA . PRO A 1 337 ? 7.839 -39.550 6.320 1.00 40.35 337 PRO A CA 1
ATOM 2621 C C . PRO A 1 337 ? 6.378 -39.378 6.718 1.00 38.04 337 PRO A C 1
ATOM 2622 O O . PRO A 1 337 ? 5.817 -40.289 7.326 1.00 37.50 337 PRO A O 1
ATOM 2626 N N . GLU A 1 338 ? 5.784 -38.231 6.399 1.00 39.13 338 GLU A N 1
ATOM 2627 C CA . GLU A 1 338 ? 4.419 -37.935 6.833 1.00 41.53 338 GLU A CA 1
ATOM 2628 C C . GLU A 1 338 ? 3.441 -39.023 6.395 1.00 41.63 338 GLU A C 1
ATOM 2629 O O . GLU A 1 338 ? 3.453 -39.459 5.241 1.00 45.22 338 GLU A O 1
ATOM 2635 N N . GLY A 1 339 ? 2.609 -39.465 7.330 1.00 36.51 339 GLY A N 1
ATOM 2636 C CA . GLY A 1 339 ? 1.620 -40.492 7.073 1.00 42.52 339 GLY A CA 1
ATOM 2637 C C . GLY A 1 339 ? 2.141 -41.916 7.168 1.00 47.96 339 GLY A C 1
ATOM 2638 O O . GLY A 1 339 ? 1.359 -42.862 7.102 1.00 54.78 339 GLY A O 1
ATOM 2639 N N . ASP A 1 340 ? 3.452 -42.085 7.314 1.00 45.91 340 ASP A N 1
ATOM 2640 C CA . ASP A 1 340 ? 4.016 -43.431 7.317 1.00 46.37 340 ASP A CA 1
ATOM 2641 C C . ASP A 1 340 ? 4.333 -43.960 8.712 1.00 46.18 340 ASP A C 1
ATOM 2642 O O . ASP A 1 340 ? 4.266 -43.238 9.716 1.00 39.54 340 ASP A O 1
ATOM 2647 N N . LEU A 1 341 ? 4.716 -45.231 8.745 1.00 43.08 341 LEU A N 1
ATOM 2648 C CA . LEU A 1 341 ? 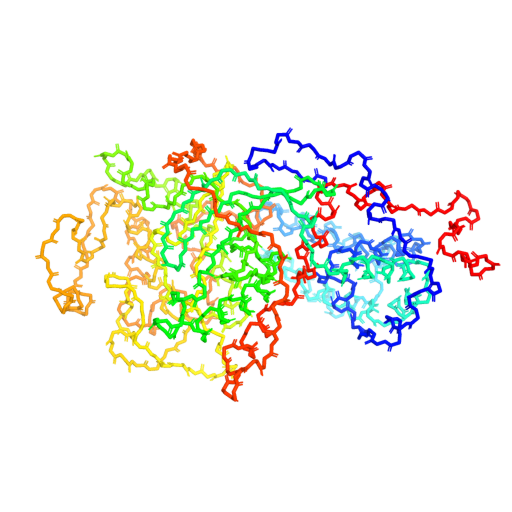5.224 -45.872 9.945 1.00 41.44 341 LEU A CA 1
ATOM 2649 C C . LEU A 1 341 ? 6.573 -46.455 9.568 1.00 39.86 341 LEU A C 1
ATOM 2650 O O . LEU A 1 341 ? 6.858 -46.655 8.388 1.00 39.50 341 LEU A O 1
ATOM 2655 N N . ILE A 1 342 ? 7.402 -46.730 10.563 1.00 36.91 342 ILE A N 1
ATOM 2656 C CA . ILE A 1 342 ? 8.740 -47.236 10.304 1.00 37.12 342 ILE A CA 1
ATOM 2657 C C . ILE A 1 342 ? 8.955 -48.530 11.060 1.00 39.51 342 ILE A C 1
ATOM 2658 O O . ILE A 1 342 ? 8.116 -48.948 11.854 1.00 33.81 342 ILE A O 1
ATOM 2663 N N . ARG A 1 343 ? 10.065 -49.180 10.756 1.00 41.31 343 ARG A N 1
ATOM 2664 C CA . ARG A 1 343 ? 10.407 -50.449 11.347 1.00 45.93 343 ARG A CA 1
ATOM 2665 C C . ARG A 1 343 ? 11.872 -50.434 11.734 1.00 48.04 343 ARG A C 1
ATOM 2666 O O . ARG A 1 343 ? 12.719 -49.995 10.963 1.00 53.65 343 ARG A O 1
ATOM 2674 N N . GLY A 1 344 ? 12.171 -50.846 12.954 1.00 42.58 344 GLY A N 1
ATOM 2675 C CA . GLY A 1 344 ? 13.484 -51.379 13.246 1.00 43.78 344 GLY A CA 1
ATOM 2676 C C . GLY A 1 344 ? 13.602 -51.666 14.717 1.00 44.24 344 GLY A C 1
ATOM 2677 O O . GLY A 1 344 ? 13.059 -50.924 15.551 1.00 39.06 344 GLY A O 1
ATOM 2678 N N . ARG A 1 345 ? 14.399 -52.671 15.056 1.00 42.27 345 ARG A N 1
ATOM 2679 C CA . ARG A 1 345 ? 14.483 -53.049 16.446 1.00 40.31 345 ARG A CA 1
ATOM 2680 C C . ARG A 1 345 ? 15.776 -52.449 16.943 1.00 35.10 345 ARG A C 1
ATOM 2681 O O . ARG A 1 345 ? 16.836 -53.061 16.872 1.00 41.76 345 ARG A O 1
ATOM 2689 N N . VAL A 1 346 ? 15.660 -51.272 17.535 1.00 33.32 346 VAL A N 1
ATOM 2690 C CA . VAL A 1 346 ? 16.829 -50.515 17.929 1.00 35.97 346 VAL A CA 1
ATOM 2691 C C . VAL A 1 346 ? 16.567 -49.947 19.311 1.00 38.42 346 VAL A C 1
ATOM 2692 O O . VAL A 1 346 ? 15.412 -49.729 19.695 1.00 35.34 346 VAL A O 1
ATOM 2696 N N . GLY A 1 347 ? 17.630 -49.771 20.080 1.00 34.72 347 GLY A N 1
ATOM 2697 C CA . GLY A 1 347 ? 17.503 -49.139 21.373 1.00 37.69 347 GLY A CA 1
ATOM 2698 C C . GLY A 1 347 ? 18.440 -49.797 22.354 1.00 41.17 347 GLY A C 1
ATOM 2699 O O . GLY A 1 347 ? 19.330 -50.567 21.981 1.00 41.40 347 GLY A O 1
ATOM 2700 N N . THR A 1 348 ? 18.200 -49.518 23.624 1.00 36.63 348 THR A N 1
ATOM 2701 C CA . THR A 1 348 ? 18.949 -50.113 24.711 1.00 34.84 348 THR A CA 1
ATOM 2702 C C . THR A 1 348 ? 18.068 -51.137 25.422 1.00 38.26 348 THR A C 1
ATOM 2703 O O . THR A 1 348 ? 16.857 -50.935 25.571 1.00 34.59 348 THR A O 1
ATOM 2707 N N . VAL A 1 349 ? 18.673 -52.242 25.842 1.00 41.68 349 VAL A N 1
ATOM 2708 C CA . VAL A 1 349 ? 17.949 -53.286 26.551 1.00 38.25 349 VAL A CA 1
ATOM 2709 C C . VAL A 1 349 ? 17.334 -52.716 27.838 1.00 39.52 349 VAL A C 1
ATOM 2710 O O . VAL A 1 349 ? 17.990 -51.988 28.586 1.00 40.78 349 VAL A O 1
ATOM 2714 N N . GLY A 1 350 ? 16.060 -53.023 28.064 1.00 35.63 350 GLY A N 1
ATOM 2715 C CA . GLY A 1 350 ? 15.341 -52.530 29.223 1.00 32.95 350 GLY A CA 1
ATOM 2716 C C . GLY A 1 350 ? 14.596 -51.237 28.950 1.00 34.02 350 GLY A C 1
ATOM 2717 O O . GLY A 1 350 ? 13.697 -50.858 29.702 1.00 33.84 350 GLY A O 1
ATOM 2718 N N . TYR A 1 351 ? 15.036 -50.512 27.929 1.00 29.12 351 TYR A N 1
ATOM 2719 C CA . TYR A 1 351 ? 14.375 -49.286 27.487 1.00 30.30 351 TYR A CA 1
ATOM 2720 C C . TYR A 1 351 ? 13.584 -49.370 26.168 1.00 33.97 351 TYR A C 1
ATOM 2721 O O . TYR A 1 351 ? 13.101 -48.357 25.669 1.00 34.69 351 TYR A O 1
ATOM 2730 N N . MET A 1 352 ? 13.489 -50.550 25.573 1.00 30.99 352 MET A N 1
ATOM 2731 C CA . MET A 1 352 ? 12.777 -50.672 24.301 1.00 29.93 352 MET A CA 1
ATOM 2732 C C . MET A 1 352 ? 11.296 -51.025 24.485 1.00 33.34 352 MET A C 1
ATOM 2733 O O . MET A 1 352 ? 10.963 -51.976 25.195 1.00 30.25 352 MET A O 1
ATOM 2738 N N . ALA A 1 353 ? 10.420 -50.256 23.837 1.00 29.21 353 ALA A N 1
ATOM 2739 C CA . ALA A 1 353 ? 8.975 -50.497 23.882 1.00 30.84 353 ALA A CA 1
ATOM 2740 C C . ALA A 1 353 ? 8.598 -51.858 23.299 1.00 34.96 353 ALA A C 1
ATOM 2741 O O . ALA A 1 353 ? 9.280 -52.359 22.402 1.00 33.10 353 ALA A O 1
ATOM 2743 N N . PRO A 1 354 ? 7.501 -52.458 23.795 1.00 34.00 354 PRO A N 1
ATOM 2744 C CA . PRO A 1 354 ? 7.038 -53.741 23.255 1.00 34.91 354 PRO A CA 1
ATOM 2745 C C . PRO A 1 354 ? 6.877 -53.754 21.736 1.00 36.70 354 PRO A C 1
ATOM 2746 O O . PRO A 1 354 ? 7.239 -54.749 21.105 1.00 32.20 354 PRO A O 1
ATOM 2750 N N . GLU A 1 355 ? 6.350 -52.678 21.157 1.00 37.22 355 GLU A N 1
ATOM 2751 C CA . GLU A 1 355 ? 6.112 -52.672 19.713 1.00 36.53 355 GLU A CA 1
ATOM 2752 C C . GLU A 1 355 ? 7.434 -52.648 18.950 1.00 33.24 355 GLU A C 1
ATOM 2753 O O . GLU A 1 355 ? 7.500 -53.106 17.815 1.00 39.00 355 GLU A O 1
ATOM 2759 N N . VAL A 1 356 ? 8.483 -52.127 19.581 1.00 35.53 356 VAL A N 1
ATOM 2760 C CA . VAL A 1 356 ? 9.831 -52.166 19.013 1.00 34.40 356 VAL A CA 1
ATOM 2761 C C . VAL A 1 356 ? 10.414 -53.576 19.130 1.00 36.46 356 VAL A C 1
ATOM 2762 O O . VAL A 1 356 ? 10.891 -54.142 18.142 1.00 37.94 356 VAL A O 1
ATOM 2766 N N . LEU A 1 357 ? 10.359 -54.142 20.336 1.00 34.04 357 LEU A N 1
ATOM 2767 C CA . LEU A 1 357 ? 10.784 -55.530 20.591 1.00 32.13 357 LEU A CA 1
ATOM 2768 C C . LEU A 1 357 ? 10.108 -56.548 19.676 1.00 33.87 357 LEU A C 1
ATOM 2769 O O . LEU A 1 357 ? 10.727 -57.523 19.246 1.00 36.04 357 LEU A O 1
ATOM 2774 N N . ASN A 1 358 ? 8.833 -56.323 19.379 1.00 38.61 358 ASN A N 1
ATOM 2775 C CA . ASN A 1 358 ? 8.063 -57.242 18.550 1.00 38.24 358 ASN A CA 1
ATOM 2776 C C . ASN A 1 358 ? 8.282 -56.969 17.075 1.00 39.34 358 ASN A C 1
ATOM 2777 O O . ASN A 1 358 ? 7.653 -57.598 16.225 1.00 38.75 358 ASN A O 1
ATOM 2782 N N . ASN A 1 359 ? 9.144 -56.001 16.783 1.00 43.06 359 ASN A N 1
ATOM 2783 C CA . ASN A 1 359 ? 9.488 -55.680 15.407 1.00 41.45 359 ASN A CA 1
ATOM 2784 C C . ASN A 1 359 ? 8.237 -55.357 14.604 1.00 45.61 359 ASN A C 1
ATOM 2785 O O . ASN A 1 359 ? 8.070 -55.838 13.481 1.00 52.66 359 ASN A O 1
ATOM 2790 N N . GLN A 1 360 ? 7.333 -54.583 15.192 1.00 37.22 360 GLN A N 1
ATOM 2791 C CA . GLN A 1 360 ? 6.162 -54.140 14.454 1.00 40.23 360 GLN A CA 1
ATOM 2792 C C . GLN A 1 360 ? 6.467 -52.811 13.782 1.00 38.87 360 GLN A C 1
ATOM 2793 O O . GLN A 1 360 ? 7.514 -52.208 14.031 1.00 34.55 360 GLN A O 1
ATOM 2799 N N . ARG A 1 361 ? 5.538 -52.342 12.953 1.00 41.25 361 ARG A N 1
ATOM 2800 C CA . ARG A 1 361 ? 5.644 -50.998 12.394 1.00 41.42 361 ARG A CA 1
ATOM 2801 C C . ARG A 1 361 ? 5.168 -50.032 13.470 1.00 39.82 361 ARG A C 1
ATOM 2802 O O . ARG A 1 361 ? 4.148 -50.283 14.119 1.00 38.45 361 ARG A O 1
ATOM 2810 N N . TYR A 1 362 ? 5.914 -48.953 13.688 1.00 34.85 362 TYR A N 1
ATOM 2811 C CA . TYR A 1 362 ? 5.544 -48.006 14.731 1.00 34.82 362 TYR A CA 1
ATOM 2812 C C . TYR A 1 362 ? 5.744 -46.542 14.333 1.00 37.73 362 TYR A C 1
ATOM 2813 O O . TYR A 1 362 ? 6.439 -46.220 13.373 1.00 35.79 362 TYR A O 1
ATOM 2822 N N . GLY A 1 363 ? 5.084 -45.688 15.105 1.00 35.93 363 GLY A N 1
ATOM 2823 C CA . GLY A 1 363 ? 5.102 -44.241 14.997 1.00 32.59 363 GLY A CA 1
ATOM 2824 C C . GLY A 1 363 ? 5.991 -43.578 16.033 1.00 28.16 363 GLY A C 1
ATOM 2825 O O . GLY A 1 363 ? 7.160 -43.933 16.234 1.00 26.46 363 GLY A O 1
ATOM 2826 N N . LEU A 1 364 ? 5.449 -42.515 16.608 1.00 27.01 364 LEU A N 1
ATOM 2827 C CA . LEU A 1 364 ? 6.085 -41.811 17.701 1.00 23.57 364 LEU A CA 1
ATOM 2828 C C . LEU A 1 364 ? 5.944 -42.548 19.039 1.00 26.24 364 LEU A C 1
ATOM 2829 O O . LEU A 1 364 ? 6.621 -42.198 20.001 1.00 24.16 364 LEU A O 1
ATOM 2834 N N . SER A 1 365 ? 5.089 -43.571 19.091 1.00 27.26 365 SER A N 1
ATOM 2835 C CA . SER A 1 365 ? 4.720 -44.198 20.370 1.00 26.82 365 SER A CA 1
ATOM 2836 C C . SER A 1 365 ? 5.876 -44.677 21.277 1.00 26.57 365 SER A C 1
ATOM 2837 O O . SER A 1 365 ? 5.747 -44.594 22.496 1.00 28.47 365 SER A O 1
ATOM 2840 N N . PRO A 1 366 ? 6.983 -45.202 20.710 1.00 28.63 366 PRO A N 1
ATOM 2841 C CA . PRO A 1 366 ? 8.047 -45.652 21.619 1.00 26.98 366 PRO A CA 1
ATOM 2842 C C . PRO A 1 366 ? 8.588 -44.583 22.569 1.00 27.00 366 PRO A C 1
ATOM 2843 O O . PRO A 1 366 ? 9.046 -44.926 23.669 1.00 24.93 366 PRO A O 1
ATOM 2847 N N . ASP A 1 367 ? 8.519 -43.315 22.169 1.00 25.29 367 ASP A N 1
ATOM 2848 C CA . ASP A 1 367 ? 9.019 -42.247 23.017 1.00 21.63 367 ASP A CA 1
ATOM 2849 C C . ASP A 1 367 ? 8.152 -42.054 24.263 1.00 20.35 367 ASP A C 1
ATOM 2850 O O . ASP A 1 367 ? 8.644 -41.594 25.286 1.00 22.85 367 ASP A O 1
ATOM 2855 N N . TYR A 1 368 ? 6.868 -42.393 24.186 1.00 21.39 368 TYR A N 1
ATOM 2856 C CA . TYR A 1 368 ? 6.026 -42.286 25.389 1.00 24.42 368 TYR A CA 1
ATOM 2857 C C . TYR A 1 368 ? 6.300 -43.444 26.337 1.00 25.79 368 TYR A C 1
ATOM 2858 O O . TYR A 1 368 ? 6.271 -43.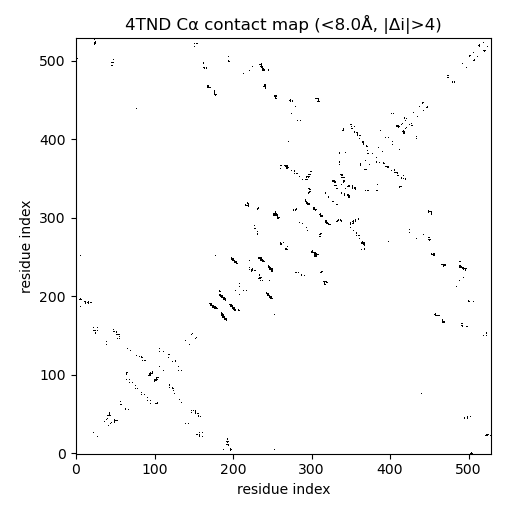279 27.564 1.00 25.97 368 TYR A O 1
ATOM 2867 N N . TRP A 1 369 ? 6.585 -44.612 25.776 1.00 27.34 369 TRP A N 1
ATOM 2868 C CA . TRP A 1 369 ? 7.059 -45.725 26.593 1.00 26.23 369 TRP A CA 1
ATOM 2869 C C . TRP A 1 369 ? 8.351 -45.333 27.301 1.00 27.12 369 TRP A C 1
ATOM 2870 O O . TRP A 1 369 ? 8.515 -45.582 28.502 1.00 27.24 369 TRP A O 1
ATOM 2881 N N . GLY A 1 370 ? 9.275 -44.741 26.541 1.00 23.59 370 GLY A N 1
ATOM 2882 C CA . GLY A 1 370 ? 10.526 -44.257 27.096 1.00 25.97 370 GLY A CA 1
ATOM 2883 C C . GLY A 1 370 ? 10.327 -43.245 28.216 1.00 26.18 370 GLY A C 1
ATOM 2884 O O . GLY A 1 370 ? 11.040 -43.261 29.226 1.00 25.55 370 GLY A O 1
ATOM 2885 N N . LEU A 1 371 ? 9.363 -42.350 28.037 1.00 22.05 371 LEU A N 1
ATOM 2886 C CA . LEU A 1 371 ? 9.078 -41.360 29.066 1.00 20.23 371 LEU A CA 1
ATOM 2887 C C . LEU A 1 371 ? 8.636 -42.054 30.354 1.00 25.02 371 LEU A C 1
ATOM 2888 O O . LEU A 1 371 ? 9.050 -41.652 31.453 1.00 25.78 371 LEU A O 1
ATOM 2893 N N . GLY A 1 372 ? 7.814 -43.091 30.231 1.00 23.38 372 GLY A N 1
ATOM 2894 C CA . GLY A 1 372 ? 7.410 -43.874 31.400 1.00 28.02 372 GLY A CA 1
ATOM 2895 C C . GLY A 1 372 ? 8.583 -44.550 32.105 1.00 26.97 372 GLY A C 1
ATOM 2896 O O . GLY A 1 372 ? 8.676 -44.541 33.334 1.00 25.87 372 GLY A O 1
ATOM 2897 N N . CYS A 1 373 ? 9.486 -45.144 31.326 1.00 28.14 373 CYS A N 1
ATOM 2898 C CA . CYS A 1 373 ? 10.705 -45.727 31.888 1.00 27.73 373 CYS A CA 1
ATOM 2899 C C . CYS A 1 373 ? 11.491 -44.689 32.696 1.00 26.70 373 CYS A C 1
ATOM 2900 O O . CYS A 1 373 ? 11.953 -44.976 33.800 1.00 27.99 373 CYS A O 1
ATOM 2903 N N . LEU A 1 374 ? 11.623 -43.482 32.151 1.00 23.08 374 LEU A N 1
ATOM 2904 C CA . LEU A 1 374 ? 12.387 -42.430 32.821 1.00 21.81 374 LEU A CA 1
ATOM 2905 C C . LEU A 1 374 ? 11.734 -41.943 34.101 1.00 27.13 374 LEU A C 1
ATOM 2906 O O . LEU A 1 374 ? 12.408 -41.803 35.120 1.00 27.14 374 LEU A O 1
ATOM 2911 N N . ILE A 1 375 ? 10.436 -41.661 34.063 1.00 23.12 375 ILE A N 1
ATOM 2912 C CA . ILE A 1 375 ? 9.761 -41.231 35.286 1.00 23.06 375 ILE A CA 1
ATOM 2913 C C . ILE A 1 375 ? 9.873 -42.316 36.365 1.00 26.38 375 ILE A C 1
ATOM 2914 O O . ILE A 1 375 ? 10.166 -42.021 37.526 1.00 30.54 375 ILE A O 1
ATOM 2919 N N . TYR A 1 376 ? 9.647 -43.569 35.975 1.00 27.72 376 TYR A N 1
ATOM 2920 C CA . TYR A 1 376 ? 9.740 -44.686 36.898 1.00 29.73 376 TYR A CA 1
ATOM 2921 C C . TYR A 1 376 ? 11.128 -44.736 37.532 1.00 29.87 376 TYR A C 1
ATOM 2922 O O . TYR A 1 376 ? 11.257 -44.810 38.754 1.00 29.77 376 TYR A O 1
ATOM 2931 N N . GLU A 1 377 ? 12.165 -44.704 36.702 1.00 24.16 377 GLU A N 1
ATOM 2932 C CA . GLU A 1 377 ? 13.530 -44.840 37.207 1.00 34.29 377 GLU A CA 1
ATOM 2933 C C . GLU A 1 377 ? 13.955 -43.653 38.076 1.00 31.67 377 GLU A C 1
ATOM 2934 O O . GLU A 1 377 ? 14.688 -43.830 39.048 1.00 33.99 377 GLU A O 1
ATOM 2940 N N . MET A 1 378 ? 13.501 -42.450 37.730 1.00 26.89 378 MET A N 1
ATOM 2941 C CA . MET A 1 378 ? 13.836 -41.263 38.521 1.00 25.86 378 MET A CA 1
ATOM 2942 C C . MET A 1 378 ? 13.274 -41.350 39.935 1.00 31.27 378 MET A C 1
ATOM 2943 O O . MET A 1 378 ? 13.919 -40.919 40.896 1.00 30.70 378 MET A O 1
ATOM 2948 N N . ILE A 1 379 ? 12.067 -41.891 40.059 1.00 25.28 379 ILE A N 1
ATOM 2949 C CA . ILE A 1 379 ? 11.426 -42.040 41.361 1.00 25.31 379 ILE A CA 1
ATOM 2950 C C . ILE A 1 379 ? 11.862 -43.295 42.135 1.00 30.72 379 ILE A C 1
ATOM 2951 O O . ILE A 1 379 ? 12.184 -43.209 43.331 1.00 32.11 379 ILE A O 1
ATOM 2956 N N . GLU A 1 380 ? 11.911 -44.443 41.460 1.00 29.43 380 GLU A N 1
ATOM 2957 C CA . GLU A 1 380 ? 12.263 -45.695 42.129 1.00 31.42 380 GLU A CA 1
ATOM 2958 C C . GLU A 1 380 ? 13.771 -45.809 42.344 1.00 37.84 380 GLU A C 1
ATOM 2959 O O . GLU A 1 380 ? 14.228 -46.342 43.360 1.00 37.41 380 GLU A O 1
ATOM 2965 N N . GLY A 1 381 ? 14.539 -45.291 41.395 1.00 34.40 381 GLY A N 1
ATOM 2966 C CA . GLY A 1 381 ? 15.983 -45.403 41.437 1.00 37.34 381 GLY A CA 1
ATOM 2967 C C . GLY A 1 381 ? 16.457 -46.658 40.734 1.00 46.32 381 GLY A C 1
ATOM 2968 O O . GLY A 1 381 ? 17.633 -47.005 40.792 1.00 58.92 381 GLY A O 1
ATOM 2969 N N . GLN A 1 382 ? 15.528 -47.355 40.088 1.00 35.78 382 GLN A N 1
ATOM 2970 C CA . GLN A 1 382 ? 15.832 -48.576 39.353 1.00 34.32 382 GLN A CA 1
ATOM 2971 C C . GLN A 1 382 ? 14.931 -48.623 38.136 1.00 36.02 382 GLN A C 1
ATOM 2972 O O . GLN A 1 382 ? 13.831 -48.083 38.164 1.00 34.93 382 GLN A O 1
ATOM 2978 N N . SER A 1 383 ? 15.396 -49.259 37.068 1.00 39.19 383 SER A N 1
ATOM 2979 C CA . SER A 1 383 ? 14.561 -49.503 35.896 1.00 41.64 383 SER A CA 1
ATOM 2980 C C . SER A 1 383 ? 13.369 -50.382 36.276 1.00 34.20 383 SER A C 1
ATOM 2981 O O . SER A 1 383 ? 13.450 -51.153 37.233 1.00 37.45 383 SER A O 1
ATOM 2984 N N . PRO A 1 384 ? 12.251 -50.269 35.539 1.00 34.05 384 PRO A N 1
ATOM 2985 C CA . PRO A 1 384 ? 11.070 -51.066 35.905 1.00 35.83 384 PRO A CA 1
ATOM 2986 C C . PRO A 1 384 ? 11.275 -52.565 35.754 1.00 33.32 384 PRO A C 1
ATOM 2987 O O . PRO A 1 384 ? 10.702 -53.351 36.503 1.00 35.77 384 PRO A O 1
ATOM 2991 N N . PHE A 1 385 ? 11.975 -52.951 34.697 1.00 38.22 385 PHE A N 1
ATOM 2992 C CA . PHE A 1 385 ? 12.147 -54.359 34.381 1.00 40.51 385 PHE A CA 1
ATOM 2993 C C . PHE A 1 385 ? 13.526 -54.978 34.658 1.00 48.41 385 PHE A C 1
ATOM 2994 O O . PHE A 1 385 ? 13.748 -56.146 34.341 1.00 42.88 385 PHE A O 1
ATOM 3002 N N . ARG A 1 386 ? 14.460 -54.211 35.216 1.00 57.67 386 ARG A N 1
ATOM 3003 C CA . ARG A 1 386 ? 15.736 -54.806 35.626 1.00 63.92 386 ARG A CA 1
ATOM 3004 C C . ARG A 1 386 ? 16.420 -54.080 36.788 1.00 63.97 386 ARG A C 1
ATOM 3005 O O . ARG A 1 386 ? 16.325 -52.859 36.918 1.00 65.01 386 ARG A O 1
ATOM 3013 N N . GLY A 1 387 ? 17.123 -54.843 37.623 1.00 63.76 387 GLY A N 1
ATOM 3014 C CA . GLY A 1 387 ? 17.914 -54.269 38.698 1.00 68.28 387 GLY A CA 1
ATOM 3015 C C . GLY A 1 387 ? 19.248 -53.771 38.166 1.00 68.36 387 GLY A C 1
ATOM 3016 O O . GLY A 1 387 ? 19.730 -54.259 37.145 1.00 62.93 387 GLY A O 1
ATOM 3017 N N . ARG A 1 388 ? 19.847 -52.799 38.853 1.00 73.05 388 ARG A N 1
ATOM 3018 C CA . ARG A 1 388 ? 21.109 -52.233 38.382 1.00 76.85 388 ARG A CA 1
ATOM 3019 C C . ARG A 1 388 ? 22.265 -53.191 38.663 1.00 74.34 388 ARG A C 1
ATOM 3020 O O . ARG A 1 388 ? 23.193 -53.307 37.853 1.00 71.86 388 ARG A O 1
ATOM 3028 N N . LYS A 1 389 ? 22.226 -53.876 39.803 1.00 75.80 389 LYS A N 1
ATOM 3029 C CA . LYS A 1 389 ? 23.097 -55.021 39.950 1.00 80.55 389 LYS A CA 1
ATOM 3030 C C . LYS A 1 389 ? 22.241 -56.243 39.700 1.00 84.60 389 LYS A C 1
ATOM 3031 O O . LYS A 1 389 ? 21.509 -56.700 40.582 1.00 87.07 389 LYS A O 1
ATOM 3037 N N . GLU A 1 390 ? 22.359 -56.781 38.494 1.00 79.98 390 GLU A N 1
ATOM 3038 C CA . GLU A 1 390 ? 21.715 -58.032 38.153 1.00 76.32 390 GLU A CA 1
ATOM 3039 C C . GLU A 1 390 ? 22.474 -58.693 37.020 1.00 66.09 390 GLU A C 1
ATOM 3040 O O . GLU A 1 390 ? 22.900 -58.024 36.075 1.00 60.75 390 GLU A O 1
ATOM 3046 N N . LYS A 1 391 ? 22.604 -60.009 37.092 1.00 61.85 391 LYS A N 1
ATOM 3047 C CA . LYS A 1 391 ? 23.127 -60.756 35.968 1.00 58.97 391 LYS A CA 1
ATOM 3048 C C . LYS A 1 391 ? 21.930 -61.349 35.266 1.00 58.29 391 LYS A C 1
ATOM 3049 O O . LYS A 1 391 ? 21.317 -62.300 35.751 1.00 63.36 391 LYS A O 1
ATOM 3055 N N . VAL A 1 392 ? 21.598 -60.785 34.116 1.00 56.92 392 VAL A N 1
ATOM 3056 C CA . VAL A 1 392 ? 20.424 -61.227 33.396 1.00 55.36 392 VAL A CA 1
ATOM 3057 C C . VAL A 1 392 ? 20.659 -61.122 31.897 1.00 47.73 392 VAL A C 1
ATOM 3058 O O . VAL A 1 392 ? 21.195 -60.121 31.418 1.00 45.63 392 VAL A O 1
ATOM 3062 N N . LYS A 1 393 ? 20.272 -62.170 31.173 1.00 50.48 393 LYS A N 1
ATOM 3063 C CA . LYS A 1 393 ? 20.360 -62.204 29.717 1.00 51.97 393 LYS A CA 1
ATOM 3064 C C . LYS A 1 393 ? 19.427 -61.150 29.121 1.00 56.08 393 LYS A C 1
ATOM 3065 O O . LYS A 1 393 ? 18.358 -60.879 29.680 1.00 56.17 393 LYS A O 1
ATOM 3071 N N . ARG A 1 394 ? 19.812 -60.563 27.990 1.00 52.53 394 ARG A N 1
ATOM 3072 C CA . ARG A 1 394 ? 18.981 -59.532 27.377 1.00 49.82 394 ARG A CA 1
ATOM 3073 C C . ARG A 1 394 ? 17.599 -60.093 26.975 1.00 47.67 394 ARG A C 1
ATOM 3074 O O . ARG A 1 394 ? 16.601 -59.381 27.025 1.00 46.26 394 ARG A O 1
ATOM 3082 N N . GLU A 1 395 ? 17.560 -61.376 26.608 1.00 44.91 395 GLU A N 1
ATOM 3083 C CA . GLU A 1 395 ? 16.321 -62.015 26.150 1.00 44.84 395 GLU A CA 1
ATOM 3084 C C . GLU A 1 395 ? 15.353 -62.196 27.312 1.00 43.78 395 GLU A C 1
ATOM 3085 O O . GLU A 1 395 ? 14.136 -62.285 27.098 1.00 43.90 395 GLU A O 1
ATOM 3091 N N . GLU A 1 396 ? 15.890 -62.261 28.530 1.00 40.54 396 GLU A N 1
ATOM 3092 C CA . GLU A 1 396 ? 15.056 -62.313 29.721 1.00 41.27 396 GLU A CA 1
ATOM 3093 C C . GLU A 1 396 ? 14.504 -60.932 30.038 1.00 35.81 396 GLU A C 1
ATOM 3094 O O . GLU A 1 396 ? 13.335 -60.801 30.382 1.00 38.04 396 GLU A O 1
ATOM 3100 N N . VAL A 1 397 ? 15.342 -59.906 29.929 1.00 34.59 397 VAL A N 1
ATOM 3101 C CA . VAL A 1 397 ? 14.870 -58.541 30.135 1.00 32.71 397 VAL A CA 1
ATOM 3102 C C . VAL A 1 397 ? 13.749 -58.253 29.136 1.00 37.08 397 VAL A C 1
ATOM 3103 O O . VAL A 1 397 ? 12.692 -57.744 29.512 1.00 36.08 397 VAL A O 1
ATOM 3107 N N . ASP A 1 398 ? 13.970 -58.627 27.874 1.00 38.10 398 ASP A N 1
ATOM 3108 C CA . ASP A 1 398 ? 12.947 -58.517 26.830 1.00 38.43 398 ASP A CA 1
ATOM 3109 C C . ASP A 1 398 ? 11.657 -59.248 27.216 1.00 35.98 398 ASP A C 1
ATOM 3110 O O . ASP A 1 398 ? 10.559 -58.730 26.996 1.00 33.14 398 ASP A O 1
ATOM 3115 N N . ARG A 1 399 ? 11.789 -60.451 27.778 1.00 34.17 399 ARG A N 1
ATOM 3116 C CA . ARG A 1 399 ? 10.624 -61.228 28.209 1.00 35.59 399 ARG A CA 1
ATOM 3117 C C . ARG A 1 399 ? 9.816 -60.503 29.291 1.00 35.71 399 ARG A C 1
ATOM 3118 O O . ARG A 1 399 ? 8.585 -60.479 29.248 1.00 37.25 399 ARG A O 1
ATOM 3126 N N . ARG A 1 400 ? 10.509 -59.923 30.266 1.00 33.26 400 ARG A N 1
ATOM 3127 C CA . ARG A 1 400 ? 9.844 -59.172 31.325 1.00 32.36 400 ARG A CA 1
ATOM 3128 C C . ARG A 1 400 ? 9.028 -58.017 30.761 1.00 33.65 400 ARG A C 1
ATOM 3129 O O . ARG A 1 400 ? 7.878 -57.805 31.152 1.00 36.05 400 ARG A O 1
ATOM 3137 N N . VAL A 1 401 ? 9.634 -57.282 29.833 1.00 29.83 401 VAL A N 1
ATOM 3138 C CA . VAL A 1 401 ? 9.009 -56.115 29.225 1.00 28.71 401 VAL A CA 1
ATOM 3139 C C . VAL A 1 401 ? 7.738 -56.513 28.488 1.00 29.31 401 VAL A C 1
ATOM 3140 O O . VAL A 1 401 ? 6.724 -55.813 28.542 1.00 31.30 401 VAL A O 1
ATOM 3144 N N . LEU A 1 402 ? 7.794 -57.649 27.806 1.00 33.56 402 LEU A N 1
ATOM 3145 C CA . LEU A 1 402 ? 6.635 -58.155 27.088 1.00 31.55 402 LEU A CA 1
ATOM 3146 C C . LEU A 1 402 ? 5.589 -58.814 27.983 1.00 32.89 402 LEU A C 1
ATOM 3147 O O . LEU A 1 402 ? 4.394 -58.609 27.776 1.00 36.14 402 LEU A O 1
ATOM 3152 N N . GLU A 1 403 ? 6.034 -59.666 28.909 1.00 35.68 403 GLU A N 1
ATOM 3153 C CA . GLU A 1 403 ? 5.116 -60.506 29.683 1.00 39.58 403 GLU A CA 1
ATOM 3154 C C . GLU A 1 403 ? 4.804 -60.153 31.152 1.00 37.54 403 GLU A C 1
ATOM 3155 O O . GLU A 1 403 ? 3.926 -60.775 31.748 1.00 38.84 403 GLU A O 1
ATOM 3161 N N . THR A 1 404 ? 5.491 -59.185 31.752 1.00 34.96 404 THR A N 1
ATOM 3162 C CA . THR A 1 404 ? 5.286 -58.946 33.187 1.00 35.17 404 THR A CA 1
ATOM 3163 C C . THR A 1 404 ? 4.949 -57.501 33.464 1.00 30.71 404 THR A C 1
ATOM 3164 O O . THR A 1 404 ? 5.333 -56.605 32.718 1.00 29.63 404 THR A O 1
ATOM 3168 N N . GLU A 1 405 ? 4.245 -57.258 34.557 1.00 30.97 405 GLU A N 1
ATOM 3169 C CA . GLU A 1 405 ? 3.919 -55.886 34.891 1.00 29.95 405 GLU A CA 1
ATOM 3170 C C . GLU A 1 405 ? 4.879 -55.355 35.969 1.00 29.54 405 GLU A C 1
ATOM 3171 O O . GLU A 1 405 ? 5.293 -56.079 36.886 1.00 31.43 405 GLU A O 1
ATOM 3177 N N . GLU A 1 406 ? 5.270 -54.095 35.826 1.00 28.29 406 GLU A N 1
ATOM 3178 C CA . GLU A 1 406 ? 6.164 -53.482 36.794 1.00 30.16 406 GLU A CA 1
ATOM 3179 C C . GLU A 1 406 ? 5.389 -53.229 38.093 1.00 32.77 406 GLU A C 1
ATOM 3180 O O . GLU A 1 406 ? 4.166 -53.106 38.077 1.00 30.19 406 GLU A O 1
ATOM 3186 N N . VAL A 1 407 ? 6.091 -53.171 39.218 1.00 29.44 407 VAL A N 1
ATOM 3187 C CA . VAL A 1 407 ? 5.440 -52.912 40.491 1.00 30.22 407 VAL A CA 1
ATOM 3188 C C . VAL A 1 407 ? 5.934 -51.592 41.041 1.00 29.59 407 VAL A C 1
ATOM 3189 O O . VAL A 1 407 ? 6.969 -51.078 40.601 1.00 28.60 407 VAL A O 1
ATOM 3193 N N . TYR A 1 408 ? 5.178 -51.035 41.989 1.00 30.52 408 TYR A N 1
ATOM 3194 C CA . TYR A 1 408 ? 5.450 -49.694 42.513 1.00 32.46 408 TYR A CA 1
ATOM 3195 C C . TYR A 1 408 ? 5.570 -49.665 44.037 1.00 32.56 408 TYR A C 1
ATOM 3196 O O . TYR A 1 408 ? 4.658 -50.047 44.764 1.00 38.91 408 TYR A O 1
ATOM 3205 N N . SER A 1 409 ? 6.716 -49.189 44.501 1.00 36.95 409 SER A N 1
ATOM 3206 C CA . SER A 1 409 ? 6.991 -49.045 45.916 1.00 38.81 409 SER A CA 1
ATOM 3207 C C . SER A 1 409 ? 6.325 -47.805 46.478 1.00 35.41 409 SER A C 1
ATOM 3208 O O . SER A 1 409 ? 5.707 -47.026 45.750 1.00 32.13 409 SER A O 1
ATOM 3211 N N . HIS A 1 410 ? 6.519 -47.618 47.781 1.00 35.07 410 HIS A N 1
ATOM 3212 C CA . HIS A 1 410 ? 6.024 -46.482 48.548 1.00 43.93 410 HIS A CA 1
ATOM 3213 C C . HIS A 1 410 ? 6.595 -45.150 48.067 1.00 41.53 410 HIS A C 1
ATOM 3214 O O . HIS A 1 410 ? 6.122 -44.087 48.454 1.00 40.66 410 HIS A O 1
ATOM 3221 N N . LYS A 1 411 ? 7.636 -45.212 47.242 1.00 42.87 411 LYS A N 1
ATOM 3222 C CA . LYS A 1 411 ? 8.264 -44.005 46.711 1.00 36.63 411 LYS A CA 1
ATOM 3223 C C . LYS A 1 411 ? 7.349 -43.256 45.754 1.00 36.18 411 LYS A C 1
ATOM 3224 O O . LYS A 1 411 ? 7.547 -42.065 45.501 1.00 35.42 411 LYS A O 1
ATOM 3230 N N . PHE A 1 412 ? 6.354 -43.955 45.214 1.00 37.12 412 PHE A N 1
ATOM 3231 C CA . PHE A 1 412 ? 5.442 -43.353 44.237 1.00 38.57 412 PHE A CA 1
ATOM 3232 C C . PHE A 1 412 ? 4.163 -42.801 44.866 1.00 36.08 412 PHE A C 1
ATOM 3233 O O . PHE A 1 412 ? 3.448 -43.509 45.581 1.00 32.57 412 PHE A O 1
ATOM 3241 N N . SER A 1 413 ? 3.867 -41.539 44.577 1.00 34.98 413 SER A N 1
ATOM 3242 C CA . SER A 1 413 ? 2.549 -40.976 44.853 1.00 38.27 413 SER A CA 1
ATOM 3243 C C . SER A 1 413 ? 1.526 -41.667 43.951 1.00 38.07 413 SER A C 1
ATOM 3244 O O . SER A 1 413 ? 1.921 -42.343 43.003 1.00 36.14 413 SER A O 1
ATOM 3247 N N . GLU A 1 414 ? 0.235 -41.545 44.265 1.00 35.38 414 GLU A N 1
ATOM 3248 C CA . GLU A 1 414 ? -0.827 -42.098 43.417 1.00 34.74 414 GLU A CA 1
ATOM 3249 C C . GLU A 1 414 ? -0.733 -41.583 41.981 1.00 33.61 414 GLU A C 1
ATOM 3250 O O . GLU A 1 414 ? -0.902 -42.337 41.028 1.00 32.17 414 GLU A O 1
ATOM 3256 N N . GLU A 1 415 ? -0.444 -40.294 41.833 1.00 33.70 415 GLU A N 1
ATOM 3257 C CA . GLU A 1 415 ? -0.375 -39.684 40.501 1.00 31.72 415 GLU A CA 1
ATOM 3258 C C . GLU A 1 415 ? 0.839 -40.141 39.714 1.00 32.93 415 GLU A C 1
ATOM 3259 O O . GLU A 1 415 ? 0.765 -40.302 38.495 1.00 33.81 415 GLU A O 1
ATOM 3265 N N . ALA A 1 416 ? 1.958 -40.350 40.402 1.00 32.48 416 ALA A N 1
ATOM 3266 C CA . ALA A 1 416 ? 3.175 -40.817 39.740 1.00 30.83 416 ALA A CA 1
ATOM 3267 C C . ALA A 1 416 ? 3.022 -42.259 39.290 1.00 26.09 416 ALA A C 1
ATOM 3268 O O . ALA A 1 416 ? 3.412 -42.624 38.169 1.00 30.90 416 ALA A O 1
ATOM 3270 N N . LYS A 1 417 ? 2.471 -43.081 40.172 1.00 25.98 417 LYS A N 1
ATOM 3271 C CA . LYS A 1 417 ? 2.143 -44.455 39.816 1.00 29.18 417 LYS A CA 1
ATOM 3272 C C . LYS A 1 417 ? 1.210 -44.458 38.612 1.00 33.14 417 LYS A C 1
ATOM 3273 O O . LYS A 1 417 ? 1.425 -45.210 37.660 1.00 28.07 417 LYS A O 1
ATOM 3279 N N . SER A 1 418 ? 0.194 -43.601 38.642 1.00 29.85 418 SER A N 1
ATOM 3280 C CA . SER A 1 418 ? -0.777 -43.554 37.546 1.00 32.18 418 SER A CA 1
ATOM 3281 C C . SER A 1 418 ? -0.139 -43.173 36.204 1.00 32.71 418 SER A C 1
ATOM 3282 O O . SER A 1 418 ? -0.340 -43.859 35.203 1.00 32.82 418 SER A O 1
ATOM 3285 N N . ILE A 1 419 ? 0.638 -42.095 36.169 1.00 26.11 419 ILE A N 1
ATOM 3286 C CA . ILE A 1 419 ? 1.194 -41.674 34.881 1.00 24.75 419 ILE A CA 1
ATOM 3287 C C . ILE A 1 419 ? 2.197 -42.723 34.372 1.00 29.28 419 ILE A C 1
ATOM 3288 O O . ILE A 1 419 ? 2.250 -42.987 33.176 1.00 26.85 419 ILE A O 1
ATOM 3293 N N . CYS A 1 420 ? 2.943 -43.356 35.280 1.00 28.12 420 CYS A N 1
ATOM 3294 C CA . CYS A 1 420 ? 3.890 -44.394 34.880 1.00 27.29 420 CYS A CA 1
ATOM 3295 C C . CYS A 1 420 ? 3.152 -45.590 34.280 1.00 29.34 420 CYS A C 1
ATOM 3296 O O . CYS A 1 420 ? 3.529 -46.095 33.225 1.00 30.44 420 CYS A O 1
ATOM 3299 N N . LYS A 1 421 ? 2.091 -46.034 34.944 1.00 28.69 421 LYS A N 1
ATOM 3300 C CA . LYS A 1 421 ? 1.310 -47.143 34.405 1.00 29.20 421 LYS A CA 1
ATOM 3301 C C . LYS A 1 421 ? 0.721 -46.809 33.036 1.00 29.36 421 LYS A C 1
ATOM 3302 O O . LYS A 1 421 ? 0.671 -47.678 32.147 1.00 29.88 421 LYS A O 1
ATOM 3308 N N . MET A 1 422 ? 0.289 -45.562 32.853 1.00 27.04 422 MET A N 1
ATOM 3309 C CA . MET A 1 422 ? -0.351 -45.174 31.585 1.00 25.85 422 MET A CA 1
ATOM 3310 C C . MET A 1 422 ? 0.655 -45.030 30.445 1.00 28.09 422 MET A C 1
ATOM 3311 O O . MET A 1 422 ? 0.342 -45.336 29.299 1.00 28.25 422 MET A O 1
ATOM 3316 N N . LEU A 1 423 ? 1.863 -44.575 30.761 1.00 25.74 423 LEU A N 1
ATOM 3317 C CA . LEU A 1 423 ? 2.930 -44.493 29.760 1.00 25.19 423 LEU A CA 1
ATOM 3318 C C . LEU A 1 423 ? 3.543 -45.880 29.474 1.00 29.23 423 LEU A C 1
ATOM 3319 O O . LEU A 1 423 ? 3.966 -46.167 28.354 1.00 23.78 423 LEU A O 1
ATOM 3324 N N . LEU A 1 424 ? 3.544 -46.747 30.484 1.00 27.47 424 LEU A N 1
ATOM 3325 C CA . LEU A 1 424 ? 4.089 -48.107 30.380 1.00 26.62 424 LEU A CA 1
ATOM 3326 C C . LEU A 1 424 ? 3.017 -49.089 29.907 1.00 34.15 424 LEU A C 1
ATOM 3327 O O . LEU A 1 424 ? 3.118 -50.304 30.148 1.00 34.02 424 LEU A O 1
ATOM 3332 N N . THR A 1 425 ? 1.921 -48.552 29.379 1.00 26.94 425 THR A N 1
ATOM 3333 C CA . THR A 1 425 ? 0.933 -49.386 28.699 1.00 30.21 425 THR A CA 1
ATOM 3334 C C . THR A 1 425 ? 1.597 -50.154 27.560 1.00 31.05 425 THR A C 1
ATOM 3335 O O . THR A 1 425 ? 2.185 -49.555 26.669 1.00 30.43 425 THR A O 1
ATOM 3339 N N . LYS A 1 426 ? 1.482 -51.477 27.569 1.00 29.90 426 LYS A N 1
ATOM 3340 C CA . LYS A 1 426 ? 2.240 -52.274 26.609 1.00 31.85 426 LYS A CA 1
ATOM 3341 C C . LYS A 1 426 ? 1.675 -52.139 25.202 1.00 34.08 426 LYS A C 1
ATOM 3342 O O . LYS A 1 426 ? 2.428 -52.134 24.225 1.00 35.85 426 LYS A O 1
ATOM 3348 N N . ASP A 1 427 ? 0.358 -52.008 25.091 1.00 34.73 427 ASP A N 1
ATOM 3349 C CA . ASP A 1 427 ? -0.256 -51.778 23.787 1.00 31.77 427 ASP A CA 1
ATOM 3350 C C . ASP A 1 427 ? -0.142 -50.301 23.405 1.00 34.64 427 ASP A C 1
ATOM 3351 O O . ASP A 1 427 ? -0.720 -49.442 24.069 1.00 38.34 427 ASP A O 1
ATOM 3356 N N . ALA A 1 428 ? 0.565 -50.016 22.312 1.00 37.46 428 ALA A N 1
ATOM 3357 C CA . ALA A 1 428 ? 0.819 -48.635 21.891 1.00 39.60 428 ALA A CA 1
ATOM 3358 C C . ALA A 1 428 ? -0.471 -47.888 21.583 1.00 40.43 428 ALA A C 1
ATOM 3359 O O . ALA A 1 428 ? -0.573 -46.688 21.833 1.00 42.14 428 ALA A O 1
ATOM 3361 N N . LYS A 1 429 ? -1.457 -48.601 21.048 1.00 40.56 429 LYS A N 1
ATOM 3362 C CA . LYS A 1 429 ? -2.749 -48.005 20.707 1.00 43.90 429 LYS A CA 1
ATOM 3363 C C . LYS A 1 429 ? -3.463 -47.352 21.903 1.00 39.41 429 LYS A C 1
ATOM 3364 O O . LYS A 1 429 ? -4.228 -46.408 21.730 1.00 43.79 429 LYS A O 1
ATOM 3370 N N . GLN A 1 430 ? -3.287 -47.905 23.100 1.00 36.62 430 GLN A N 1
ATOM 3371 C CA . GLN A 1 430 ? -3.875 -47.319 24.310 1.00 38.20 430 GLN A CA 1
ATOM 3372 C C . GLN A 1 430 ? -2.931 -46.517 25.209 1.00 33.98 430 GLN A C 1
ATOM 3373 O O . GLN A 1 430 ? -3.323 -46.060 26.291 1.00 34.06 430 GLN A O 1
ATOM 3379 N N . ARG A 1 431 ? -1.692 -46.356 24.770 1.00 32.56 431 ARG A N 1
ATOM 3380 C CA . ARG A 1 431 ? -0.698 -45.706 25.613 1.00 31.06 431 ARG A CA 1
ATOM 3381 C C . ARG A 1 431 ? -0.972 -44.207 25.744 1.00 30.80 431 ARG A C 1
ATOM 3382 O O . ARG A 1 431 ? -1.444 -43.572 24.794 1.00 28.44 431 ARG A O 1
ATOM 3390 N N . LEU A 1 432 ? -0.700 -43.652 26.926 1.00 28.99 432 LEU A N 1
ATOM 3391 C CA . LEU A 1 432 ? -0.821 -42.213 27.138 1.00 26.87 432 LEU A CA 1
ATOM 3392 C C . LEU A 1 432 ? 0.062 -41.452 26.153 1.00 30.02 432 LEU A C 1
ATOM 3393 O O . LEU A 1 432 ? 1.225 -41.822 25.934 1.00 27.11 432 LEU A O 1
ATOM 3398 N N . GLY A 1 433 ? -0.497 -40.403 25.549 1.00 28.90 433 GLY A N 1
ATOM 3399 C CA . GLY A 1 433 ? 0.238 -39.571 24.608 1.00 32.05 433 GLY A CA 1
ATOM 3400 C C . GLY A 1 433 ? 0.181 -40.042 23.164 1.00 33.31 433 GLY A C 1
ATOM 3401 O O . GLY A 1 433 ? 0.589 -39.330 22.243 1.00 32.57 433 GLY A O 1
ATOM 3402 N N . CYS A 1 434 ? -0.285 -41.265 22.974 1.00 28.98 434 CYS A N 1
ATOM 3403 C CA . CYS 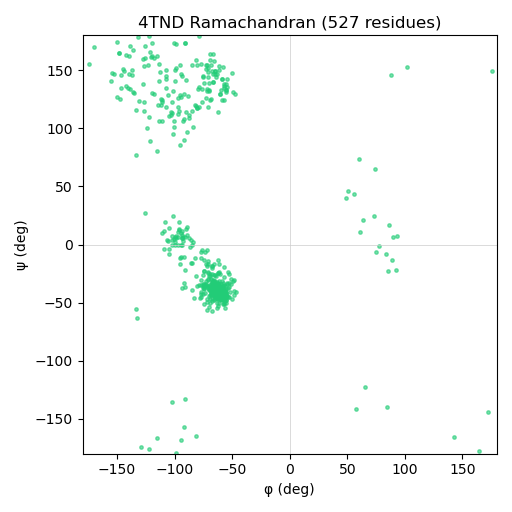A 1 434 ? -0.346 -41.874 21.649 1.00 32.58 434 CYS A CA 1
ATOM 3404 C C . CYS A 1 434 ? -1.723 -41.758 20.987 1.00 36.95 434 CYS A C 1
ATOM 3405 O O . CYS A 1 434 ? -2.003 -42.479 20.042 1.00 39.79 434 CYS A O 1
ATOM 3408 N N . GLN A 1 435 ? -2.611 -40.948 21.562 1.00 39.66 435 GLN A N 1
ATOM 3409 C CA . GLN A 1 435 ? -3.946 -40.713 21.001 1.00 48.10 435 GLN A CA 1
ATOM 3410 C C . GLN A 1 435 ? -4.018 -39.477 20.105 1.00 48.52 435 GLN A C 1
ATOM 3411 O O . GLN A 1 435 ? -2.994 -38.911 19.712 1.00 44.94 435 GLN A O 1
ATOM 3417 N N . GLU A 1 436 ? -5.243 -39.083 19.774 1.00 53.38 436 GLU A N 1
ATOM 3418 C CA . GLU A 1 436 ? -5.524 -37.896 18.965 1.00 55.19 436 GLU A CA 1
ATOM 3419 C C . GLU A 1 436 ? -4.799 -36.659 19.468 1.00 50.92 436 GLU A C 1
ATOM 3420 O O . GLU A 1 436 ? -4.239 -35.887 18.692 1.00 47.23 436 GLU A O 1
ATOM 3426 N N . GLU A 1 437 ? -4.884 -36.480 20.757 1.00 51.80 437 GLU A N 1
ATOM 3427 C CA . GLU A 1 437 ? -4.341 -35.367 21.473 1.00 51.24 437 GLU A CA 1
ATOM 3428 C C . GLU A 1 437 ? -2.831 -35.298 21.467 1.00 46.41 437 GLU A C 1
ATOM 3429 O O . GLU A 1 437 ? -2.281 -34.249 21.658 1.00 44.84 437 GLU A O 1
ATOM 3435 N N . GLU A 1 438 ? -2.172 -36.427 21.312 1.00 40.12 438 GLU A N 1
ATOM 3436 C CA . GLU A 1 438 ? -0.736 -36.464 21.371 1.00 33.47 438 GLU A CA 1
ATOM 3437 C C . GLU A 1 438 ? -0.279 -35.904 22.746 1.00 32.97 438 GLU A C 1
ATOM 3438 O O . GLU A 1 438 ? -0.874 -36.190 23.735 1.00 30.84 438 GLU A O 1
ATOM 3444 N N . ALA A 1 439 ? 0.804 -35.151 22.799 1.00 28.38 439 ALA A N 1
ATOM 3445 C CA . ALA A 1 439 ? 1.328 -34.664 24.065 1.00 32.68 439 ALA A CA 1
ATOM 3446 C C . ALA A 1 439 ? 0.374 -33.927 24.979 1.00 33.96 439 ALA A C 1
ATOM 3447 O O . ALA A 1 439 ? 0.582 -33.855 26.149 1.00 32.18 439 ALA A O 1
ATOM 3449 N N . ALA A 1 440 ? -0.647 -33.340 24.417 1.00 33.63 440 ALA A N 1
ATOM 3450 C CA . ALA A 1 440 ? -1.603 -32.607 25.252 1.00 36.01 440 ALA A CA 1
ATOM 3451 C C . ALA A 1 440 ? -2.207 -33.504 26.333 1.00 40.70 440 ALA A C 1
ATOM 3452 O O . ALA A 1 440 ? -2.484 -33.058 27.448 1.00 40.12 440 ALA A O 1
ATOM 3454 N N . GLU A 1 441 ? -2.410 -34.775 25.997 1.00 40.34 441 GLU A N 1
ATOM 3455 C CA . GLU A 1 441 ? -3.003 -35.723 26.932 1.00 36.29 441 GLU A CA 1
ATOM 3456 C C . GLU A 1 441 ? -2.079 -35.961 28.120 1.00 35.46 441 GLU A C 1
ATOM 3457 O O . GLU A 1 441 ? -2.537 -36.100 29.261 1.00 32.72 441 GLU A O 1
ATOM 3463 N N . VAL A 1 442 ? -0.778 -36.024 27.846 1.00 29.59 442 VAL A N 1
ATOM 3464 C CA . VAL A 1 442 ? 0.212 -36.212 28.902 1.00 31.79 442 VAL A CA 1
ATOM 3465 C C . VAL A 1 442 ? 0.317 -34.953 29.757 1.00 31.70 442 VAL A C 1
ATOM 3466 O O . VAL A 1 442 ? 0.440 -35.035 30.981 1.00 29.35 442 VAL A O 1
ATOM 3470 N N . LYS A 1 443 ? 0.245 -33.787 29.122 1.00 27.82 443 LYS A N 1
ATOM 3471 C CA . LYS A 1 443 ? 0.414 -32.544 29.870 1.00 33.19 443 LYS A CA 1
ATOM 3472 C C . LYS A 1 443 ? -0.708 -32.320 30.877 1.00 34.83 443 LYS A C 1
ATOM 3473 O O . LYS A 1 443 ? -0.487 -31.720 31.928 1.00 36.29 443 LYS A O 1
ATOM 3479 N N . ARG A 1 444 ? -1.908 -32.799 30.567 1.00 32.27 444 ARG A N 1
ATOM 3480 C CA . ARG A 1 444 ? -3.038 -32.571 31.464 1.00 40.79 444 ARG A CA 1
ATOM 3481 C C . ARG A 1 444 ? -3.229 -33.681 32.503 1.00 42.04 444 ARG A C 1
ATOM 3482 O O . ARG A 1 444 ? -4.213 -33.672 33.243 1.00 43.08 444 ARG A O 1
ATOM 3490 N N . HIS A 1 445 ? -2.298 -34.629 32.565 1.00 39.70 445 HIS A N 1
ATOM 3491 C CA . HIS A 1 445 ? -2.345 -35.675 33.602 1.00 37.83 445 HIS A CA 1
ATOM 3492 C C . HIS A 1 445 ? -2.121 -35.089 34.992 1.00 35.40 445 HIS A C 1
ATOM 3493 O O . HIS A 1 445 ? -1.279 -34.208 35.160 1.00 37.01 445 HIS A O 1
ATOM 3500 N N . PRO A 1 446 ? -2.871 -35.584 35.995 1.00 36.89 446 PRO A N 1
ATOM 3501 C CA . PRO A 1 446 ? -2.762 -35.144 37.392 1.00 39.26 446 PRO A CA 1
ATOM 3502 C C . PRO A 1 446 ? -1.330 -35.095 37.913 1.00 35.20 446 PRO A C 1
ATOM 3503 O O . PRO A 1 446 ? -1.047 -34.277 38.774 1.00 36.97 446 PRO A O 1
ATOM 3507 N N . PHE A 1 447 ? -0.450 -35.959 37.418 1.00 29.68 447 PHE A N 1
ATOM 3508 C CA . PHE A 1 447 ? 0.950 -35.932 37.823 1.00 30.10 447 PHE A CA 1
ATOM 3509 C C . PHE A 1 447 ? 1.550 -34.553 37.555 1.00 36.01 447 PHE A C 1
ATOM 3510 O O . PHE A 1 447 ? 2.403 -34.093 38.315 1.00 35.88 447 PHE A O 1
ATOM 3518 N N . PHE A 1 448 ? 1.100 -33.929 36.457 1.00 37.17 448 PHE A N 1
ATOM 3519 C CA . PHE A 1 448 ? 1.499 -32.578 36.016 1.00 40.94 448 PHE A CA 1
ATOM 3520 C C . PHE A 1 448 ? 0.534 -31.416 36.349 1.00 48.21 448 PHE A C 1
ATOM 3521 O O . PHE A 1 448 ? 0.725 -30.299 35.853 1.00 50.64 448 PHE A O 1
ATOM 3529 N N . ARG A 1 449 ? -0.514 -31.685 37.126 1.00 46.66 449 ARG A N 1
ATOM 3530 C CA . ARG A 1 449 ? -1.590 -30.715 37.396 1.00 46.19 449 ARG A CA 1
ATOM 3531 C C . ARG A 1 449 ? -1.112 -29.321 37.824 1.00 38.48 449 ARG A C 1
ATOM 3532 O O . ARG A 1 449 ? -1.778 -28.308 37.559 1.00 45.16 449 ARG A O 1
ATOM 3540 N N . ASN A 1 450 ? 0.019 -29.264 38.511 1.00 34.68 450 ASN A N 1
ATOM 3541 C CA . ASN A 1 450 ? 0.539 -27.989 38.984 1.00 41.98 450 ASN A CA 1
ATOM 3542 C C . ASN A 1 450 ? 1.546 -27.334 38.015 1.00 42.80 450 ASN A C 1
ATOM 3543 O O . ASN A 1 450 ? 2.155 -26.309 38.335 1.00 48.86 450 ASN A O 1
ATOM 3548 N N . MET A 1 451 ? 1.722 -27.927 36.838 1.00 30.74 451 MET A N 1
ATOM 3549 C CA . MET A 1 451 ? 2.739 -27.454 35.896 1.00 26.69 451 MET A CA 1
ATOM 3550 C C . MET A 1 451 ? 2.129 -26.628 34.770 1.00 25.24 451 MET A C 1
ATOM 3551 O O . MET A 1 451 ? 1.246 -27.098 34.058 1.00 26.83 451 MET A O 1
ATOM 3556 N N . ASN A 1 452 ? 2.595 -25.395 34.614 1.00 22.53 452 ASN A N 1
ATOM 3557 C CA . ASN A 1 452 ? 2.196 -24.584 33.473 1.00 22.00 452 ASN A CA 1
ATOM 3558 C C . ASN A 1 452 ? 3.241 -24.803 32.396 1.00 22.46 452 ASN A C 1
ATOM 3559 O O . ASN A 1 452 ? 4.354 -24.282 32.466 1.00 20.31 452 ASN A O 1
ATOM 3564 N N . PHE A 1 453 ? 2.884 -25.558 31.368 1.00 22.22 453 PHE A N 1
ATOM 3565 C CA . PHE A 1 453 ? 3.886 -25.942 30.394 1.00 23.03 453 PHE A CA 1
ATOM 3566 C C . PHE A 1 453 ? 4.348 -24.773 29.520 1.00 21.06 453 PHE A C 1
ATOM 3567 O O . PHE A 1 453 ? 5.488 -24.756 29.083 1.00 21.01 453 PHE A O 1
ATOM 3575 N N . LYS A 1 454 ? 3.474 -23.798 29.271 1.00 21.97 454 LYS A N 1
ATOM 3576 C CA . LYS A 1 454 ? 3.883 -22.615 28.504 1.00 22.68 454 LYS A CA 1
ATOM 3577 C C . LYS A 1 454 ? 4.979 -21.831 29.227 1.00 20.72 454 LYS A C 1
ATOM 3578 O O . LYS A 1 454 ? 5.924 -21.356 28.612 1.00 19.53 454 LYS A O 1
ATOM 3584 N N . ARG A 1 455 ? 4.836 -21.687 30.539 1.00 22.17 455 ARG A N 1
ATOM 3585 C CA . ARG A 1 455 ? 5.855 -21.026 31.344 1.00 22.95 455 ARG A CA 1
ATOM 3586 C C . ARG A 1 455 ? 7.131 -21.845 31.374 1.00 20.24 455 ARG A C 1
ATOM 3587 O O . ARG A 1 455 ? 8.232 -21.298 31.268 1.00 22.72 455 ARG A O 1
ATOM 3595 N N . LEU A 1 456 ? 6.979 -23.163 31.488 1.00 19.87 456 LEU A N 1
ATOM 3596 C CA . LEU A 1 456 ? 8.136 -24.050 31.440 1.00 19.19 456 LEU A CA 1
ATOM 3597 C C . LEU A 1 456 ? 8.878 -23.903 30.120 1.00 22.49 456 LEU A C 1
ATOM 3598 O O . LEU A 1 456 ? 10.112 -23.759 30.092 1.00 23.69 456 LEU A O 1
ATOM 3603 N N . GLU A 1 457 ? 8.134 -23.929 29.020 1.00 22.03 457 GLU A N 1
ATOM 3604 C CA . GLU A 1 457 ? 8.758 -23.738 27.704 1.00 23.31 457 GLU A CA 1
ATOM 3605 C C . GLU A 1 457 ? 9.486 -22.403 27.615 1.00 28.55 457 GLU A C 1
ATOM 3606 O O . GLU A 1 457 ? 10.548 -22.304 26.989 1.00 26.06 457 GLU A O 1
ATOM 3612 N N . ALA A 1 458 ? 8.931 -21.381 28.253 1.00 22.18 458 ALA A N 1
ATOM 3613 C CA . ALA A 1 458 ? 9.491 -20.038 28.167 1.00 24.52 458 ALA A CA 1
ATOM 3614 C C . ALA A 1 458 ? 10.598 -19.794 29.191 1.00 27.01 458 ALA A C 1
ATOM 3615 O O . ALA A 1 458 ? 11.084 -18.672 29.313 1.00 26.44 458 ALA A O 1
ATOM 3617 N N . GLY A 1 459 ? 10.966 -20.825 29.947 1.00 25.33 459 GLY A N 1
ATOM 3618 C CA . GLY A 1 459 ? 12.042 -20.712 30.922 1.00 24.46 459 GLY A CA 1
ATOM 3619 C C . GLY A 1 459 ? 11.698 -19.913 32.170 1.00 27.45 459 GLY A C 1
ATOM 3620 O O . GLY A 1 459 ? 12.583 -19.387 32.849 1.00 31.40 459 GLY A O 1
ATOM 3621 N N . MET A 1 460 ? 10.417 -19.839 32.507 1.00 23.23 460 MET A N 1
ATOM 3622 C CA . MET A 1 460 ? 9.983 -18.988 33.616 1.00 24.96 460 MET A CA 1
ATOM 3623 C C . MET A 1 460 ? 9.896 -19.722 34.954 1.00 30.57 460 MET A C 1
ATOM 3624 O O . MET A 1 460 ? 9.572 -19.121 35.979 1.00 30.69 460 MET A O 1
ATOM 3629 N N . LEU A 1 461 ? 10.204 -21.015 34.938 1.00 25.85 461 LEU A N 1
ATOM 3630 C CA . LEU A 1 461 ? 10.137 -21.847 36.131 1.00 29.76 461 LEU A CA 1
ATOM 3631 C C . LEU A 1 461 ? 11.533 -22.295 36.576 1.00 31.60 461 LEU A C 1
ATOM 3632 O O . LEU A 1 461 ? 12.282 -22.870 35.794 1.00 32.32 461 LEU A O 1
ATOM 3637 N N . ASP A 1 462 ? 11.889 -22.029 37.826 1.00 32.65 462 ASP A N 1
ATOM 3638 C CA . ASP A 1 462 ? 13.207 -22.424 38.329 1.00 35.49 462 ASP A CA 1
ATOM 3639 C C . ASP A 1 462 ? 13.296 -23.918 38.638 1.00 29.89 462 ASP A C 1
ATOM 3640 O O . ASP A 1 462 ? 12.410 -24.484 39.288 1.00 30.03 462 ASP A O 1
ATOM 3645 N N . PRO A 1 463 ? 14.381 -24.564 38.190 1.00 29.19 463 PRO A N 1
ATOM 3646 C CA . PRO A 1 463 ? 14.589 -25.957 38.584 1.00 25.69 463 PRO A CA 1
ATOM 3647 C C . PRO A 1 463 ? 14.672 -26.077 40.097 1.00 30.19 463 PRO A C 1
ATOM 3648 O O . PRO A 1 463 ? 15.189 -25.174 40.755 1.00 27.85 463 PRO A O 1
ATOM 3652 N N . PRO A 1 464 ? 14.116 -27.156 40.647 1.00 32.97 464 PRO A N 1
ATOM 3653 C CA . PRO A 1 464 ? 14.176 -27.447 42.080 1.00 36.30 464 PRO A CA 1
ATOM 3654 C C . PRO A 1 464 ? 15.570 -27.857 42.551 1.00 37.68 464 PRO A C 1
ATOM 3655 O O . PRO A 1 464 ? 15.793 -27.914 43.744 1.00 35.24 464 PRO A O 1
ATOM 3659 N N . PHE A 1 465 ? 16.474 -28.182 41.628 1.00 32.01 465 PHE A N 1
ATOM 3660 C CA . PHE A 1 465 ? 17.784 -28.707 42.012 1.00 32.49 465 PHE A CA 1
ATOM 3661 C C . PHE A 1 465 ? 18.850 -28.086 41.133 1.00 29.61 465 PHE A C 1
ATOM 3662 O O . PHE A 1 465 ? 18.682 -28.028 39.931 1.00 26.47 465 PHE A O 1
ATOM 3670 N N . VAL A 1 466 ? 19.945 -27.630 41.734 1.00 29.70 466 VAL A N 1
ATOM 3671 C CA . VAL A 1 466 ? 21.070 -27.095 40.963 1.00 30.26 466 VAL A CA 1
ATOM 3672 C C . VAL A 1 466 ? 22.282 -28.005 41.140 1.00 25.70 466 VAL A C 1
ATOM 3673 O O . VAL A 1 466 ? 22.734 -28.210 42.255 1.00 27.27 466 VAL A O 1
ATOM 3677 N N . PRO A 1 467 ? 22.805 -28.571 40.038 1.00 27.96 467 PRO A N 1
ATOM 3678 C CA . PRO A 1 467 ? 23.897 -29.548 40.128 1.00 30.33 467 PRO A CA 1
ATOM 3679 C C . PRO A 1 467 ? 25.255 -28.921 40.378 1.00 33.53 467 PRO A C 1
ATOM 3680 O O . PRO A 1 467 ? 25.453 -27.752 40.054 1.00 31.66 467 PRO A O 1
ATOM 3684 N N . ASP A 1 468 ? 26.172 -29.691 40.957 1.00 37.38 468 ASP A N 1
ATOM 3685 C CA . ASP A 1 468 ? 27.588 -29.352 40.932 1.00 41.84 468 ASP A CA 1
ATOM 3686 C C . ASP A 1 468 ? 28.073 -29.573 39.519 1.00 42.72 468 ASP A C 1
ATOM 3687 O O . ASP A 1 468 ? 27.801 -30.625 38.946 1.00 46.54 468 ASP A O 1
ATOM 3692 N N . PRO A 1 469 ? 28.800 -28.598 38.951 1.00 40.21 469 PRO A N 1
ATOM 3693 C CA . PRO A 1 469 ? 29.337 -28.818 37.598 1.00 37.76 469 PRO A CA 1
ATOM 3694 C C . PRO A 1 469 ? 30.220 -30.066 37.539 1.00 30.94 469 PRO A C 1
ATOM 3695 O O . PRO A 1 469 ? 31.022 -30.317 38.438 1.00 29.65 469 PRO A O 1
ATOM 3699 N N . ARG A 1 470 ? 30.040 -30.865 36.496 1.00 33.53 470 ARG A N 1
ATOM 3700 C CA . ARG A 1 470 ? 30.764 -32.115 36.394 1.00 36.18 470 ARG A CA 1
ATOM 3701 C C . ARG A 1 470 ? 32.256 -31.845 36.202 1.00 33.25 470 ARG A C 1
ATOM 3702 O O . ARG A 1 470 ? 32.642 -30.932 35.475 1.00 34.41 470 ARG A O 1
ATOM 3710 N N . ALA A 1 471 ? 33.090 -32.634 36.866 1.00 32.30 471 ALA A N 1
ATOM 3711 C CA . ALA A 1 471 ? 34.524 -32.530 36.672 1.00 32.15 471 ALA A CA 1
ATOM 3712 C C . ALA A 1 471 ? 35.118 -33.914 36.489 1.00 34.59 471 ALA A C 1
ATOM 3713 O O . ALA A 1 471 ? 35.100 -34.727 37.416 1.00 35.73 471 ALA A O 1
ATOM 3715 N N . VAL A 1 472 ? 35.670 -34.170 35.313 1.00 32.17 472 VAL A N 1
ATOM 3716 C CA . VAL A 1 472 ? 36.332 -35.439 35.071 1.00 30.50 472 VAL A CA 1
ATOM 3717 C C . VAL A 1 472 ? 37.833 -35.214 35.018 1.00 33.79 472 VAL A C 1
ATOM 3718 O O . VAL A 1 472 ? 38.301 -34.133 34.645 1.00 37.16 472 VAL A O 1
ATOM 3722 N N . TYR A 1 473 ? 38.596 -36.223 35.411 1.00 35.69 473 TYR A N 1
ATOM 3723 C CA . TYR A 1 473 ? 40.030 -36.157 35.208 1.00 37.46 473 TYR A CA 1
ATOM 3724 C C . TYR A 1 473 ? 40.399 -36.891 33.924 1.00 34.52 473 TYR A C 1
ATOM 3725 O O . TYR A 1 473 ? 40.174 -38.091 33.784 1.00 33.21 473 TYR A O 1
ATOM 3734 N N . CYS A 1 474 ? 40.892 -36.147 32.953 1.00 32.60 474 CYS A N 1
ATOM 3735 C CA . CYS A 1 474 ? 41.504 -36.745 31.786 1.00 37.49 474 CYS A CA 1
ATOM 3736 C C . CYS A 1 474 ? 42.611 -35.805 31.325 1.00 52.29 474 CYS A C 1
ATOM 3737 O O . CYS A 1 474 ? 42.346 -34.628 31.093 1.00 54.07 474 CYS A O 1
ATOM 3740 N N . LYS A 1 475 ? 43.834 -36.302 31.186 1.00 59.09 475 LYS A N 1
ATOM 3741 C CA . LYS A 1 475 ? 44.907 -35.396 30.783 1.00 69.31 475 LYS A CA 1
ATOM 3742 C C . LYS A 1 475 ? 45.076 -35.452 29.252 1.00 72.43 475 LYS A C 1
ATOM 3743 O O . LYS A 1 475 ? 45.760 -34.589 28.655 1.00 75.27 475 LYS A O 1
ATOM 3749 N N . ASP A 1 476 ? 44.424 -36.426 28.604 1.00 72.17 476 ASP A N 1
ATOM 3750 C CA . ASP A 1 476 ? 44.376 -36.446 27.146 1.00 77.52 476 ASP A CA 1
ATOM 3751 C C . ASP A 1 476 ? 43.740 -35.157 26.673 1.00 70.59 476 ASP A C 1
ATOM 3752 O O . ASP A 1 476 ? 42.639 -34.824 27.098 1.00 77.46 476 ASP A O 1
ATOM 3757 N N . VAL A 1 477 ? 44.423 -34.411 25.817 1.00 62.25 477 VAL A N 1
ATOM 3758 C CA . VAL A 1 477 ? 43.741 -33.348 25.107 1.00 64.60 477 VAL A CA 1
ATOM 3759 C C . VAL A 1 477 ? 43.928 -33.643 23.613 1.00 53.10 477 VAL A C 1
ATOM 3760 O O . VAL A 1 477 ? 45.038 -33.624 23.070 1.00 51.26 477 VAL A O 1
ATOM 3764 N N . LEU A 1 478 ? 42.839 -34.030 22.965 1.00 50.30 478 LEU A N 1
ATOM 3765 C CA . LEU A 1 478 ? 42.903 -34.373 21.556 1.00 44.10 478 LEU A CA 1
ATOM 3766 C C . LEU A 1 478 ? 42.772 -33.137 20.673 1.00 42.75 478 LEU A C 1
ATOM 3767 O O . LEU A 1 478 ? 42.191 -32.141 21.080 1.00 52.09 478 LEU A O 1
ATOM 3772 N N . ASP A 1 479 ? 43.320 -33.211 19.466 1.00 36.59 479 ASP A N 1
ATOM 3773 C CA . ASP A 1 479 ? 43.303 -32.097 18.524 1.00 42.25 479 ASP A CA 1
ATOM 3774 C C . ASP A 1 479 ? 41.899 -31.841 17.966 1.00 32.04 479 ASP A C 1
ATOM 3775 O O . ASP A 1 479 ? 41.288 -32.732 17.371 1.00 28.13 479 ASP A O 1
ATOM 3780 N N . ILE A 1 480 ? 41.354 -30.654 18.211 1.00 24.73 480 ILE A N 1
ATOM 3781 C CA . ILE A 1 480 ? 40.106 -30.273 17.559 1.00 22.11 480 ILE A CA 1
ATOM 3782 C C . ILE A 1 480 ? 40.258 -29.176 16.500 1.00 23.28 480 ILE A C 1
ATOM 3783 O O . ILE A 1 480 ? 39.271 -28.549 16.144 1.00 23.02 480 ILE A O 1
ATOM 3788 N N . GLU A 1 481 ? 41.489 -28.853 16.100 1.00 25.46 481 GLU A N 1
ATOM 3789 C CA . GLU A 1 481 ? 41.692 -27.827 15.079 1.00 24.69 481 GLU A CA 1
ATOM 3790 C C . GLU A 1 481 ? 41.189 -28.283 13.708 1.00 20.61 481 GLU A C 1
ATOM 3791 O O . GLU A 1 481 ? 41.573 -29.336 13.203 1.00 22.70 481 GLU A O 1
ATOM 3797 N N . GLN A 1 482 ? 40.316 -27.468 13.122 1.00 18.90 482 GLN A N 1
ATOM 3798 C CA . GLN A 1 482 ? 39.747 -27.743 11.816 1.00 17.52 482 GLN A CA 1
ATOM 3799 C C . GLN A 1 482 ? 40.844 -27.977 10.793 1.00 19.35 482 GLN A C 1
ATOM 3800 O O . GLN A 1 482 ? 41.868 -27.282 10.796 1.00 19.66 482 GLN A O 1
ATOM 3806 N N . PHE A 1 483 ? 40.671 -29.009 9.973 1.00 16.95 483 PHE A N 1
ATOM 3807 C CA . PHE A 1 483 ? 41.566 -29.241 8.852 1.00 19.09 483 PHE A CA 1
ATOM 3808 C C . PHE A 1 483 ? 40.776 -29.931 7.746 1.00 22.06 483 PHE A C 1
ATOM 3809 O O . PHE A 1 483 ? 40.158 -30.983 7.975 1.00 20.49 483 PHE A O 1
ATOM 3817 N N . SER A 1 484 ? 40.809 -29.370 6.550 1.00 18.23 484 SER A N 1
ATOM 3818 C CA . SER A 1 484 ? 40.103 -30.000 5.439 1.00 24.19 484 SER A CA 1
ATOM 3819 C C . SER A 1 484 ? 41.056 -30.922 4.721 1.00 22.86 484 SER A C 1
ATOM 3820 O O . SER A 1 484 ? 41.947 -30.477 3.999 1.00 23.09 484 SER A O 1
ATOM 3823 N N . THR A 1 485 ? 40.843 -32.217 4.891 1.00 17.98 485 THR A N 1
ATOM 3824 C CA . THR A 1 485 ? 41.771 -33.194 4.351 1.00 16.90 485 THR A CA 1
ATOM 3825 C C . THR A 1 485 ? 41.652 -33.222 2.841 1.00 18.13 485 THR A C 1
ATOM 3826 O O . THR A 1 485 ? 40.589 -32.923 2.285 1.00 18.75 485 THR A O 1
ATOM 3830 N N . VAL A 1 486 ? 42.749 -33.583 2.193 1.00 18.10 486 VAL A N 1
ATOM 3831 C CA . VAL A 1 486 ? 42.741 -33.789 0.737 1.00 17.57 486 VAL A CA 1
ATOM 3832 C C . VAL A 1 486 ? 41.916 -35.034 0.413 1.00 23.14 486 VAL A C 1
ATOM 3833 O O . VAL A 1 486 ? 42.184 -36.130 0.921 1.00 20.27 486 VAL A O 1
ATOM 3837 N N . LYS A 1 487 ? 40.907 -34.859 -0.441 1.00 19.30 487 LYS A N 1
ATOM 3838 C CA . LYS A 1 487 ? 39.922 -35.893 -0.736 1.00 17.58 487 LYS A CA 1
ATOM 3839 C C . LYS A 1 487 ? 40.287 -36.601 -2.033 1.00 18.67 487 LYS A C 1
ATOM 3840 O O . LYS A 1 487 ? 40.996 -36.050 -2.860 1.00 19.98 487 LYS A O 1
ATOM 3846 N N . GLY A 1 488 ? 39.889 -37.862 -2.144 1.00 20.63 488 GLY A N 1
ATOM 3847 C CA . GLY A 1 488 ? 40.029 -38.602 -3.392 1.00 18.36 488 GLY A CA 1
ATOM 3848 C C . GLY A 1 488 ? 41.365 -39.280 -3.578 1.00 15.90 488 GLY A C 1
ATOM 3849 O O . GLY A 1 488 ? 41.705 -39.661 -4.688 1.00 16.84 488 GLY A O 1
ATOM 3850 N N . VAL A 1 489 ? 42.121 -39.440 -2.497 1.00 16.13 489 VAL A N 1
ATOM 3851 C CA . VAL A 1 489 ? 43.447 -40.035 -2.590 1.00 17.10 489 VAL A CA 1
ATOM 3852 C C . VAL A 1 489 ? 43.353 -41.505 -3.034 1.00 19.81 489 VAL A C 1
ATOM 3853 O O . VAL A 1 489 ? 44.280 -42.045 -3.643 1.00 21.82 489 VAL A O 1
ATOM 3857 N N . ASN A 1 490 ? 42.210 -42.135 -2.739 1.00 19.10 490 ASN A N 1
ATOM 3858 C CA . ASN A 1 490 ? 41.955 -43.524 -3.126 1.00 20.20 490 ASN A CA 1
ATOM 3859 C C . ASN A 1 490 ? 40.834 -43.617 -4.144 1.00 18.39 490 ASN A C 1
ATOM 3860 O O . ASN A 1 490 ? 39.969 -42.761 -4.151 1.00 21.10 490 ASN A O 1
ATOM 3865 N N . LEU A 1 491 ? 40.824 -44.675 -4.945 1.00 19.93 491 LEU A N 1
ATOM 3866 C CA . LEU A 1 491 ? 39.749 -44.891 -5.922 1.00 19.31 491 LEU A CA 1
ATOM 3867 C C . LEU A 1 491 ? 38.405 -44.982 -5.217 1.00 23.12 491 LEU A C 1
ATOM 3868 O O . LEU A 1 491 ? 37.402 -44.445 -5.698 1.00 26.41 491 LEU A O 1
ATOM 3873 N N . ASP A 1 492 ? 38.394 -45.598 -4.038 1.00 19.54 492 ASP A N 1
ATOM 3874 C CA . ASP A 1 492 ? 37.182 -45.621 -3.219 1.00 22.16 492 ASP A CA 1
ATOM 3875 C C . ASP A 1 492 ? 37.197 -44.361 -2.358 1.00 25.13 492 ASP A C 1
ATOM 3876 O O . ASP A 1 492 ? 38.036 -44.208 -1.478 1.00 25.60 492 ASP A O 1
ATOM 3881 N N . HIS A 1 493 ? 36.312 -43.419 -2.672 1.00 21.00 493 HIS A N 1
ATOM 3882 C CA . HIS A 1 493 ? 36.223 -42.173 -1.907 1.00 23.32 493 HIS A CA 1
ATOM 3883 C C . HIS A 1 493 ? 34.965 -42.064 -1.026 1.00 20.72 493 HIS A C 1
ATOM 3884 O O . HIS A 1 493 ? 34.509 -40.964 -0.735 1.00 21.97 493 HIS A O 1
ATOM 3891 N N . THR A 1 494 ? 34.312 -43.187 -0.731 1.00 17.85 494 THR A N 1
ATOM 3892 C CA . THR A 1 494 ? 33.107 -43.157 0.111 1.00 21.49 494 THR A CA 1
ATOM 3893 C C . THR A 1 494 ? 33.311 -42.487 1.471 1.00 22.45 494 THR A C 1
ATOM 3894 O O . THR A 1 494 ? 32.476 -41.679 1.878 1.00 21.05 494 THR A O 1
ATOM 3898 N N . ASP A 1 495 ? 34.406 -42.788 2.163 1.00 20.77 495 ASP A N 1
ATOM 3899 C CA . ASP A 1 495 ? 34.679 -42.102 3.428 1.00 21.73 495 ASP A CA 1
ATOM 3900 C C . ASP A 1 495 ? 34.782 -40.593 3.210 1.00 20.14 495 ASP A C 1
ATOM 3901 O O . ASP A 1 495 ? 34.221 -39.807 3.979 1.00 21.90 495 ASP A O 1
ATOM 3906 N N . ASP A 1 496 ? 35.538 -40.198 2.187 1.00 19.90 496 ASP A N 1
ATOM 3907 C CA . ASP A 1 496 ? 35.739 -38.784 1.895 1.00 19.56 496 ASP A CA 1
ATOM 3908 C C . ASP A 1 496 ? 34.422 -38.076 1.585 1.00 19.22 496 ASP A C 1
ATOM 3909 O O . ASP A 1 496 ? 34.231 -36.925 1.974 1.00 19.33 496 ASP A O 1
ATOM 3914 N N . ASP A 1 497 ? 33.536 -38.757 0.860 1.00 22.25 497 ASP A N 1
ATOM 3915 C CA . ASP A 1 497 ? 32.227 -38.201 0.527 1.00 17.99 497 ASP A CA 1
ATOM 3916 C C . ASP A 1 497 ? 31.457 -37.887 1.797 1.00 20.04 497 ASP A C 1
ATOM 3917 O O . ASP A 1 497 ? 30.830 -36.825 1.915 1.00 19.97 497 ASP A O 1
ATOM 3922 N N . PHE A 1 498 ? 31.491 -38.847 2.719 1.00 18.59 498 PHE A N 1
ATOM 3923 C CA . PHE A 1 498 ? 30.904 -38.697 4.058 1.00 18.95 498 PHE A CA 1
ATOM 3924 C C . PHE A 1 498 ? 31.491 -37.502 4.823 1.00 20.88 498 PHE A C 1
ATOM 3925 O O . PHE A 1 498 ? 30.741 -36.690 5.396 1.00 17.31 498 PHE A O 1
ATOM 3933 N N . TYR A 1 499 ? 32.815 -37.368 4.819 1.00 19.58 499 TYR A N 1
ATOM 3934 C CA . TYR A 1 499 ? 33.451 -36.234 5.502 1.00 16.60 499 TYR A CA 1
ATOM 3935 C C . TYR A 1 499 ? 32.978 -34.913 4.896 1.00 20.30 499 TYR A C 1
ATOM 3936 O O . TYR A 1 499 ? 32.696 -33.950 5.622 1.00 19.47 499 TYR A O 1
ATOM 3945 N N . SER A 1 500 ? 32.870 -34.875 3.569 1.00 18.90 500 SER A N 1
ATOM 3946 C CA . SER A 1 500 ? 32.442 -33.657 2.887 1.00 20.69 500 SER A CA 1
ATOM 3947 C C . SER A 1 500 ? 30.989 -33.332 3.202 1.00 21.20 500 SER A C 1
ATOM 3948 O O . SER A 1 500 ? 30.644 -32.175 3.436 1.00 25.24 500 SER A O 1
ATOM 3951 N N . LYS A 1 501 ? 30.156 -34.364 3.232 1.00 20.10 501 LYS A N 1
ATOM 3952 C CA . LYS A 1 501 ? 28.727 -34.219 3.530 1.00 23.99 501 LYS A CA 1
ATOM 3953 C C . LYS A 1 501 ? 28.497 -33.725 4.947 1.00 24.49 501 LYS A C 1
ATOM 3954 O O . LYS A 1 501 ? 27.598 -32.902 5.201 1.00 22.27 501 LYS A O 1
ATOM 3960 N N . PHE A 1 502 ? 29.309 -34.249 5.871 1.00 19.37 502 PHE A N 1
ATOM 3961 C CA . PHE A 1 502 ? 29.242 -33.901 7.275 1.00 20.10 502 PHE A CA 1
ATOM 3962 C C . PHE A 1 502 ? 29.674 -32.469 7.528 1.00 22.81 502 PHE A C 1
ATOM 3963 O O . PHE A 1 502 ? 29.037 -31.765 8.324 1.00 20.54 502 PHE A O 1
ATOM 3971 N N . SER A 1 503 ? 30.757 -32.011 6.900 1.00 20.01 503 SER A N 1
ATOM 3972 C CA . SER A 1 503 ? 31.348 -30.807 7.462 1.00 19.50 503 SER A CA 1
ATOM 3973 C C . SER A 1 503 ? 30.849 -29.576 6.744 1.00 18.77 503 SER A C 1
ATOM 3974 O O . SER A 1 503 ? 31.561 -28.962 5.956 1.00 26.96 503 SER A O 1
ATOM 3977 N N . THR A 1 504 ? 29.701 -29.094 7.196 1.00 18.03 504 THR A N 1
ATOM 3978 C CA . THR A 1 504 ? 29.038 -27.987 6.535 1.00 18.54 504 THR A CA 1
ATOM 3979 C C . THR A 1 504 ? 29.313 -26.662 7.248 1.00 18.36 504 THR A C 1
ATOM 3980 O O . THR A 1 504 ? 28.846 -25.613 6.804 1.00 20.58 504 THR A O 1
ATOM 3984 N N . GLY A 1 505 ? 30.078 -26.700 8.339 1.00 17.63 505 GLY A N 1
ATOM 3985 C CA . GLY A 1 505 ? 30.449 -25.465 9.018 1.00 16.35 505 GLY A CA 1
ATOM 3986 C C . GLY A 1 505 ? 29.371 -25.010 9.989 1.00 20.23 505 GLY A C 1
ATOM 3987 O O . GLY A 1 505 ? 28.796 -25.827 10.719 1.00 15.50 505 GLY A O 1
ATOM 3988 N N . SER A 1 506 ? 29.121 -23.702 10.031 1.00 18.23 506 SER A N 1
ATOM 3989 C CA . SER A 1 506 ? 28.190 -23.167 11.033 1.00 18.09 506 SER A CA 1
ATOM 3990 C C . SER A 1 506 ? 26.747 -23.534 10.694 1.00 15.25 506 SER A C 1
ATOM 3991 O O . SER A 1 506 ? 26.386 -23.726 9.531 1.00 17.33 506 SER A O 1
ATOM 3994 N N . VAL A 1 507 ? 25.924 -23.656 11.732 1.00 13.47 507 VAL A N 1
ATOM 3995 C CA . VAL A 1 507 ? 24.512 -23.963 11.560 1.00 15.77 507 VAL A CA 1
ATOM 3996 C C . VAL A 1 507 ? 23.758 -22.664 11.831 1.00 16.54 507 VAL A C 1
ATOM 3997 O O . VAL A 1 507 ? 23.970 -22.042 12.867 1.00 15.55 507 VAL A O 1
ATOM 4001 N N . SER A 1 508 ? 22.879 -22.263 10.917 1.00 18.13 508 SER A N 1
ATOM 4002 C CA . SER A 1 508 ? 22.363 -20.881 10.897 1.00 16.49 508 SER A CA 1
ATOM 4003 C C . SER A 1 508 ? 21.704 -20.393 12.176 1.00 16.89 508 SER A C 1
ATOM 4004 O O . SER A 1 508 ? 22.072 -19.347 12.704 1.00 17.23 508 SER A O 1
ATOM 4007 N N . ILE A 1 509 ? 20.715 -21.128 12.658 1.00 14.53 509 ILE A N 1
ATOM 4008 C CA . ILE A 1 509 ? 19.925 -20.625 13.764 1.00 12.35 509 ILE A CA 1
ATOM 4009 C C . ILE A 1 509 ? 20.766 -20.577 15.054 1.00 15.75 509 ILE A C 1
ATOM 4010 O O . ILE A 1 509 ? 20.783 -19.540 15.739 1.00 14.99 509 ILE A O 1
ATOM 4015 N N . PRO A 1 510 ? 21.506 -21.659 15.379 1.00 16.77 510 PRO A N 1
ATOM 4016 C CA . PRO A 1 510 ? 22.346 -21.515 16.578 1.00 19.90 510 PRO A CA 1
ATOM 4017 C C . PRO A 1 510 ? 23.453 -20.452 16.460 1.00 17.51 510 PRO A C 1
ATOM 4018 O O . PRO A 1 510 ? 23.760 -19.806 17.456 1.00 16.32 510 PRO A O 1
ATOM 4022 N N . TRP A 1 511 ? 24.038 -20.265 15.281 1.00 16.36 511 TRP A N 1
ATOM 4023 C CA . TRP A 1 511 ? 25.075 -19.250 15.129 1.00 17.56 511 TRP A CA 1
ATOM 4024 C C . TRP A 1 511 ? 24.481 -17.863 15.388 1.00 17.94 511 TRP A C 1
ATOM 4025 O O . TRP A 1 511 ? 25.081 -17.023 16.049 1.00 15.78 511 TRP A O 1
ATOM 4036 N N . GLN A 1 512 ? 23.275 -17.640 14.883 1.00 15.35 512 GLN A N 1
ATOM 4037 C CA . GLN A 1 512 ? 22.618 -16.354 15.083 1.00 15.66 512 GLN A CA 1
ATOM 4038 C C . GLN A 1 512 ? 22.264 -16.166 16.554 1.00 16.34 512 GLN A C 1
ATOM 4039 O O . GLN A 1 512 ? 22.458 -15.080 17.099 1.00 16.91 512 GLN A O 1
ATOM 4045 N N . ASN A 1 513 ? 21.751 -17.207 17.210 1.00 16.37 513 ASN A N 1
ATOM 4046 C CA . ASN A 1 513 ? 21.503 -17.102 18.655 1.00 17.33 513 ASN A CA 1
ATOM 4047 C C . ASN A 1 513 ? 22.786 -16.843 19.437 1.00 19.54 513 ASN A C 1
ATOM 4048 O O . ASN A 1 513 ? 22.774 -16.123 20.432 1.00 18.67 513 ASN A O 1
ATOM 4053 N N . GLU A 1 514 ? 23.894 -17.430 18.985 1.00 16.77 514 GLU A N 1
ATOM 4054 C CA . GLU A 1 514 ? 25.178 -17.191 19.639 1.00 18.75 514 GLU A CA 1
ATOM 4055 C C . GLU A 1 514 ? 25.540 -15.710 19.554 1.00 20.39 514 GLU A C 1
ATOM 4056 O O . GLU A 1 514 ? 25.958 -15.115 20.523 1.00 18.08 514 GLU A O 1
ATOM 4062 N N . MET A 1 515 ? 25.374 -15.126 18.369 1.00 17.97 515 MET A N 1
ATOM 4063 C CA . MET A 1 515 ? 25.652 -13.705 18.173 1.00 18.64 515 MET A CA 1
ATOM 4064 C C . MET A 1 515 ? 24.764 -12.822 19.043 1.00 18.77 515 MET A C 1
ATOM 4065 O O . MET A 1 515 ? 25.214 -11.796 19.585 1.00 20.88 515 MET A O 1
ATOM 4070 N N . ILE A 1 516 ? 23.499 -13.206 19.174 1.00 16.49 516 ILE A N 1
ATOM 4071 C CA . ILE A 1 516 ? 22.571 -12.422 19.988 1.00 18.33 516 ILE A CA 1
ATOM 4072 C C . ILE A 1 516 ? 22.875 -12.558 21.479 1.00 21.39 516 ILE A C 1
ATOM 4073 O O . ILE A 1 516 ? 22.940 -11.555 22.195 1.00 20.46 516 ILE A O 1
ATOM 4078 N N . GLU A 1 517 ? 23.070 -13.793 21.925 1.00 18.40 517 GLU A N 1
ATOM 4079 C CA . GLU A 1 517 ? 23.266 -14.082 23.346 1.00 24.53 517 GLU A CA 1
ATOM 4080 C C . GLU A 1 517 ? 24.510 -13.414 23.906 1.00 26.51 517 GLU A C 1
ATOM 4081 O O . GLU A 1 517 ? 24.521 -12.961 25.053 1.00 22.31 517 GLU A O 1
ATOM 4087 N N . THR A 1 518 ? 25.560 -13.376 23.097 1.00 21.23 518 THR A N 1
ATOM 4088 C CA . THR A 1 518 ? 26.843 -12.830 23.516 1.00 25.54 518 THR A CA 1
ATOM 4089 C C . THR A 1 518 ? 26.906 -11.323 23.339 1.00 25.17 518 THR A C 1
ATOM 4090 O O . THR A 1 518 ? 27.918 -10.715 23.664 1.00 27.61 518 THR A O 1
ATOM 4094 N N . GLU A 1 519 ? 25.820 -10.742 22.831 1.00 22.73 519 GLU A N 1
ATOM 4095 C CA . GLU A 1 519 ? 25.690 -9.313 22.532 1.00 22.95 519 GLU A CA 1
ATOM 4096 C C . GLU A 1 519 ? 26.644 -8.826 21.441 1.00 26.43 519 GLU A C 1
ATOM 4097 O O . GLU A 1 519 ? 26.895 -7.628 21.321 1.00 29.15 519 GLU A O 1
ATOM 4103 N N . CYS A 1 520 ? 27.128 -9.745 20.614 1.00 24.92 520 CYS A N 1
ATOM 4104 C CA . CYS A 1 520 ? 27.865 -9.341 19.426 1.00 25.34 520 CYS A CA 1
ATOM 4105 C C . CYS A 1 520 ? 26.888 -8.655 18.483 1.00 25.57 520 CYS A C 1
ATOM 4106 O O . CYS A 1 520 ? 27.229 -7.671 17.842 1.00 29.63 520 CYS A O 1
ATOM 4109 N N . PHE A 1 521 ? 25.665 -9.172 18.406 1.00 24.31 521 PHE A N 1
ATOM 4110 C CA . PHE A 1 521 ? 24.660 -8.561 17.545 1.00 22.15 521 PHE A CA 1
ATOM 4111 C C . PHE A 1 521 ? 24.336 -7.156 18.003 1.00 25.39 521 PHE A C 1
ATOM 4112 O O . PHE A 1 521 ? 24.361 -6.209 17.214 1.00 23.03 521 PHE A O 1
ATOM 4120 N N . LYS A 1 522 ? 24.040 -7.012 19.291 1.00 24.86 522 LYS A N 1
ATOM 4121 C CA . LYS A 1 522 ? 23.635 -5.714 19.812 1.00 26.72 522 LYS A CA 1
ATOM 4122 C C . LYS A 1 522 ? 24.714 -4.665 19.601 1.00 27.76 522 LYS A C 1
ATOM 4123 O O . LYS A 1 522 ? 24.415 -3.520 19.262 1.00 28.95 522 LYS A O 1
ATOM 4129 N N . GLU A 1 523 ? 25.967 -5.038 19.824 1.00 25.73 523 GLU A N 1
ATOM 4130 C CA . GLU A 1 523 ? 27.038 -4.045 19.766 1.00 32.91 523 GLU A CA 1
ATOM 4131 C C . GLU A 1 523 ? 27.477 -3.750 18.338 1.00 31.50 523 GLU A C 1
ATOM 4132 O O . GLU A 1 523 ? 27.821 -2.609 18.020 1.00 31.28 523 GLU A O 1
ATOM 4138 N N . LEU A 1 524 ? 27.464 -4.780 17.492 1.00 26.75 524 LEU A N 1
ATOM 4139 C CA . LEU A 1 524 ? 27.877 -4.658 16.092 1.00 26.71 524 LEU A CA 1
ATOM 4140 C C . LEU A 1 524 ? 26.787 -4.098 15.193 1.00 29.18 524 LEU A C 1
ATOM 4141 O O . LEU A 1 524 ? 27.085 -3.481 14.162 1.00 28.81 524 LEU A O 1
ATOM 4146 N N . ASN A 1 525 ? 25.524 -4.302 15.567 1.00 28.13 525 ASN A N 1
ATOM 4147 C CA . ASN A 1 525 ? 24.442 -3.928 14.666 1.00 30.68 525 ASN A CA 1
ATOM 4148 C C . ASN A 1 525 ? 24.050 -2.491 14.928 1.00 33.98 525 ASN A C 1
ATOM 4149 O O . ASN A 1 525 ? 23.192 -2.200 15.755 1.00 41.73 525 ASN A O 1
ATOM 4154 N N . VAL A 1 526 ? 24.603 -1.610 14.107 1.00 36.28 526 VAL A N 1
ATOM 4155 C CA . VAL A 1 526 ? 24.438 -0.177 14.259 1.00 36.42 526 VAL A CA 1
ATOM 4156 C C . VAL A 1 526 ? 24.370 0.442 12.877 1.00 36.99 526 VAL A C 1
ATOM 4157 O O . VAL A 1 526 ? 24.974 -0.061 11.923 1.00 32.04 526 VAL A O 1
ATOM 4161 N N . PHE A 1 527 ? 23.628 1.536 12.782 1.00 39.12 527 PHE A N 1
ATOM 4162 C CA . PHE A 1 527 ? 23.439 2.228 11.523 1.00 45.70 527 PHE A CA 1
ATOM 4163 C C . PHE A 1 527 ? 23.915 3.667 11.694 1.00 49.77 527 PHE A C 1
ATOM 4164 O O . PHE A 1 527 ? 24.445 4.014 12.743 1.00 49.50 527 PHE A O 1
ATOM 4172 N N . GLY A 1 528 ? 23.751 4.495 10.668 1.00 55.28 528 GLY A N 1
ATOM 4173 C CA . GLY A 1 528 ? 24.215 5.872 10.724 1.00 58.15 528 GLY A CA 1
ATOM 4174 C C . GLY A 1 528 ? 23.411 6.710 11.699 1.00 63.94 528 GLY A C 1
ATOM 4175 O O . GLY A 1 528 ? 22.322 6.306 12.112 1.00 66.00 528 GLY A O 1
ATOM 4176 N N . PRO A 1 529 ? 23.940 7.887 12.074 1.00 66.32 529 PRO A N 1
ATOM 4177 C CA . PRO A 1 529 ? 23.334 8.637 13.182 1.00 71.29 529 PRO A CA 1
ATOM 4178 C C . PRO A 1 529 ? 21.898 9.123 12.952 1.00 79.02 529 PRO A C 1
ATOM 4179 O O . PRO A 1 529 ? 21.010 8.804 13.745 1.00 80.65 529 PRO A O 1
ATOM 4183 N N . ASN A 1 530 ? 21.678 9.853 11.865 1.00 85.90 530 ASN A N 1
ATOM 4184 C CA . ASN A 1 530 ? 20.364 10.412 11.542 1.00 94.19 530 ASN A CA 1
ATOM 4185 C C . ASN A 1 530 ? 20.027 10.155 10.071 1.00 98.67 530 ASN A C 1
ATOM 4186 O O . ASN A 1 530 ? 18.953 9.650 9.755 1.00 97.71 530 ASN A O 1
ATOM 4191 N N . GLY A 1 531 ? 20.909 10.592 9.170 1.00 99.62 531 GLY A N 1
ATOM 4192 C CA . GLY A 1 531 ? 20.871 10.180 7.773 1.00 96.49 531 GLY A CA 1
ATOM 4193 C C . GLY A 1 531 ? 20.950 8.663 7.656 1.00 90.40 531 GLY A C 1
ATOM 4194 O O . GLY A 1 531 ? 20.618 8.083 6.621 1.00 92.83 531 GLY A O 1
ATOM 4195 N N . THR A 1 532 ? 21.436 8.039 8.727 1.00 81.93 532 THR A N 1
ATOM 4196 C CA . THR A 1 532 ? 21.271 6.613 9.045 1.00 78.76 532 THR A CA 1
ATOM 4197 C C . THR A 1 532 ? 21.805 5.543 8.089 1.00 72.74 532 THR A C 1
ATOM 4198 O O . THR A 1 532 ? 21.479 4.379 8.290 1.00 71.40 532 THR A O 1
ATOM 4202 N N . LEU A 1 533 ? 22.609 5.873 7.080 1.00 65.16 533 LEU A N 1
ATOM 4203 C CA . LEU A 1 533 ? 23.367 4.817 6.394 1.00 52.98 533 LEU A CA 1
ATOM 4204 C C . LEU A 1 533 ? 24.829 4.791 6.850 1.00 43.27 533 LEU A C 1
ATOM 4205 O O . LEU A 1 533 ? 25.584 5.725 6.594 1.00 43.98 533 LEU A O 1
ATOM 4210 N N . PRO A 1 534 ? 25.230 3.715 7.548 1.00 36.00 534 PRO A N 1
ATOM 4211 C CA . PRO A 1 534 ? 26.634 3.543 7.929 1.00 39.59 534 PRO A CA 1
ATOM 4212 C C . PRO A 1 534 ? 27.506 3.269 6.694 1.00 41.23 534 PRO A C 1
ATOM 4213 O O . PRO A 1 534 ? 26.966 2.845 5.670 1.00 39.26 534 PRO A O 1
ATOM 4217 N N . PRO A 1 535 ? 28.827 3.514 6.789 1.00 42.37 535 PRO A N 1
ATOM 4218 C CA . PRO A 1 535 ? 29.762 3.331 5.670 1.00 43.47 535 PRO A CA 1
ATOM 4219 C C . PRO A 1 535 ? 29.735 1.938 5.041 1.00 38.58 535 PRO A C 1
ATOM 4220 O O . PRO A 1 535 ? 29.948 1.831 3.837 1.00 35.82 535 PRO A O 1
ATOM 4224 N N . ASP A 1 536 ? 29.482 0.892 5.823 1.00 33.26 536 ASP A N 1
ATOM 4225 C CA . ASP A 1 536 ? 29.488 -0.461 5.264 1.00 31.20 536 ASP A CA 1
ATOM 4226 C C . ASP A 1 536 ? 28.262 -0.731 4.395 1.00 30.42 536 ASP A C 1
ATOM 4227 O O . ASP A 1 536 ? 28.232 -1.719 3.649 1.00 28.86 536 ASP A O 1
ATOM 4232 N N . LEU A 1 537 ? 27.236 0.109 4.543 1.00 30.72 537 LEU A N 1
ATOM 4233 C CA . LEU A 1 537 ? 26.057 0.068 3.682 1.00 30.64 537 LEU A CA 1
ATOM 4234 C C . LEU A 1 537 ? 26.029 1.151 2.604 1.00 36.01 537 LEU A C 1
ATOM 4235 O O . LEU A 1 537 ? 25.089 1.206 1.815 1.00 40.75 537 LEU A O 1
ATOM 4240 N N . ASN A 1 538 ? 27.046 2.012 2.562 1.00 33.99 538 ASN A N 1
ATOM 4241 C CA . ASN A 1 538 ? 27.038 3.127 1.622 1.00 36.77 538 ASN A CA 1
ATOM 4242 C C . ASN A 1 538 ? 27.639 2.700 0.290 1.00 38.06 538 ASN A C 1
ATOM 4243 O O . ASN A 1 538 ? 28.842 2.455 0.177 1.00 35.48 538 ASN A O 1
ATOM 4248 N N . ARG A 1 539 ? 26.784 2.644 -0.727 1.00 41.49 539 ARG A N 1
ATOM 4249 C CA . ARG A 1 539 ? 27.162 2.073 -2.011 1.00 44.28 539 ARG A CA 1
ATOM 4250 C C . ARG A 1 539 ? 28.075 2.999 -2.797 1.00 43.56 539 ARG A C 1
ATOM 4251 O O . ARG A 1 539 ? 28.708 2.578 -3.768 1.00 46.41 539 ARG A O 1
ATOM 4259 N N . ASN A 1 540 ? 28.165 4.253 -2.365 1.00 46.02 540 ASN A N 1
ATOM 4260 C CA . ASN A 1 540 ? 28.974 5.240 -3.077 1.00 49.48 540 ASN A CA 1
ATOM 4261 C C . ASN A 1 540 ? 30.451 5.163 -2.709 1.00 59.12 540 ASN A C 1
ATOM 4262 O O . ASN A 1 540 ? 31.295 5.771 -3.367 1.00 62.58 540 ASN A O 1
ATOM 4267 N N . HIS A 1 541 ? 30.763 4.407 -1.661 1.00 62.74 541 HIS A N 1
ATOM 4268 C CA . HIS A 1 541 ? 32.150 4.238 -1.245 1.00 65.85 541 HIS A CA 1
ATOM 4269 C C . HIS A 1 541 ? 32.499 2.777 -0.969 1.00 70.12 541 HIS A C 1
ATOM 4270 O O . HIS A 1 541 ? 32.574 2.363 0.188 1.00 70.47 541 HIS A O 1
ATOM 4277 N N . PRO A 1 542 ? 32.703 1.986 -2.037 1.00 74.59 542 PRO A N 1
ATOM 4278 C CA . PRO A 1 542 ? 33.182 0.607 -1.889 1.00 74.78 542 PRO A CA 1
ATOM 4279 C C . PRO A 1 542 ? 34.657 0.576 -1.489 1.00 79.69 542 PRO A C 1
ATOM 4280 O O . PRO A 1 542 ? 35.379 1.530 -1.776 1.00 84.80 542 PRO A O 1
ATOM 4284 N N . PRO A 1 543 ? 35.101 -0.506 -0.832 1.00 82.00 543 PRO A N 1
ATOM 4285 C CA . PRO A 1 543 ? 36.487 -0.624 -0.361 1.00 82.64 543 PRO A CA 1
ATOM 4286 C C . PRO A 1 543 ? 37.502 -0.836 -1.492 1.00 81.18 543 PRO A C 1
ATOM 4287 O O . PRO A 1 543 ? 37.159 -1.329 -2.569 1.00 76.62 543 PRO A O 1
#

Nearest PDB structures (foldseek):
  4tnb-assembly1_A  TM=1.000E+00  e=1.846E-87  Homo sapiens
  8uaq-assembly1_A  TM=9.372E-01  e=2.186E-77  Homo sapiens
  4wnk-assembly1_A  TM=9.113E-01  e=1.683E-76  Bos taurus
  2acx-assembly1_A  TM=9.663E-01  e=8.535E-63  Homo sapiens
  4yhj-assembly1_A  TM=9.358E-01  e=3.849E-63  Homo sapiens

Radius of gyration: 25.13 Å; Cα contacts (8 Å, |Δi|>4): 871; chains: 1; bounding box: 62×73×54 Å

Organism: Homo sapiens (NCBI:txid9606)

Sequence (529 aa):
AREGGGGKRKGKSKKWKEILKFPHISQCEDLRRTIDRDYCSLCDKQPIGRLLFRQFCETRPGLECYIQFLDSVAEYEVTPDEKLGEKGKKIMTKYLTPKSPVFIAQVGQDLVSQTEEKLLQKPCKELFSACAQSVHEYLRGEPFHEYLDSMFFDRFLQWKWLERQPVTKNTFRQYRVLGKGGFGEVCACQVRATGKMYACKRLEKKRIKKRKGESMALNEKQILEKVNSQFVVNLAYAYETKDALCLVLTIMNGGDLKFHIYNMGNPGFEEERALFYAAEILCGLEDLHHENTVYRDLKPENILLDDYGHIRISDLGLAVKIPEGDLIRGRVGTVGYMAPEVLNNQRYGLSPDYWGLGCLIYEMIEGQSPFRGRKEKVKREEVDRRVLETEEVYSHKFSEEAKSICKMLLTKDAKQRLGCQEEEAAEVKRHPFFRNMNFKRLEAGMLDPPFVPDPRAVYCKDVLDIEQFSTVKGVNLDHTDDDFYSKFSTGSVSIPWQNEMIETECFKELNVFGPNGTLPPDLNRNHPP